Protein AF-A0A6L5G924-F1 (afdb_monomer_lite)

Sequence (448 aa):
MGDRRPVHRHDRRRHRPPRLRRRQDPHPHRLRRPGHPRGPRADRARGRRPREPRPHRHGRALRLHPRGRQARQRPLHRSGHPVRRRRRRPRHHLRPHLAQTPHRPRPRPGRRRHHTPRRPPRRRGRRPRRPARQVERGARSAQRRRPDRGTIPPLPGRRRRRRRRPESGGPAVNRYHLPARSTADGRYDTVVTPQSAGWVHSGLKVLALEPGGSHTFGTGTAEHLVLPLSGSCDVDCDGERFHLEGRAGVFDGAADFAYAPREAQVTVSSAAGGRFALASAECDRRLPARRGRADRVPVEDRGAGTCARQVRGYCMPGTFDADKLLVCEVVTPGGNWSSYPPHKHDEERDGESVLEEIYYFETDRPEGFAFHRVYGTPGRPIDVTAEVRTGDVVLVPHGWHGPSAAAPGYDLFYLNVMAGPGRRDWLITDDPAHAWIRSTWDAKETAR

Structure (mmCIF, N/CA/C/O backbone):
data_AF-A0A6L5G924-F1
#
_entry.id   AF-A0A6L5G924-F1
#
loop_
_atom_site.group_PDB
_atom_site.id
_atom_site.type_symbol
_atom_site.label_atom_id
_atom_site.label_alt_id
_atom_site.label_comp_id
_atom_site.label_asym_id
_atom_site.label_entity_id
_atom_site.label_seq_id
_atom_site.pdbx_PDB_ins_code
_atom_site.Cartn_x
_atom_site.Cartn_y
_atom_site.Cartn_z
_atom_site.occupancy
_atom_site.B_iso_or_equiv
_atom_site.auth_seq_id
_atom_site.auth_comp_id
_atom_site.auth_asym_id
_atom_site.auth_atom_id
_atom_site.pdbx_PDB_model_num
ATOM 1 N N . MET A 1 1 ? -65.619 -20.252 32.495 1.00 37.75 1 MET A N 1
ATOM 2 C CA . MET A 1 1 ? -65.675 -21.229 31.381 1.00 37.75 1 MET A CA 1
ATOM 3 C C . MET A 1 1 ? -64.889 -20.635 30.218 1.00 37.75 1 MET A C 1
ATOM 5 O O . MET A 1 1 ? -65.020 -19.439 30.022 1.00 37.75 1 MET A O 1
ATOM 9 N N . GLY A 1 2 ? -64.051 -21.353 29.471 1.00 39.94 2 GLY A N 1
ATOM 10 C CA . GLY A 1 2 ? -63.570 -22.733 29.628 1.00 39.94 2 GLY A CA 1
ATOM 11 C C . GLY A 1 2 ? -62.085 -22.826 29.234 1.00 39.94 2 GLY A C 1
ATOM 12 O O . GLY A 1 2 ? -61.552 -21.904 28.627 1.00 39.94 2 GLY A O 1
ATOM 13 N N . ASP A 1 3 ? -61.420 -23.909 29.629 1.00 45.69 3 ASP A N 1
ATOM 14 C CA . ASP A 1 3 ? -59.964 -24.113 29.522 1.00 45.69 3 ASP A CA 1
ATOM 15 C C . ASP A 1 3 ? -59.628 -25.246 28.517 1.00 45.69 3 ASP A C 1
ATOM 17 O O . ASP A 1 3 ? -60.503 -26.033 28.157 1.00 45.69 3 ASP A O 1
ATOM 21 N N . ARG A 1 4 ? -58.332 -25.384 28.194 1.00 45.00 4 ARG A N 1
ATOM 22 C CA . ARG A 1 4 ? -57.615 -26.559 27.641 1.00 45.00 4 ARG A CA 1
ATOM 23 C C . ARG A 1 4 ? -57.422 -26.688 26.125 1.00 45.00 4 ARG A C 1
ATOM 25 O O . ARG A 1 4 ? -58.348 -26.778 25.328 1.00 45.00 4 ARG A O 1
ATOM 32 N N . ARG A 1 5 ? -56.145 -26.900 25.775 1.00 41.72 5 ARG A N 1
ATOM 33 C CA . ARG A 1 5 ? -55.696 -27.708 24.623 1.00 41.72 5 ARG A CA 1
ATOM 34 C C . ARG A 1 5 ? -55.930 -29.203 24.901 1.00 41.72 5 ARG A C 1
ATOM 36 O O . ARG A 1 5 ? -55.928 -29.605 26.064 1.00 41.72 5 ARG A O 1
ATOM 43 N N . PRO A 1 6 ? -55.882 -30.051 23.864 1.00 55.31 6 PRO A N 1
ATOM 44 C CA . PRO A 1 6 ? -55.114 -31.297 23.976 1.00 55.31 6 PRO A CA 1
ATOM 45 C C . PRO A 1 6 ? -54.040 -31.452 22.880 1.00 55.31 6 PRO A C 1
ATOM 47 O O . PRO A 1 6 ? -53.968 -30.674 21.932 1.00 55.31 6 PRO A O 1
ATOM 50 N N . VAL A 1 7 ? -53.170 -32.458 23.038 1.00 41.53 7 VAL A N 1
ATOM 51 C CA . VAL A 1 7 ? -52.026 -32.757 22.152 1.00 41.53 7 VAL A CA 1
ATOM 52 C C . VAL A 1 7 ? -52.014 -34.241 21.784 1.00 41.53 7 VAL A C 1
ATOM 54 O O . VAL A 1 7 ? -51.979 -35.088 22.676 1.00 41.53 7 VAL A O 1
ATOM 57 N N . HIS A 1 8 ? -51.938 -34.561 20.490 1.00 36.84 8 HIS A N 1
ATOM 58 C CA . HIS A 1 8 ? -51.721 -35.908 19.937 1.00 36.84 8 HIS A CA 1
ATOM 59 C C . HIS A 1 8 ? -50.908 -35.817 18.629 1.00 36.84 8 HIS A C 1
ATOM 61 O O . HIS A 1 8 ? -51.016 -34.815 17.932 1.00 36.84 8 HIS A O 1
ATOM 67 N N . ARG A 1 9 ? -50.134 -36.825 18.195 1.00 35.38 9 ARG A N 1
ATOM 68 C CA . ARG A 1 9 ? -49.281 -37.807 18.911 1.00 35.38 9 ARG A CA 1
ATOM 69 C C . ARG A 1 9 ? -48.240 -38.339 17.890 1.00 35.38 9 ARG A C 1
ATOM 71 O O . ARG A 1 9 ? -48.318 -38.010 16.713 1.00 35.38 9 ARG A O 1
ATOM 78 N N . HIS A 1 10 ? -47.245 -39.118 18.321 1.00 31.91 10 HIS A N 1
ATOM 79 C CA . HIS A 1 10 ? -46.208 -39.688 17.441 1.00 31.91 10 HIS A CA 1
ATOM 80 C C . HIS A 1 10 ? -46.739 -40.638 16.348 1.00 31.91 10 HIS A C 1
ATOM 82 O O . HIS A 1 10 ? -47.625 -41.439 16.626 1.00 31.91 10 HIS A O 1
ATOM 88 N N . ASP A 1 11 ? -45.989 -40.746 15.243 1.00 32.91 11 ASP A N 1
ATOM 89 C CA . ASP A 1 11 ? -45.257 -42.002 14.991 1.00 32.91 11 ASP A CA 1
ATOM 90 C C . ASP A 1 11 ? -43.761 -41.712 14.712 1.00 32.91 11 ASP A C 1
ATOM 92 O O . ASP A 1 11 ? -43.373 -40.607 14.327 1.00 32.91 11 ASP A O 1
ATOM 96 N N . ARG A 1 12 ? -42.903 -42.704 14.963 1.00 36.31 12 ARG A N 1
ATOM 97 C CA . ARG A 1 12 ? -41.469 -42.757 14.655 1.00 36.31 12 ARG A CA 1
ATOM 98 C C . ARG A 1 12 ? -41.152 -44.152 14.110 1.00 36.31 12 ARG A C 1
ATOM 100 O O . ARG A 1 12 ? -40.859 -45.058 14.891 1.00 36.31 12 ARG A O 1
ATOM 107 N N . ARG A 1 13 ? -41.066 -44.322 12.787 1.00 35.12 13 ARG A N 1
ATOM 108 C CA . ARG A 1 13 ? -40.517 -45.556 12.196 1.00 35.12 13 ARG A CA 1
ATOM 109 C C . ARG A 1 13 ? -39.168 -45.323 11.529 1.00 35.12 13 ARG A C 1
ATOM 111 O O . ARG A 1 13 ? -39.052 -44.688 10.489 1.00 35.12 13 ARG A O 1
ATOM 118 N N . ARG A 1 14 ? -38.129 -45.867 12.168 1.00 34.84 14 ARG A N 1
ATOM 119 C CA . ARG A 1 14 ? -36.790 -46.048 11.594 1.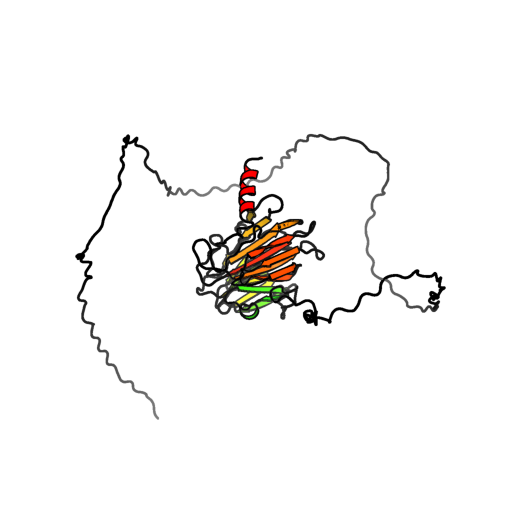00 34.84 14 ARG A CA 1
ATOM 120 C C . ARG A 1 14 ? -36.794 -47.320 10.749 1.00 34.84 14 ARG A C 1
ATOM 122 O O . ARG A 1 14 ? -37.166 -48.357 11.280 1.00 34.84 14 ARG A O 1
ATOM 129 N N . HIS A 1 15 ? -36.223 -47.292 9.548 1.00 35.44 15 HIS A N 1
ATOM 130 C CA . HIS A 1 15 ? -35.591 -48.480 8.964 1.00 35.44 15 HIS A CA 1
ATOM 131 C C . HIS A 1 15 ? -34.217 -48.125 8.378 1.00 35.44 15 HIS A C 1
ATOM 133 O O . HIS A 1 15 ? -33.939 -46.971 8.058 1.00 35.44 15 HIS A O 1
ATOM 139 N N . ARG A 1 16 ? -33.313 -49.111 8.362 1.00 36.59 16 ARG A N 1
ATOM 140 C CA . ARG A 1 16 ? -31.894 -48.969 7.982 1.00 36.59 16 ARG A CA 1
ATOM 141 C C . ARG A 1 16 ? -31.672 -49.282 6.491 1.00 36.59 16 ARG A C 1
ATOM 143 O O . ARG A 1 16 ? -32.472 -50.014 5.916 1.00 36.59 16 ARG A O 1
ATOM 150 N N . PRO A 1 17 ? -30.577 -48.786 5.884 1.00 43.59 17 PRO A N 1
ATOM 151 C CA . PRO A 1 17 ? -30.276 -49.014 4.471 1.00 43.59 17 PRO A CA 1
ATOM 152 C C . PRO A 1 17 ? -29.701 -50.419 4.194 1.00 43.59 17 PRO A C 1
ATOM 154 O O . PRO A 1 17 ? -29.087 -51.019 5.087 1.00 43.59 17 PRO A O 1
ATOM 157 N N . PRO A 1 18 ? -29.813 -50.922 2.949 1.00 45.75 18 PRO A N 1
ATOM 158 C CA . PRO A 1 18 ? -29.049 -52.077 2.479 1.00 45.75 18 PRO A CA 1
ATOM 159 C C . PRO A 1 18 ? -27.549 -51.748 2.356 1.00 45.75 18 PRO A C 1
ATOM 161 O O . PRO A 1 18 ? -27.151 -50.592 2.211 1.00 45.75 18 PRO A O 1
ATOM 164 N N . ARG A 1 19 ? -26.692 -52.776 2.420 1.00 34.41 19 ARG A N 1
ATOM 165 C CA . ARG A 1 19 ? -25.224 -52.638 2.390 1.00 34.41 19 ARG A CA 1
ATOM 166 C C . ARG A 1 19 ? -24.624 -52.933 1.010 1.00 34.41 19 ARG A C 1
ATOM 168 O O . ARG A 1 19 ? -24.991 -53.912 0.373 1.00 34.41 19 ARG A O 1
ATOM 175 N N . LEU A 1 20 ? -23.622 -52.123 0.655 1.00 34.47 20 LEU A N 1
ATOM 176 C CA . LEU A 1 20 ? -22.442 -52.404 -0.184 1.00 34.47 20 LEU A CA 1
ATOM 177 C C . LEU A 1 20 ? -22.356 -53.768 -0.908 1.00 34.47 20 LEU A C 1
ATOM 179 O O . LEU A 1 20 ? -22.240 -54.817 -0.270 1.00 34.47 20 LEU A O 1
ATOM 183 N N . ARG A 1 21 ? -22.120 -53.721 -2.226 1.00 31.83 21 ARG A N 1
ATOM 184 C CA . ARG A 1 21 ? -21.262 -54.695 -2.928 1.00 31.83 21 ARG A CA 1
ATOM 185 C C . ARG A 1 21 ? -20.189 -53.975 -3.751 1.00 31.83 21 ARG A C 1
ATOM 187 O O . ARG A 1 21 ? -20.438 -52.915 -4.310 1.00 31.83 21 ARG A O 1
ATOM 194 N N . ARG A 1 22 ? -18.987 -54.561 -3.793 1.00 32.00 22 ARG A N 1
ATOM 195 C CA . ARG A 1 22 ? -17.813 -54.071 -4.540 1.00 32.00 22 ARG A CA 1
ATOM 196 C C . ARG A 1 22 ? -17.874 -54.488 -6.016 1.00 32.00 22 ARG A C 1
ATOM 198 O O . ARG A 1 22 ? -18.139 -55.660 -6.270 1.00 32.00 22 ARG A O 1
ATOM 205 N N . ARG A 1 23 ? -17.454 -53.598 -6.923 1.00 31.78 23 ARG A N 1
ATOM 206 C CA . ARG A 1 23 ? -16.552 -53.848 -8.078 1.00 31.78 23 ARG A CA 1
ATOM 207 C C . ARG A 1 23 ? -15.743 -52.548 -8.257 1.00 31.78 23 ARG A C 1
ATOM 209 O O . ARG A 1 23 ? -16.360 -51.494 -8.193 1.00 31.78 23 ARG A O 1
ATOM 216 N N . GLN A 1 24 ? -14.410 -52.502 -8.181 1.00 33.56 24 GLN A N 1
ATOM 217 C CA . GLN A 1 24 ? -13.342 -53.214 -8.910 1.00 33.56 24 GLN A CA 1
ATOM 218 C C . GLN A 1 24 ? -13.197 -52.777 -10.370 1.00 33.56 24 GLN A C 1
ATOM 220 O O . GLN A 1 24 ? -14.067 -53.036 -11.198 1.00 33.56 24 GLN A O 1
ATOM 225 N N . ASP A 1 25 ? -12.049 -52.162 -10.636 1.00 31.50 25 ASP A N 1
ATOM 226 C CA . ASP A 1 25 ? -11.541 -51.711 -11.927 1.00 31.50 25 ASP A CA 1
ATOM 227 C C . ASP A 1 25 ? -11.037 -52.882 -12.792 1.00 31.50 25 ASP A C 1
ATOM 229 O O . ASP A 1 25 ? -10.499 -53.858 -12.259 1.00 31.50 25 ASP A O 1
ATOM 233 N N . PRO A 1 26 ? -11.096 -52.761 -14.129 1.00 34.84 26 PRO A N 1
ATOM 234 C CA . PRO A 1 26 ? -10.262 -53.526 -15.046 1.00 34.84 26 PRO A CA 1
ATOM 235 C C . PRO A 1 26 ? -9.106 -52.664 -15.594 1.00 34.84 26 PRO A C 1
ATOM 237 O O . PRO A 1 26 ? -9.322 -51.655 -16.265 1.00 34.84 26 PRO A O 1
ATOM 240 N N . HIS A 1 27 ? -7.863 -53.085 -15.343 1.00 33.75 27 HIS A N 1
ATOM 241 C CA . HIS A 1 27 ? -6.661 -52.519 -15.981 1.00 33.75 27 HIS A CA 1
ATOM 242 C C . HIS A 1 27 ? -6.355 -53.261 -17.325 1.00 33.75 27 HIS A C 1
ATOM 244 O O . HIS A 1 27 ? -7.196 -54.044 -17.772 1.00 33.75 27 HIS A O 1
ATOM 250 N N . PRO A 1 28 ? -5.271 -52.972 -18.081 1.00 45.41 28 PRO A N 1
ATOM 251 C CA . PRO A 1 28 ? -5.349 -52.920 -19.546 1.00 45.41 28 PRO A CA 1
ATOM 252 C C . PRO A 1 28 ? -4.981 -54.218 -20.285 1.00 45.41 28 PRO A C 1
ATOM 254 O O . PRO A 1 28 ? -4.210 -55.041 -19.798 1.00 45.41 28 PRO A O 1
ATOM 257 N N . HIS A 1 29 ? -5.399 -54.298 -21.554 1.00 31.06 29 HIS A N 1
ATOM 258 C CA . HIS A 1 29 ? -4.862 -55.236 -22.550 1.00 31.06 29 HIS A CA 1
ATOM 259 C C . HIS A 1 29 ? -4.239 -54.510 -23.760 1.00 31.06 29 HIS A C 1
ATOM 261 O O . HIS A 1 29 ? -4.391 -53.300 -23.930 1.00 31.06 29 HIS A O 1
ATOM 267 N N . ARG A 1 30 ? -3.438 -55.237 -24.555 1.00 30.83 30 ARG A N 1
ATOM 268 C CA . ARG A 1 30 ? -2.420 -54.687 -25.474 1.00 30.83 30 ARG A CA 1
ATOM 269 C C . ARG A 1 30 ? -2.248 -55.587 -26.711 1.00 30.83 30 ARG A C 1
ATOM 271 O O . ARG A 1 30 ? -2.334 -56.802 -26.567 1.00 30.83 30 ARG A O 1
ATOM 278 N N . LEU A 1 31 ? -1.836 -54.999 -27.849 1.00 31.17 31 LEU A N 1
ATOM 279 C CA . LEU A 1 31 ? -1.529 -55.652 -29.153 1.00 31.17 31 LEU A CA 1
ATOM 280 C C . LEU A 1 31 ? -2.792 -56.078 -29.952 1.00 31.17 31 LEU A C 1
ATOM 282 O O . LEU A 1 31 ? -3.832 -56.305 -29.353 1.00 31.17 31 LEU A O 1
ATOM 286 N N . ARG A 1 32 ? -2.802 -56.170 -31.298 1.00 30.39 32 ARG A N 1
ATOM 287 C CA . ARG A 1 32 ? -1.719 -56.309 -32.313 1.00 30.39 32 ARG A CA 1
ATOM 288 C C . ARG A 1 32 ? -1.875 -55.369 -33.542 1.00 30.39 32 ARG A C 1
ATOM 290 O O . ARG A 1 32 ? -2.901 -54.727 -33.708 1.00 30.39 32 ARG A O 1
ATOM 297 N N . ARG A 1 33 ? -0.849 -55.337 -34.417 1.00 34.34 33 ARG A N 1
ATOM 298 C CA . ARG A 1 33 ? -0.860 -54.805 -35.811 1.00 34.34 33 ARG A CA 1
ATOM 299 C C . ARG A 1 33 ? -1.258 -55.901 -36.831 1.00 34.34 33 ARG A C 1
ATOM 301 O O . ARG A 1 33 ? -1.160 -57.077 -36.479 1.00 34.34 33 ARG A O 1
ATOM 308 N N . PRO A 1 34 ? -1.637 -55.545 -38.077 1.00 46.38 34 PRO A N 1
ATOM 309 C CA . PRO A 1 34 ? -0.686 -55.497 -39.221 1.00 46.38 34 PRO A CA 1
ATOM 310 C C . PRO A 1 34 ? -0.761 -54.151 -39.997 1.00 46.38 34 PRO A C 1
ATOM 312 O O . PRO A 1 34 ? -1.557 -53.301 -39.623 1.00 46.38 34 PRO A O 1
ATOM 315 N N . GLY A 1 35 ? 0.034 -53.830 -41.033 1.00 29.70 35 GLY A N 1
ATOM 316 C CA . GLY A 1 35 ? 1.151 -54.512 -41.719 1.00 29.70 35 GLY A CA 1
ATOM 317 C C . GLY A 1 35 ? 1.880 -53.555 -42.705 1.00 29.70 35 GLY A C 1
ATOM 318 O O . GLY A 1 35 ? 1.452 -52.418 -42.867 1.00 29.70 35 GLY A O 1
ATOM 319 N N . HIS A 1 36 ? 2.980 -53.986 -43.346 1.00 34.94 36 HIS A N 1
ATOM 320 C CA . HIS A 1 36 ? 3.786 -53.194 -44.313 1.00 34.94 36 HIS A CA 1
ATOM 321 C C . HIS A 1 36 ? 3.809 -53.841 -45.712 1.00 34.94 36 HIS A C 1
ATOM 323 O O . HIS A 1 36 ? 3.781 -55.068 -45.814 1.00 34.94 36 HIS A O 1
ATOM 329 N N . PRO A 1 37 ? 3.968 -53.034 -46.776 1.00 51.84 37 PRO A N 1
ATOM 330 C CA . PRO A 1 37 ? 5.187 -53.088 -47.615 1.00 51.84 37 PRO A CA 1
ATOM 331 C C . PRO A 1 37 ? 5.676 -51.674 -48.032 1.00 51.84 37 PRO A C 1
ATOM 333 O O . PRO A 1 37 ? 4.966 -50.706 -47.791 1.00 51.84 37 PRO A O 1
ATOM 336 N N . ARG A 1 38 ? 6.839 -51.430 -48.666 1.00 33.84 38 ARG A N 1
ATOM 337 C CA . ARG A 1 38 ? 8.166 -52.100 -48.765 1.00 33.84 38 ARG A CA 1
ATOM 338 C C . ARG A 1 38 ? 9.206 -50.994 -49.111 1.00 33.84 38 ARG A C 1
ATOM 340 O O . ARG A 1 38 ? 8.816 -49.944 -49.605 1.00 33.84 38 ARG A O 1
ATOM 347 N N . GLY A 1 39 ? 10.498 -51.212 -48.821 1.00 27.44 39 GLY A N 1
ATOM 348 C CA . GLY A 1 39 ? 11.605 -50.271 -49.131 1.00 27.44 39 GLY A CA 1
ATOM 349 C C . GLY A 1 39 ? 12.124 -50.373 -50.581 1.00 27.44 39 GLY A C 1
ATOM 350 O O . GLY A 1 39 ? 11.372 -50.872 -51.419 1.00 27.44 39 GLY A O 1
ATOM 351 N N . PRO A 1 40 ? 13.389 -49.996 -50.906 1.00 51.22 40 PRO A N 1
ATOM 352 C CA . PRO A 1 40 ? 14.612 -49.995 -50.068 1.00 51.22 40 PRO A CA 1
ATOM 353 C C . PRO A 1 40 ? 15.311 -48.590 -50.058 1.00 51.22 40 PRO A C 1
ATOM 355 O O . PRO A 1 40 ? 14.577 -47.616 -50.131 1.00 51.22 40 PRO A O 1
ATOM 358 N N . ARG A 1 41 ? 16.634 -48.326 -49.917 1.00 33.97 41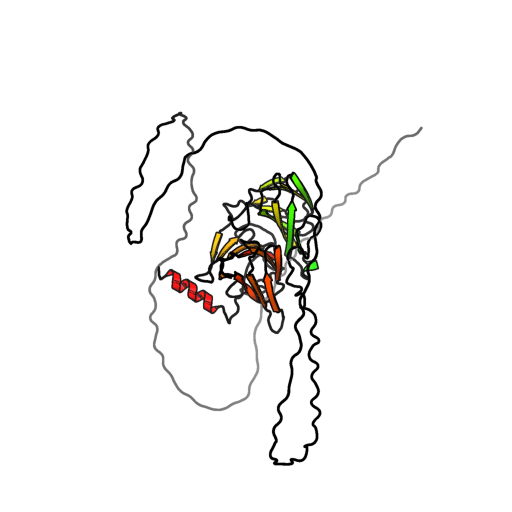 ARG A N 1
ATOM 359 C CA . ARG A 1 41 ? 17.894 -49.113 -49.790 1.00 33.97 41 ARG A CA 1
ATOM 360 C C . ARG A 1 41 ? 19.028 -48.231 -49.191 1.00 33.97 41 ARG A C 1
ATOM 362 O O . ARG A 1 41 ? 19.144 -47.112 -49.657 1.00 33.97 41 ARG A O 1
ATOM 369 N N . ALA A 1 42 ? 19.874 -48.792 -48.303 1.00 33.94 42 ALA A N 1
ATOM 370 C CA . ALA A 1 42 ? 21.331 -48.523 -48.095 1.00 33.94 42 ALA A CA 1
ATOM 371 C C . ALA A 1 42 ? 21.852 -47.075 -47.812 1.00 33.94 42 ALA A C 1
ATOM 373 O O . ALA A 1 42 ? 21.258 -46.104 -48.247 1.00 33.94 42 ALA A O 1
ATOM 374 N N . ASP A 1 43 ? 22.950 -46.803 -47.081 1.00 33.00 43 ASP A N 1
ATOM 375 C CA . ASP A 1 43 ? 24.030 -47.564 -46.387 1.00 33.00 43 ASP A CA 1
ATOM 376 C C . ASP A 1 43 ? 24.383 -46.833 -45.049 1.00 33.00 43 ASP A C 1
ATOM 378 O O . ASP A 1 43 ? 23.918 -45.715 -44.858 1.00 33.00 43 ASP A O 1
ATOM 382 N N . ARG A 1 44 ? 25.144 -47.259 -44.012 1.00 34.31 44 ARG A N 1
ATOM 383 C CA . ARG A 1 44 ? 25.971 -48.417 -43.548 1.00 34.31 44 ARG A CA 1
ATOM 384 C C . ARG A 1 44 ? 27.417 -48.015 -43.128 1.00 34.31 44 ARG A C 1
ATOM 386 O O . ARG A 1 44 ? 28.354 -48.170 -43.899 1.00 34.31 44 ARG A O 1
ATOM 393 N N . ALA A 1 45 ? 27.622 -47.684 -41.845 1.00 34.16 45 ALA A N 1
ATOM 394 C CA . ALA A 1 45 ? 28.870 -47.874 -41.057 1.00 34.16 45 ALA A CA 1
ATOM 395 C C . ALA A 1 45 ? 28.508 -47.749 -39.549 1.00 34.16 45 ALA A C 1
ATOM 397 O O . ALA A 1 45 ? 27.677 -46.915 -39.215 1.00 34.16 45 ALA A O 1
ATOM 398 N N . ARG A 1 46 ? 28.849 -48.646 -38.601 1.00 33.38 46 ARG A N 1
ATOM 399 C CA . ARG A 1 46 ? 30.163 -49.045 -38.018 1.00 33.38 46 ARG A CA 1
ATOM 400 C C . ARG A 1 46 ? 30.947 -47.851 -37.418 1.00 33.38 46 ARG A C 1
ATOM 402 O O . ARG A 1 46 ? 31.281 -46.956 -38.171 1.00 33.38 46 ARG A O 1
ATOM 409 N N . GLY A 1 47 ? 31.343 -47.801 -36.133 1.00 30.44 47 GLY A N 1
ATOM 410 C CA . GLY A 1 47 ? 31.077 -48.667 -34.960 1.00 30.44 47 GLY A CA 1
ATOM 411 C C . GLY A 1 47 ? 32.109 -48.491 -33.808 1.00 30.44 47 GLY A C 1
ATOM 412 O O . GLY A 1 47 ? 33.075 -47.758 -33.980 1.00 30.44 47 GLY A O 1
ATOM 413 N N . ARG A 1 48 ? 31.953 -49.264 -32.706 1.00 34.38 48 ARG A N 1
ATOM 414 C CA . ARG A 1 48 ? 32.818 -49.434 -31.486 1.00 34.38 48 ARG A CA 1
ATOM 415 C C . ARG A 1 48 ? 32.438 -48.656 -30.198 1.00 34.38 48 ARG A C 1
ATOM 417 O O . ARG A 1 48 ? 31.842 -47.590 -30.237 1.00 34.38 48 ARG A O 1
ATOM 424 N N . ARG A 1 49 ? 32.789 -49.264 -29.047 1.00 35.75 49 ARG A N 1
ATOM 425 C CA . ARG A 1 49 ? 32.681 -48.802 -27.636 1.00 35.75 49 ARG A CA 1
ATOM 426 C C . ARG A 1 49 ? 34.038 -49.002 -26.927 1.00 35.75 49 ARG A C 1
ATOM 428 O O . ARG A 1 49 ? 34.769 -49.909 -27.327 1.00 35.75 49 ARG A O 1
ATOM 435 N N . PRO A 1 50 ? 34.294 -48.304 -25.807 1.00 43.34 50 PRO A N 1
ATOM 436 C CA . PRO A 1 50 ? 34.702 -48.970 -24.551 1.00 43.34 50 PRO A CA 1
ATOM 437 C C . PRO A 1 50 ? 33.851 -48.484 -23.346 1.00 43.34 50 PRO A C 1
ATOM 439 O O . PRO A 1 50 ? 33.528 -47.309 -23.255 1.00 43.34 50 PRO A O 1
ATOM 442 N N . ARG A 1 51 ? 33.220 -49.381 -22.568 1.00 33.03 51 ARG A N 1
ATOM 443 C CA . ARG A 1 51 ? 33.658 -49.982 -21.276 1.00 33.03 51 ARG A CA 1
ATOM 444 C C . ARG A 1 51 ? 33.597 -49.042 -20.048 1.00 33.03 51 ARG A C 1
ATOM 446 O O . ARG A 1 51 ? 34.380 -48.111 -19.935 1.00 33.03 51 ARG A O 1
ATOM 453 N N . GLU A 1 52 ? 32.699 -49.375 -19.110 1.00 36.03 52 GLU A N 1
ATOM 454 C CA . GLU A 1 52 ? 32.614 -48.835 -17.736 1.00 36.03 52 GLU A CA 1
ATOM 455 C C . GLU A 1 52 ? 33.755 -49.351 -16.834 1.00 36.03 52 GLU A C 1
ATOM 457 O O . GLU A 1 52 ? 34.218 -50.481 -17.023 1.00 36.03 52 GLU A O 1
ATOM 462 N N . PRO A 1 53 ? 34.056 -48.629 -15.743 1.00 38.00 53 PRO A N 1
ATOM 463 C CA . PRO A 1 53 ? 34.283 -49.210 -14.420 1.00 38.00 53 PRO A CA 1
ATOM 464 C C . PRO A 1 53 ? 33.128 -48.873 -13.450 1.00 38.00 53 PRO A C 1
ATOM 466 O O . PRO A 1 53 ? 32.498 -47.821 -13.555 1.00 38.00 53 PRO A O 1
ATOM 469 N N . ARG A 1 54 ? 32.851 -49.762 -12.484 1.00 38.09 54 ARG A N 1
ATOM 470 C CA . ARG A 1 54 ? 31.847 -49.561 -11.410 1.00 38.09 54 ARG A CA 1
ATOM 471 C C . ARG A 1 54 ? 32.541 -49.316 -10.036 1.00 38.09 54 ARG A C 1
ATOM 473 O O . ARG A 1 54 ? 33.731 -49.022 -10.049 1.00 38.09 54 ARG A O 1
ATOM 480 N N . PRO A 1 55 ? 31.867 -49.281 -8.861 1.00 47.22 55 PRO A N 1
ATOM 481 C CA . PRO A 1 55 ? 31.773 -48.012 -8.138 1.00 47.22 55 PRO A CA 1
ATOM 482 C C . PRO A 1 55 ? 32.302 -48.050 -6.690 1.00 47.22 55 PRO A C 1
ATOM 484 O O . PRO A 1 55 ? 32.246 -49.075 -6.010 1.00 47.22 55 PRO A O 1
ATOM 487 N N . HIS A 1 56 ? 32.699 -46.892 -6.158 1.00 32.38 56 HIS A N 1
ATOM 488 C CA . HIS A 1 56 ? 32.942 -46.746 -4.720 1.00 32.38 56 HIS A CA 1
ATOM 489 C C . HIS A 1 56 ? 31.647 -46.478 -3.932 1.00 32.38 56 HIS A C 1
ATOM 491 O O . HIS A 1 56 ? 30.682 -45.905 -4.438 1.00 32.38 56 HIS A O 1
ATOM 497 N N . ARG A 1 57 ? 31.625 -46.956 -2.683 1.00 32.94 57 ARG A N 1
ATOM 498 C CA . ARG A 1 57 ? 30.523 -46.829 -1.712 1.00 32.94 57 ARG A CA 1
ATOM 499 C C . ARG A 1 57 ? 30.751 -45.649 -0.750 1.00 32.94 57 ARG A C 1
ATOM 501 O O . ARG A 1 57 ? 31.820 -45.051 -0.745 1.00 32.94 57 ARG A O 1
ATOM 508 N N . HIS A 1 58 ? 29.779 -45.471 0.154 1.00 33.22 58 HIS A N 1
ATOM 509 C CA . HIS A 1 58 ? 29.735 -44.544 1.301 1.00 33.22 58 HIS A CA 1
ATOM 510 C C . HIS A 1 58 ? 29.354 -43.094 0.922 1.00 33.22 58 HIS A C 1
ATOM 512 O O . HIS A 1 58 ? 29.696 -42.628 -0.153 1.00 33.22 58 HIS A O 1
ATOM 518 N N . GLY A 1 59 ? 28.603 -42.339 1.737 1.00 28.28 59 GLY A N 1
ATOM 519 C CA . GLY A 1 59 ? 28.024 -42.636 3.063 1.00 28.28 59 GLY A CA 1
ATOM 520 C C . GLY A 1 59 ? 26.482 -42.616 3.116 1.00 28.28 59 GLY A C 1
ATOM 521 O O . GLY A 1 59 ? 25.812 -42.292 2.140 1.00 28.28 59 GLY A O 1
ATOM 522 N N . ARG A 1 60 ? 25.905 -42.985 4.271 1.00 31.80 60 ARG A N 1
ATOM 523 C CA . ARG A 1 60 ? 24.456 -42.886 4.559 1.00 31.80 60 ARG A CA 1
ATOM 524 C C . ARG A 1 60 ? 24.108 -41.536 5.198 1.00 31.80 60 ARG A C 1
ATOM 526 O O . ARG A 1 60 ? 24.938 -40.937 5.871 1.00 31.80 60 ARG A O 1
ATOM 533 N N . ALA A 1 61 ? 22.852 -41.116 5.052 1.00 29.36 61 ALA A N 1
ATOM 534 C CA . ALA A 1 61 ? 22.303 -39.949 5.738 1.00 29.36 61 ALA A CA 1
ATOM 535 C C . ALA A 1 61 ? 22.136 -40.165 7.256 1.00 29.36 61 ALA A C 1
ATOM 537 O O . ALA A 1 61 ? 21.839 -41.273 7.704 1.00 29.36 61 ALA A O 1
ATOM 538 N N . LEU A 1 62 ? 22.199 -39.068 8.018 1.00 32.06 62 LEU A N 1
ATOM 539 C CA . LEU A 1 62 ? 21.672 -38.965 9.380 1.00 32.06 62 LEU A CA 1
ATOM 540 C C . LEU A 1 62 ? 20.804 -37.705 9.500 1.00 32.06 62 LEU A C 1
ATOM 542 O O . LEU A 1 62 ? 21.294 -36.587 9.373 1.00 32.06 62 LEU A O 1
ATOM 546 N N . ARG A 1 63 ? 19.509 -37.890 9.780 1.00 30.81 63 ARG A N 1
ATOM 547 C CA . ARG A 1 63 ? 18.664 -36.855 10.394 1.00 30.81 63 ARG A CA 1
ATOM 548 C C . ARG A 1 63 ? 18.759 -37.021 11.908 1.00 30.81 63 ARG A C 1
ATOM 550 O O . ARG A 1 63 ? 18.610 -38.143 12.385 1.00 30.81 63 ARG A O 1
ATOM 557 N N . LEU A 1 64 ? 18.912 -35.931 12.656 1.00 33.12 64 LEU A N 1
ATOM 558 C CA . LEU A 1 64 ? 18.802 -35.943 14.117 1.00 33.12 64 LEU A CA 1
ATOM 559 C C . LEU A 1 64 ? 17.856 -34.836 14.596 1.00 33.12 64 LEU A C 1
ATOM 561 O O . LEU A 1 64 ? 18.104 -33.652 14.393 1.00 33.12 64 LEU A O 1
ATOM 565 N N . HIS A 1 65 ? 16.773 -35.243 15.258 1.00 37.12 65 HIS A N 1
ATOM 566 C CA . HIS A 1 65 ? 15.992 -34.377 16.141 1.00 37.12 65 HIS A CA 1
ATOM 567 C C . HIS A 1 65 ? 16.588 -34.413 17.554 1.00 37.12 65 HIS A C 1
ATOM 569 O O . HIS A 1 65 ? 17.084 -35.459 17.973 1.00 37.12 65 HIS A O 1
ATOM 575 N N . PRO A 1 66 ? 16.370 -33.354 18.349 1.00 43.38 66 PRO A N 1
ATOM 576 C CA . PRO A 1 66 ? 16.273 -33.496 19.794 1.00 43.38 66 PRO A CA 1
ATOM 577 C C . PRO A 1 66 ? 14.924 -32.988 20.340 1.00 43.38 66 PRO A C 1
ATOM 579 O O . PRO A 1 66 ? 14.688 -31.793 20.498 1.00 43.38 66 PRO A O 1
ATOM 582 N N . ARG A 1 67 ? 14.061 -33.930 20.732 1.00 32.41 67 ARG A N 1
ATOM 583 C CA . ARG A 1 67 ? 13.259 -33.826 21.964 1.00 32.41 67 ARG A CA 1
ATOM 584 C C . ARG A 1 67 ? 13.854 -34.886 22.902 1.00 32.41 67 ARG A C 1
ATOM 586 O O . ARG A 1 67 ? 14.031 -36.011 22.454 1.00 32.41 67 ARG A O 1
ATOM 593 N N . GLY A 1 68 ? 14.200 -34.650 24.163 1.00 29.94 68 GLY A N 1
ATOM 594 C CA . GLY A 1 68 ? 14.041 -33.477 25.029 1.00 29.94 68 GLY A CA 1
ATOM 595 C C . GLY A 1 68 ? 13.654 -33.961 26.435 1.00 29.94 68 GLY A C 1
ATOM 596 O O . GLY A 1 68 ? 12.948 -34.963 26.543 1.00 29.94 68 GLY A O 1
ATOM 597 N N . ARG A 1 69 ? 14.085 -33.301 27.519 1.00 31.83 69 ARG A N 1
ATOM 598 C CA . ARG A 1 69 ? 13.599 -33.614 28.880 1.00 31.83 69 ARG A CA 1
ATOM 599 C C . ARG A 1 69 ? 13.669 -32.420 29.831 1.00 31.83 69 ARG A C 1
ATOM 601 O O . ARG A 1 69 ? 14.381 -31.454 29.586 1.00 31.83 69 ARG A O 1
ATOM 608 N N . GLN A 1 70 ? 12.855 -32.494 30.879 1.00 32.25 70 GLN A N 1
ATOM 609 C CA . GLN A 1 70 ? 12.618 -31.430 31.853 1.00 32.25 70 GLN A CA 1
ATOM 610 C C . GLN A 1 70 ? 13.511 -31.601 33.087 1.00 32.25 70 GLN A C 1
ATOM 612 O O . GLN A 1 70 ? 13.749 -32.726 33.518 1.00 32.25 70 GLN A O 1
ATOM 617 N N . ALA A 1 71 ? 13.869 -30.489 33.728 1.00 32.97 71 ALA A N 1
ATOM 618 C CA . ALA A 1 71 ? 14.229 -30.447 35.142 1.00 32.97 71 ALA A CA 1
ATOM 619 C C . ALA A 1 71 ? 13.553 -29.222 35.780 1.00 32.97 71 ALA A C 1
ATOM 621 O O . ALA A 1 71 ? 13.625 -28.120 35.236 1.00 32.97 71 ALA A O 1
ATOM 622 N N . ARG A 1 72 ? 12.859 -29.410 36.909 1.00 32.25 72 ARG A N 1
ATOM 623 C CA . ARG A 1 72 ? 12.240 -28.325 37.689 1.00 32.25 72 ARG A CA 1
ATOM 624 C C . ARG A 1 72 ? 13.108 -28.022 38.908 1.00 32.25 72 ARG A C 1
ATOM 626 O O . ARG A 1 72 ? 13.267 -28.916 39.728 1.00 32.25 72 ARG A O 1
ATOM 633 N N . GLN A 1 73 ? 13.534 -26.773 39.096 1.00 32.28 73 GLN A N 1
ATOM 634 C CA . GLN A 1 73 ? 13.814 -26.206 40.426 1.00 32.28 73 GLN A CA 1
ATOM 635 C C . GLN A 1 73 ? 13.421 -24.720 40.470 1.00 32.28 73 GLN A C 1
ATOM 637 O O . GLN A 1 73 ? 13.405 -24.037 39.445 1.00 32.28 73 GLN A O 1
ATOM 642 N N . ARG A 1 74 ? 13.014 -24.249 41.654 1.00 32.88 74 ARG A N 1
ATOM 643 C CA . ARG A 1 74 ? 12.471 -22.907 41.943 1.00 32.88 74 ARG A CA 1
ATOM 644 C C . ARG A 1 74 ? 12.392 -22.748 43.475 1.00 32.88 74 ARG A C 1
ATOM 646 O O . ARG A 1 74 ? 12.092 -23.749 44.121 1.00 32.88 74 ARG A O 1
ATOM 653 N N . PRO A 1 75 ? 12.422 -21.531 44.041 1.00 46.38 75 PRO A N 1
ATOM 654 C CA . PRO A 1 75 ? 13.356 -20.419 43.837 1.00 46.38 75 PRO A CA 1
ATOM 655 C C . PRO A 1 75 ? 14.150 -20.102 45.130 1.00 46.38 75 PRO A C 1
ATOM 657 O O . PRO A 1 75 ? 13.858 -20.641 46.192 1.00 46.38 75 PRO A O 1
ATOM 660 N N . LEU A 1 76 ? 15.070 -19.130 45.082 1.00 33.38 76 LEU A N 1
ATOM 661 C CA . LEU A 1 76 ? 15.546 -18.427 46.283 1.00 33.38 76 LEU A CA 1
ATOM 662 C C . LEU A 1 76 ? 15.483 -16.908 46.084 1.00 33.38 76 LEU A C 1
ATOM 664 O O . LEU A 1 76 ? 15.993 -16.378 45.099 1.00 33.38 76 LEU A O 1
ATOM 668 N N . HIS A 1 77 ? 14.873 -16.208 47.043 1.00 31.75 77 HIS A N 1
ATOM 669 C CA . HIS A 1 77 ? 14.958 -14.753 47.168 1.00 31.75 77 HIS A CA 1
ATOM 670 C C . HIS A 1 77 ? 16.216 -14.364 47.953 1.00 31.75 77 HIS A C 1
ATOM 672 O O . HIS A 1 77 ? 16.434 -14.886 49.045 1.00 31.75 77 HIS A O 1
ATOM 678 N N . ARG A 1 78 ? 16.931 -13.325 47.503 1.00 32.25 78 ARG A N 1
ATOM 679 C CA . ARG A 1 78 ? 17.411 -12.271 48.414 1.00 32.25 78 ARG A CA 1
ATOM 680 C C . ARG A 1 78 ? 17.679 -10.950 47.690 1.00 32.25 78 ARG A C 1
ATOM 682 O O . ARG A 1 78 ? 17.980 -10.911 46.503 1.00 32.25 78 ARG A O 1
ATOM 689 N N . SER A 1 79 ? 17.498 -9.867 48.435 1.00 31.58 79 SER A N 1
ATOM 690 C CA . SER A 1 79 ? 17.625 -8.464 48.027 1.00 31.58 79 SER A CA 1
ATOM 691 C C . SER A 1 79 ? 19.085 -7.996 47.949 1.00 31.58 79 SER A C 1
ATOM 693 O O . SER A 1 79 ? 19.881 -8.377 48.805 1.00 31.58 79 SER A O 1
ATOM 695 N N . GLY A 1 80 ? 19.426 -7.102 47.009 1.00 29.81 80 GLY A N 1
ATOM 696 C CA . GLY A 1 80 ? 20.774 -6.516 46.939 1.00 29.81 80 GLY A CA 1
ATOM 697 C C . GLY A 1 80 ? 20.990 -5.456 45.847 1.00 29.81 80 GLY A C 1
ATOM 698 O O . GLY A 1 80 ? 21.404 -5.763 44.731 1.00 29.81 80 GLY A O 1
ATOM 699 N N . HIS A 1 81 ? 20.787 -4.185 46.190 1.00 34.09 81 HIS A N 1
ATOM 700 C CA . HIS A 1 81 ? 21.191 -3.002 45.415 1.00 34.09 81 HIS A CA 1
ATOM 701 C C . HIS A 1 81 ? 21.688 -1.917 46.395 1.00 34.09 81 HIS A C 1
ATOM 703 O O . HIS A 1 81 ? 21.236 -1.934 47.539 1.00 34.09 81 HIS A O 1
ATOM 709 N N . PRO A 1 82 ? 22.504 -0.919 45.982 1.00 45.09 82 PRO A N 1
ATOM 710 C CA . PRO A 1 82 ? 23.272 -0.789 44.733 1.00 45.09 82 PRO A CA 1
ATOM 711 C C . PRO A 1 82 ? 24.764 -0.417 44.950 1.00 45.09 82 PRO A C 1
ATOM 713 O O . PRO A 1 82 ? 25.116 0.239 45.926 1.00 45.09 82 PRO A O 1
ATOM 716 N N . VAL A 1 83 ? 25.647 -0.682 43.973 1.00 33.41 83 VAL A N 1
ATOM 717 C CA . VAL A 1 83 ? 26.974 -0.021 43.902 1.00 33.41 83 VAL A CA 1
ATOM 718 C C . VAL A 1 83 ? 27.289 0.435 42.475 1.00 33.41 83 VAL A C 1
ATOM 720 O O . VAL A 1 83 ? 27.335 -0.358 41.539 1.00 33.41 83 VAL A O 1
ATOM 723 N N . ARG A 1 84 ? 27.566 1.735 42.307 1.00 32.84 84 ARG A N 1
ATOM 724 C CA . ARG A 1 84 ? 28.058 2.318 41.047 1.00 32.84 84 ARG A CA 1
ATOM 725 C C . ARG A 1 84 ? 29.519 1.923 40.798 1.00 32.84 84 ARG A C 1
ATOM 727 O O . ARG A 1 84 ? 30.365 2.198 41.645 1.00 32.84 84 ARG A O 1
ATOM 734 N N . ARG A 1 85 ? 29.871 1.468 39.588 1.00 32.75 85 ARG A N 1
ATOM 735 C CA . ARG A 1 85 ? 31.257 1.555 39.079 1.00 32.75 85 ARG A CA 1
ATOM 736 C C . ARG A 1 85 ? 31.310 2.117 37.657 1.00 32.75 85 ARG A C 1
ATOM 738 O O . ARG A 1 85 ? 30.673 1.609 36.743 1.00 32.75 85 ARG A O 1
ATOM 745 N N . ARG A 1 86 ? 32.096 3.186 37.479 1.00 33.44 86 ARG A N 1
ATOM 746 C CA . ARG A 1 86 ? 32.403 3.802 36.176 1.00 33.44 86 ARG A CA 1
ATOM 747 C C . ARG A 1 86 ? 33.483 2.988 35.448 1.00 33.44 86 ARG A C 1
ATOM 749 O O . ARG A 1 86 ? 34.527 2.721 36.035 1.00 33.44 86 ARG A O 1
ATOM 756 N N . ARG A 1 87 ? 33.307 2.735 34.148 1.00 34.28 87 ARG A N 1
ATOM 757 C CA . ARG A 1 87 ? 34.391 2.483 33.173 1.00 34.28 87 ARG A CA 1
ATOM 758 C C . ARG A 1 87 ? 34.084 3.356 31.947 1.00 34.28 87 ARG A C 1
ATOM 760 O O . ARG A 1 87 ? 33.012 3.239 31.374 1.00 34.28 87 ARG A O 1
ATOM 767 N N . ARG A 1 88 ? 34.800 4.469 31.737 1.00 32.66 88 ARG A N 1
ATOM 768 C CA . ARG A 1 88 ? 36.064 4.574 30.972 1.00 32.66 88 ARG A CA 1
ATOM 769 C C . ARG A 1 88 ? 35.963 3.918 29.582 1.00 32.66 88 ARG A C 1
ATOM 771 O O . ARG A 1 88 ? 36.127 2.711 29.468 1.00 32.66 88 ARG A O 1
ATOM 778 N N . ARG A 1 89 ? 35.739 4.744 28.549 1.00 34.84 89 ARG A N 1
ATOM 779 C CA . ARG A 1 89 ? 36.049 4.439 27.138 1.00 34.84 89 ARG A CA 1
ATOM 780 C C . ARG A 1 89 ? 37.512 4.833 26.847 1.00 34.84 89 ARG A C 1
ATOM 782 O O . ARG A 1 89 ? 37.935 5.859 27.387 1.00 34.84 89 ARG A O 1
ATOM 789 N N . PRO A 1 90 ? 38.260 4.103 26.001 1.00 42.97 90 PRO A N 1
ATOM 790 C CA . PRO A 1 90 ? 39.529 4.577 25.443 1.00 42.97 90 PRO A CA 1
ATOM 791 C C . PRO A 1 90 ? 39.313 5.609 24.314 1.00 42.97 90 PRO A C 1
ATOM 793 O O . PRO A 1 90 ? 38.193 5.801 23.836 1.00 42.97 90 PRO A O 1
ATOM 796 N N . ARG A 1 91 ? 40.397 6.270 23.884 1.00 33.94 91 ARG A N 1
ATOM 797 C CA . ARG A 1 91 ? 40.474 7.167 22.715 1.00 33.94 91 ARG A CA 1
ATOM 798 C C . ARG A 1 91 ? 41.764 6.890 21.940 1.00 33.94 91 ARG A C 1
ATOM 800 O O . ARG A 1 91 ? 42.820 6.994 22.545 1.00 33.94 91 ARG A O 1
ATOM 807 N N . HIS A 1 92 ? 41.677 6.733 20.622 1.00 36.47 92 HIS A N 1
ATOM 808 C CA . HIS A 1 92 ? 42.665 7.234 19.653 1.00 36.47 92 HIS A CA 1
ATOM 809 C C . HIS A 1 92 ? 41.850 7.795 18.467 1.00 36.47 92 HIS A C 1
ATOM 811 O O . HIS A 1 92 ? 40.830 7.206 18.126 1.00 36.47 92 HIS A O 1
ATOM 817 N N . HIS A 1 93 ? 42.025 9.022 17.964 1.00 31.17 93 HIS A N 1
ATOM 818 C CA . HIS A 1 93 ? 43.213 9.780 17.525 1.00 31.17 93 HIS A CA 1
ATOM 819 C C . HIS A 1 93 ? 43.716 9.389 16.128 1.00 31.17 93 HIS A C 1
ATOM 821 O O . HIS A 1 93 ? 44.563 8.514 16.017 1.00 31.17 93 HIS A O 1
ATOM 827 N N . LEU A 1 94 ? 43.262 10.132 15.105 1.00 33.31 94 LEU A N 1
ATOM 828 C CA . LEU A 1 94 ? 44.077 10.589 13.965 1.00 33.31 94 LEU A CA 1
ATOM 829 C C . LEU A 1 94 ? 43.362 11.724 13.189 1.00 33.31 94 LEU A C 1
ATOM 831 O O . LEU A 1 94 ? 42.191 11.602 12.837 1.00 33.31 94 LEU A O 1
ATOM 835 N N . ARG A 1 95 ? 44.061 12.852 12.979 1.00 36.56 95 ARG A N 1
ATOM 836 C CA . ARG A 1 95 ? 43.714 13.990 12.092 1.00 36.56 95 ARG A CA 1
ATOM 837 C C . ARG A 1 95 ? 44.912 14.951 11.997 1.00 36.56 95 ARG A C 1
ATOM 839 O O . ARG A 1 95 ? 45.605 15.114 13.001 1.00 36.56 95 ARG A O 1
ATOM 846 N N . PRO A 1 96 ? 45.121 15.613 10.847 1.00 50.41 96 PRO A N 1
ATOM 847 C CA . PRO A 1 96 ? 45.178 17.092 10.806 1.00 50.41 96 PRO A CA 1
ATOM 848 C C . PRO A 1 96 ? 44.264 17.621 9.658 1.00 50.41 96 PRO A C 1
ATOM 850 O O . PRO A 1 96 ? 43.182 17.052 9.536 1.00 50.41 96 PRO A O 1
ATOM 853 N N . HIS A 1 97 ? 44.462 18.653 8.807 1.00 35.16 97 HIS A N 1
ATOM 854 C CA . HIS A 1 97 ? 45.311 19.869 8.618 1.00 35.16 97 HIS A CA 1
ATOM 855 C C . HIS A 1 97 ? 44.446 20.857 7.751 1.00 35.16 97 HIS A C 1
ATOM 857 O O . HIS A 1 97 ? 43.563 20.381 7.045 1.00 35.16 97 HIS A O 1
ATOM 863 N N . LEU A 1 98 ? 44.631 22.188 7.656 1.00 34.25 98 LEU A N 1
ATOM 864 C CA . LEU A 1 98 ? 45.010 23.197 8.664 1.00 34.25 98 LEU A CA 1
ATOM 865 C C . LEU A 1 98 ? 44.632 24.647 8.206 1.00 34.25 98 LEU A C 1
ATOM 867 O O . LEU A 1 98 ? 45.443 25.336 7.598 1.00 34.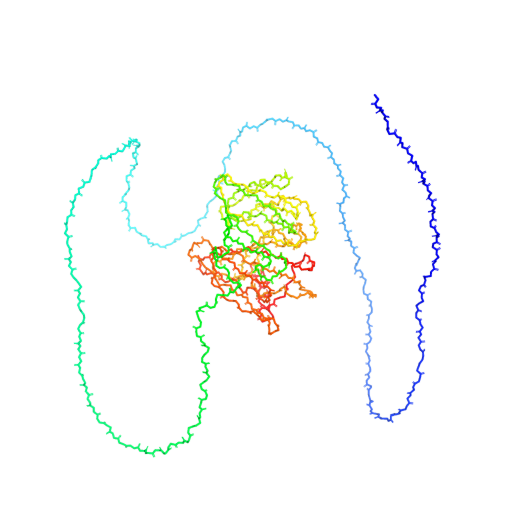25 98 LEU A O 1
ATOM 871 N N . ALA A 1 99 ? 43.431 25.149 8.521 1.00 32.69 99 ALA A N 1
ATOM 872 C CA . ALA A 1 99 ? 43.031 26.556 8.289 1.00 32.69 99 ALA A CA 1
ATOM 873 C C . ALA A 1 99 ? 41.998 26.981 9.361 1.00 32.69 99 ALA A C 1
ATOM 875 O O . ALA A 1 99 ? 40.858 26.533 9.308 1.00 32.69 99 ALA A O 1
ATOM 876 N N . GLN A 1 100 ? 42.400 27.531 10.514 1.00 33.00 100 GLN A N 1
ATOM 877 C CA . GLN A 1 100 ? 42.799 28.925 10.819 1.00 33.00 100 GLN A CA 1
ATOM 878 C C . GLN A 1 100 ? 41.605 29.865 11.153 1.00 33.00 100 GLN A C 1
ATOM 880 O O . GLN A 1 100 ? 40.445 29.506 10.988 1.00 33.00 100 GLN A O 1
ATOM 885 N N . THR A 1 101 ? 41.901 30.983 11.824 1.00 30.69 101 THR A N 1
ATOM 886 C CA . THR A 1 101 ? 41.114 31.625 12.921 1.00 30.69 101 THR A CA 1
ATOM 887 C C . THR A 1 101 ? 40.942 33.157 12.693 1.00 30.69 101 THR A C 1
ATOM 889 O O . THR A 1 101 ? 41.553 33.605 11.726 1.00 30.69 101 THR A O 1
ATOM 892 N N . PRO A 1 102 ? 40.196 33.995 13.493 1.00 47.47 102 PRO A N 1
ATOM 893 C CA . PRO A 1 102 ? 39.976 33.909 14.960 1.00 47.47 102 PRO A CA 1
ATOM 894 C C . PRO A 1 102 ? 38.660 34.444 15.631 1.00 47.47 102 PRO A C 1
ATOM 896 O O . PRO A 1 102 ? 37.854 35.158 15.057 1.00 47.47 102 PRO A O 1
ATOM 899 N N . HIS A 1 103 ? 38.512 34.072 16.920 1.00 32.53 103 HIS A N 1
ATOM 900 C CA . HIS A 1 103 ? 37.988 34.805 18.114 1.00 32.53 103 HIS A CA 1
ATOM 901 C C . HIS A 1 103 ? 36.834 35.846 17.997 1.00 32.53 103 HIS A C 1
ATOM 903 O O . HIS A 1 103 ? 37.000 36.872 17.362 1.00 32.53 103 HIS A O 1
ATOM 909 N N . ARG A 1 104 ? 35.638 35.646 18.609 1.00 34.38 104 ARG A N 1
ATOM 910 C CA . ARG A 1 104 ? 35.196 35.744 20.054 1.00 34.38 104 ARG A CA 1
ATOM 911 C C . ARG A 1 104 ? 34.457 37.085 20.341 1.00 34.38 104 ARG A C 1
ATOM 913 O O . ARG A 1 104 ? 34.684 38.020 19.588 1.00 34.38 104 ARG A O 1
ATOM 920 N N . PRO A 1 105 ? 33.675 37.249 21.444 1.00 44.31 105 PRO A N 1
ATOM 921 C CA . PRO A 1 105 ? 33.156 36.280 22.431 1.00 44.31 105 PRO A CA 1
ATOM 922 C C . PRO A 1 105 ? 31.601 36.300 22.581 1.00 44.31 105 PRO A C 1
ATOM 924 O O . PRO A 1 105 ? 30.902 37.015 21.874 1.00 44.31 105 PRO A O 1
ATOM 927 N N . ARG A 1 106 ? 31.046 35.535 23.543 1.00 38.59 106 ARG A N 1
ATOM 928 C CA . ARG A 1 106 ? 29.638 35.624 24.015 1.00 38.59 106 ARG A CA 1
ATOM 929 C C . ARG A 1 106 ? 29.574 36.026 25.504 1.00 38.59 106 ARG A C 1
ATOM 931 O O . ARG A 1 106 ? 30.406 35.522 26.261 1.00 38.59 106 ARG A O 1
ATOM 938 N N . PRO A 1 107 ? 28.558 36.785 25.961 1.00 44.56 107 PRO A N 1
ATOM 939 C CA . PRO A 1 107 ? 28.179 36.874 27.377 1.00 44.56 107 PRO A CA 1
ATOM 940 C C . PRO A 1 107 ? 27.291 35.688 27.834 1.00 44.56 107 PRO A C 1
ATOM 942 O O . PRO A 1 107 ? 26.914 34.824 27.038 1.00 44.56 107 PRO A O 1
ATOM 945 N N . ARG A 1 108 ? 26.980 35.623 29.140 1.00 36.44 108 ARG A N 1
ATOM 946 C CA . ARG A 1 108 ? 26.213 34.550 29.824 1.00 36.44 108 ARG A CA 1
ATOM 947 C C . ARG A 1 108 ? 24.798 35.013 30.263 1.00 36.44 108 ARG A C 1
ATOM 949 O O . ARG A 1 108 ? 24.538 36.211 30.237 1.00 36.44 108 ARG A O 1
ATOM 956 N N . PRO A 1 109 ? 23.869 34.095 30.622 1.00 46.97 109 PRO A N 1
ATOM 957 C CA . PRO A 1 109 ? 22.431 34.401 30.704 1.00 46.97 109 PRO A CA 1
ATOM 958 C C . PRO A 1 109 ? 21.925 34.908 32.070 1.00 46.97 109 PRO A C 1
ATOM 960 O O . PRO A 1 109 ? 22.414 34.493 33.121 1.00 46.97 109 PRO A O 1
ATOM 963 N N . GLY A 1 110 ? 20.859 35.720 32.036 1.00 32.41 110 GLY A N 1
ATOM 964 C CA . GLY A 1 110 ? 20.031 36.116 33.188 1.00 32.41 110 GLY A CA 1
ATOM 965 C C . GLY A 1 110 ? 18.724 35.307 33.313 1.00 32.41 110 GLY A C 1
ATOM 966 O O . GLY A 1 110 ? 18.351 34.563 32.407 1.00 32.41 110 GLY A O 1
ATOM 967 N N . ARG A 1 111 ? 18.023 35.424 34.452 1.00 33.25 111 ARG A N 1
ATOM 968 C CA . ARG A 1 111 ? 16.802 34.653 34.794 1.00 33.25 111 ARG A CA 1
ATOM 969 C C . ARG A 1 111 ? 15.505 35.474 34.635 1.00 33.25 111 ARG A C 1
ATOM 971 O O . ARG A 1 111 ? 15.550 36.683 34.785 1.00 33.25 111 ARG A O 1
ATOM 978 N N . ARG A 1 112 ? 14.381 34.754 34.433 1.00 32.44 112 ARG A N 1
ATOM 979 C CA . ARG A 1 112 ? 12.956 34.995 34.833 1.00 32.44 112 ARG A CA 1
ATOM 980 C C . ARG A 1 112 ? 12.562 36.436 35.263 1.00 32.44 112 ARG A C 1
ATOM 982 O O . ARG A 1 112 ? 13.195 36.991 36.147 1.00 32.44 112 ARG A O 1
ATOM 989 N N . ARG A 1 113 ? 11.399 36.986 34.875 1.00 33.09 113 ARG A N 1
ATOM 990 C CA . ARG A 1 113 ? 10.026 36.478 35.159 1.00 33.09 113 ARG A CA 1
ATOM 991 C C . ARG A 1 113 ? 8.958 37.011 34.164 1.00 33.09 113 ARG A C 1
ATOM 993 O O . ARG A 1 113 ? 9.266 37.766 33.254 1.00 33.09 113 ARG A O 1
ATOM 1000 N N . HIS A 1 114 ? 7.714 36.558 34.354 1.00 33.25 114 HIS A N 1
ATOM 1001 C CA . HIS A 1 114 ? 6.482 36.881 33.611 1.00 33.25 114 HIS A CA 1
ATOM 1002 C C . HIS A 1 114 ? 6.114 38.376 33.582 1.00 33.25 114 HIS A C 1
ATOM 1004 O O . HIS A 1 114 ? 6.402 39.070 34.548 1.00 33.25 114 HIS A O 1
ATOM 1010 N N . HIS A 1 115 ? 5.338 38.795 32.571 1.00 33.16 115 HIS A N 1
ATOM 1011 C CA . HIS A 1 115 ? 4.042 39.492 32.722 1.00 33.16 115 HIS A CA 1
ATOM 1012 C C . HIS A 1 115 ? 3.253 39.443 31.392 1.00 33.16 115 HIS A C 1
ATOM 1014 O O . HIS A 1 115 ? 3.846 39.325 30.321 1.00 33.16 115 HIS A O 1
ATOM 1020 N N . THR A 1 116 ? 1.919 39.501 31.460 1.00 36.69 116 THR A N 1
ATOM 1021 C CA . THR A 1 116 ? 0.992 39.553 30.305 1.00 36.69 116 THR A CA 1
ATOM 1022 C C . THR A 1 116 ? 0.321 40.953 30.219 1.00 36.69 116 THR A C 1
ATOM 1024 O O . THR A 1 116 ? 0.831 41.885 30.840 1.00 36.69 116 THR A O 1
ATOM 1027 N N . PRO A 1 117 ? -0.651 41.228 29.324 1.00 46.38 117 PRO A N 1
ATOM 1028 C CA . PRO A 1 117 ? -0.362 41.892 28.054 1.00 46.38 117 PRO A CA 1
ATOM 1029 C C . PRO A 1 117 ? -0.939 43.320 27.923 1.00 46.38 117 PRO A C 1
ATOM 1031 O O . PRO A 1 117 ? -1.936 43.678 28.545 1.00 46.38 117 PRO A O 1
ATOM 1034 N N . ARG A 1 118 ? -0.353 44.134 27.029 1.00 32.03 118 ARG A N 1
ATOM 1035 C CA . ARG A 1 118 ? -0.820 45.497 26.703 1.00 32.03 118 ARG A CA 1
ATOM 1036 C C . ARG A 1 118 ? -1.682 45.551 25.427 1.00 32.03 118 ARG A C 1
ATOM 1038 O O . ARG A 1 118 ? -1.245 45.126 24.363 1.00 32.03 118 ARG A O 1
ATOM 1045 N N . ARG A 1 119 ? -2.855 46.190 25.524 1.00 38.22 119 ARG A N 1
ATOM 1046 C CA . ARG A 1 119 ? -3.450 47.062 24.474 1.00 38.22 119 ARG A CA 1
ATOM 1047 C C . ARG A 1 119 ? -2.910 48.507 24.682 1.00 38.22 119 ARG A C 1
ATOM 1049 O O . ARG A 1 119 ? -2.245 48.701 25.702 1.00 38.22 119 ARG A O 1
ATOM 1056 N N . PRO A 1 120 ? -3.211 49.545 23.859 1.00 47.69 120 PRO A N 1
ATOM 1057 C CA . PRO A 1 120 ? -3.975 49.648 22.595 1.00 47.69 120 PRO A CA 1
ATOM 1058 C C . PRO A 1 120 ? -3.065 50.300 21.495 1.00 47.69 120 PRO A C 1
ATOM 1060 O O . PRO A 1 120 ? -1.877 49.987 21.513 1.00 47.69 120 PRO A O 1
ATOM 1063 N N . PRO A 1 121 ? -3.472 51.260 20.618 1.00 51.62 121 PRO A N 1
ATOM 1064 C CA . PRO A 1 121 ? -4.733 51.526 19.900 1.00 51.62 121 PRO A CA 1
ATOM 1065 C C . PRO A 1 121 ? -4.569 51.572 18.348 1.00 51.62 121 PRO A C 1
ATOM 1067 O O . PRO A 1 121 ? -3.478 51.440 17.803 1.00 51.62 121 PRO A O 1
ATOM 1070 N N . ARG A 1 122 ? -5.664 51.836 17.611 1.00 44.75 122 ARG A N 1
ATOM 1071 C CA . ARG A 1 122 ? -5.657 52.152 16.159 1.00 44.75 122 ARG A CA 1
ATOM 1072 C C . ARG A 1 122 ? -5.209 53.603 15.881 1.00 44.75 122 ARG A C 1
ATOM 1074 O O . ARG A 1 122 ? -5.611 54.499 16.620 1.00 44.75 122 ARG A O 1
ATOM 1081 N N . ARG A 1 123 ? -4.568 53.877 14.732 1.00 34.66 123 ARG A N 1
ATOM 1082 C CA . ARG A 1 123 ? -4.600 55.203 14.058 1.00 34.66 123 ARG A CA 1
ATOM 1083 C C . ARG A 1 123 ? -4.502 55.090 12.523 1.00 34.66 123 ARG A C 1
ATOM 1085 O O . ARG A 1 123 ? -4.167 54.035 11.998 1.00 34.66 123 ARG A O 1
ATOM 1092 N N . ARG A 1 124 ? -4.889 56.162 11.815 1.00 37.16 124 ARG A N 1
ATOM 1093 C CA . ARG A 1 124 ? -5.017 56.252 10.340 1.00 37.16 124 ARG A CA 1
ATOM 1094 C C . ARG A 1 124 ? -3.726 56.764 9.677 1.00 37.16 124 ARG A C 1
ATOM 1096 O O . ARG A 1 124 ? -3.037 57.583 10.276 1.00 37.16 124 ARG A O 1
ATOM 1103 N N . GLY A 1 125 ? -3.492 56.411 8.408 1.00 31.31 125 GLY A N 1
ATOM 1104 C CA . GLY A 1 125 ? -2.463 57.015 7.543 1.00 31.31 125 GLY A CA 1
ATOM 1105 C C . GLY A 1 125 ? -2.832 56.934 6.052 1.00 31.31 125 GLY A C 1
ATOM 1106 O O . GLY A 1 125 ? -3.366 55.923 5.608 1.00 31.31 125 GLY A O 1
ATOM 1107 N N . ARG A 1 126 ? -2.589 58.008 5.285 1.00 35.41 126 ARG A N 1
ATOM 1108 C CA . ARG A 1 126 ? -2.795 58.115 3.818 1.00 35.41 126 ARG A CA 1
ATOM 1109 C C . ARG A 1 126 ? -1.436 58.202 3.099 1.00 35.41 126 ARG A C 1
ATOM 1111 O O . ARG A 1 126 ? -0.517 58.727 3.721 1.00 35.41 126 ARG A O 1
ATOM 1118 N N . ARG A 1 127 ? -1.399 57.883 1.786 1.00 36.69 127 ARG A N 1
ATOM 1119 C CA . ARG A 1 127 ? -0.538 58.388 0.658 1.00 36.69 127 ARG A CA 1
ATOM 1120 C C . ARG A 1 127 ? -0.159 57.231 -0.330 1.00 36.69 127 ARG A C 1
ATOM 1122 O O . ARG A 1 127 ? -0.664 56.136 -0.105 1.00 36.69 127 ARG A O 1
ATOM 1129 N N . PRO A 1 128 ? 0.409 57.464 -1.543 1.00 45.88 128 PRO A N 1
ATOM 1130 C CA . PRO A 1 128 ? -0.422 57.446 -2.757 1.00 45.88 128 PRO A CA 1
ATOM 1131 C C . PRO A 1 128 ? 0.141 56.590 -3.925 1.00 45.88 128 PRO A C 1
ATOM 1133 O O . PRO A 1 128 ? 1.183 55.952 -3.817 1.00 45.88 128 PRO A O 1
ATOM 1136 N N . ARG A 1 129 ? -0.546 56.605 -5.079 1.00 40.88 129 ARG A N 1
ATOM 1137 C CA . ARG A 1 129 ? -0.106 55.965 -6.339 1.00 40.88 129 ARG A CA 1
ATOM 1138 C C . ARG A 1 129 ? 1.097 56.683 -6.985 1.00 40.88 129 ARG A C 1
ATOM 1140 O O . ARG A 1 129 ? 1.130 57.912 -6.995 1.00 40.88 129 ARG A O 1
ATOM 1147 N N . ARG A 1 130 ? 1.975 55.930 -7.664 1.00 36.44 130 ARG A N 1
ATOM 1148 C CA . ARG A 1 130 ? 2.786 56.376 -8.823 1.00 36.44 130 ARG A CA 1
ATOM 1149 C C . ARG A 1 130 ? 2.924 55.230 -9.862 1.00 36.44 130 ARG A C 1
ATOM 1151 O O . ARG A 1 130 ? 2.520 54.116 -9.534 1.00 36.44 130 ARG A O 1
ATOM 1158 N N . PRO A 1 131 ? 3.319 55.509 -11.125 1.00 47.53 131 PRO A N 1
ATOM 1159 C CA . PRO A 1 131 ? 2.741 54.809 -12.283 1.00 47.53 131 PRO A CA 1
ATOM 1160 C C . PRO A 1 131 ? 3.656 53.788 -12.985 1.00 47.53 131 PRO A C 1
ATOM 1162 O O . PRO A 1 131 ? 4.847 53.681 -12.701 1.00 47.53 131 PRO A O 1
ATOM 1165 N N . ALA A 1 132 ? 3.071 53.084 -13.959 1.00 35.41 132 ALA A N 1
ATOM 1166 C CA . ALA A 1 132 ? 3.765 52.229 -14.922 1.00 35.41 132 ALA A CA 1
ATOM 1167 C C . ALA A 1 132 ? 4.618 53.026 -15.935 1.00 35.41 132 ALA A C 1
ATOM 1169 O O . ALA A 1 132 ? 4.463 54.240 -16.083 1.00 35.41 132 ALA A O 1
ATOM 1170 N N . ARG A 1 133 ? 5.478 52.316 -16.679 1.00 35.38 133 ARG A N 1
ATOM 1171 C CA . ARG A 1 133 ? 6.189 52.816 -17.868 1.00 35.38 133 ARG A CA 1
ATOM 1172 C C . ARG A 1 133 ? 5.802 52.012 -19.110 1.00 35.38 133 ARG A C 1
ATOM 1174 O O . ARG A 1 133 ? 5.588 50.807 -19.024 1.00 35.38 133 ARG A O 1
ATOM 1181 N N . GLN A 1 134 ? 5.748 52.695 -20.250 1.00 32.56 134 GLN A N 1
ATOM 1182 C CA . GLN A 1 134 ? 5.646 52.091 -21.580 1.00 32.56 134 GLN A CA 1
ATOM 1183 C C . GLN A 1 134 ? 6.997 51.504 -22.024 1.00 32.56 134 GLN A C 1
ATOM 1185 O O . GLN A 1 134 ? 8.048 51.877 -21.502 1.00 32.56 134 GLN A O 1
ATOM 1190 N N . VAL A 1 135 ? 6.956 50.654 -23.052 1.00 37.59 135 VAL A N 1
ATOM 1191 C CA . VAL A 1 135 ? 8.087 50.386 -23.952 1.00 37.59 135 VAL A CA 1
ATOM 1192 C C . VAL A 1 135 ? 7.621 50.751 -25.361 1.00 37.59 135 VAL A C 1
ATOM 1194 O O . VAL A 1 135 ? 6.510 50.392 -25.756 1.00 37.59 135 VAL A O 1
ATOM 1197 N N . GLU A 1 136 ? 8.427 51.521 -26.087 1.00 33.12 136 GLU A N 1
ATOM 1198 C CA . GLU A 1 136 ? 8.049 52.106 -27.378 1.00 33.12 136 GLU A CA 1
ATOM 1199 C C . GLU A 1 136 ? 8.440 51.237 -28.584 1.00 33.12 136 GLU A C 1
ATOM 1201 O O . GLU A 1 136 ? 9.128 50.222 -28.467 1.00 33.12 136 GLU A O 1
ATOM 1206 N N . ARG A 1 137 ? 7.977 51.644 -29.772 1.00 35.91 137 ARG A N 1
ATOM 1207 C CA . ARG A 1 137 ? 8.309 51.016 -31.056 1.00 35.91 137 ARG A CA 1
ATOM 1208 C C . ARG A 1 137 ? 9.509 51.710 -31.700 1.00 35.91 137 ARG A C 1
ATOM 1210 O O . ARG A 1 137 ? 9.551 52.933 -31.748 1.00 35.91 137 ARG A O 1
ATOM 1217 N N . GLY A 1 138 ? 10.390 50.936 -32.328 1.00 29.84 138 GLY A N 1
ATOM 1218 C CA . GLY A 1 138 ? 11.401 51.429 -33.266 1.00 29.84 138 GLY A CA 1
ATOM 1219 C C . GLY A 1 138 ? 11.499 50.501 -34.476 1.00 29.84 138 GLY A C 1
ATOM 1220 O O . GLY A 1 138 ? 11.410 49.285 -34.326 1.00 29.84 138 GLY A O 1
ATOM 1221 N N . ALA A 1 139 ? 11.639 51.058 -35.679 1.00 34.38 139 ALA A N 1
ATOM 1222 C CA . ALA A 1 139 ? 11.739 50.288 -36.919 1.00 34.38 139 ALA A CA 1
ATOM 1223 C C . ALA A 1 139 ? 12.480 51.077 -38.006 1.00 34.38 139 ALA A C 1
ATOM 1225 O O . ALA A 1 139 ? 12.255 52.282 -38.121 1.00 34.38 139 ALA A O 1
ATOM 1226 N N . ARG A 1 140 ? 13.260 50.386 -38.856 1.00 34.38 140 ARG A N 1
ATOM 1227 C CA . ARG A 1 140 ? 13.333 50.643 -40.310 1.00 34.38 140 ARG A CA 1
ATOM 1228 C C . ARG A 1 140 ? 14.130 49.579 -41.078 1.00 34.38 140 ARG A C 1
ATOM 1230 O O . ARG A 1 140 ? 15.184 49.115 -40.670 1.00 34.38 140 ARG A O 1
ATOM 1237 N N . SER A 1 141 ? 13.551 49.253 -42.224 1.00 34.53 141 SER A N 1
ATOM 1238 C CA . SER A 1 141 ? 14.028 48.502 -43.387 1.00 34.53 141 SER A CA 1
ATOM 1239 C C . SER A 1 141 ? 15.457 48.761 -43.886 1.00 34.53 141 SER A C 1
ATOM 1241 O O . SER A 1 141 ? 15.902 49.906 -43.916 1.00 34.53 141 SER A O 1
ATOM 1243 N N . ALA A 1 142 ? 16.032 47.744 -44.540 1.00 35.19 142 ALA A N 1
ATOM 1244 C CA . ALA A 1 142 ? 16.941 47.909 -45.680 1.00 35.19 142 ALA A CA 1
ATOM 1245 C C . ALA A 1 142 ? 16.605 46.879 -46.784 1.00 35.19 142 ALA A C 1
ATOM 1247 O O . ALA A 1 142 ? 16.268 45.736 -46.482 1.00 35.19 142 ALA A O 1
ATOM 1248 N N . GLN A 1 143 ? 16.683 47.277 -48.058 1.00 37.03 143 GLN A N 1
ATOM 1249 C CA . GLN A 1 143 ? 16.490 46.407 -49.232 1.00 37.03 143 GLN A CA 1
ATOM 1250 C C . GLN A 1 143 ? 17.820 46.201 -49.972 1.00 37.03 143 GLN A C 1
ATOM 1252 O O . GLN A 1 143 ? 18.619 47.133 -50.050 1.00 37.03 143 GLN A O 1
ATOM 1257 N N . ARG A 1 144 ? 18.013 45.044 -50.624 1.00 33.66 144 ARG A N 1
ATOM 1258 C CA . ARG A 1 144 ? 18.901 44.893 -51.797 1.00 33.66 144 ARG A CA 1
ATOM 1259 C C . ARG A 1 144 ? 18.457 43.720 -52.687 1.00 33.66 144 ARG A C 1
ATOM 1261 O O . ARG A 1 144 ? 17.573 42.955 -52.313 1.00 33.66 144 ARG A O 1
ATOM 1268 N N . ARG A 1 145 ? 18.966 43.689 -53.925 1.00 33.84 145 ARG A N 1
ATOM 1269 C CA . ARG A 1 145 ? 18.372 42.976 -55.076 1.00 33.84 145 ARG A CA 1
ATOM 1270 C C . ARG A 1 145 ? 18.821 41.511 -55.213 1.00 33.84 145 ARG A C 1
ATOM 1272 O O . ARG A 1 145 ? 19.906 41.146 -54.775 1.00 33.84 145 ARG A O 1
ATOM 1279 N N . ARG A 1 146 ? 17.995 40.713 -55.903 1.00 37.69 146 ARG A N 1
ATOM 1280 C CA . ARG A 1 146 ? 18.348 39.404 -56.491 1.00 37.69 146 ARG A CA 1
ATOM 1281 C C . ARG A 1 146 ? 19.190 39.570 -57.772 1.00 37.69 146 ARG A C 1
ATOM 1283 O O . ARG A 1 146 ? 19.064 40.603 -58.429 1.00 37.69 146 ARG A O 1
ATOM 1290 N N . PRO A 1 147 ? 19.889 38.510 -58.208 1.00 46.91 147 PRO A N 1
ATOM 1291 C CA . PRO A 1 147 ? 19.921 38.071 -59.603 1.00 46.91 147 PRO A CA 1
ATOM 1292 C C . PRO A 1 147 ? 19.049 36.814 -59.821 1.00 46.91 147 PRO A C 1
ATOM 1294 O O . PRO A 1 147 ? 18.607 36.176 -58.865 1.00 46.91 147 PRO A O 1
ATOM 1297 N N . ASP A 1 148 ? 18.782 36.480 -61.082 1.00 40.31 148 ASP A N 1
ATOM 1298 C CA . ASP A 1 148 ? 17.790 35.477 -61.500 1.00 40.31 148 ASP A CA 1
ATOM 1299 C C . ASP A 1 148 ? 18.423 34.154 -61.986 1.00 40.31 148 ASP A C 1
ATOM 1301 O O . ASP A 1 148 ? 19.581 34.162 -62.411 1.00 40.31 148 ASP A O 1
ATOM 1305 N N . ARG A 1 149 ? 17.668 33.039 -61.946 1.00 36.56 149 ARG A N 1
ATOM 1306 C CA . ARG A 1 149 ? 17.911 31.784 -62.701 1.00 36.56 149 ARG A CA 1
ATOM 1307 C C . ARG A 1 149 ? 16.855 30.697 -62.426 1.00 36.56 149 ARG A C 1
ATOM 1309 O O . ARG A 1 149 ? 16.702 30.256 -61.291 1.00 36.56 149 ARG A O 1
ATOM 1316 N N . GLY A 1 150 ? 16.289 30.137 -63.501 1.00 34.41 150 GLY A N 1
ATOM 1317 C CA . GLY A 1 150 ? 15.800 28.748 -63.541 1.00 34.41 150 GLY A CA 1
ATOM 1318 C C . GLY A 1 150 ? 14.305 28.521 -63.288 1.00 34.41 150 GLY A C 1
ATOM 1319 O O . GLY A 1 150 ? 13.909 28.088 -62.208 1.00 34.41 150 GLY A O 1
ATOM 1320 N N . THR A 1 151 ? 13.476 28.696 -64.320 1.00 39.22 151 THR A N 1
ATOM 1321 C CA . THR A 1 151 ? 12.071 28.253 -64.312 1.00 39.22 151 THR A CA 1
ATOM 1322 C C . THR A 1 151 ? 11.988 26.726 -64.424 1.00 39.22 151 THR A C 1
ATOM 1324 O O . THR A 1 151 ? 12.418 26.160 -65.426 1.00 39.22 151 THR A O 1
ATOM 1327 N N . ILE A 1 152 ? 11.400 26.053 -63.429 1.00 45.94 152 ILE A N 1
ATOM 1328 C CA . ILE A 1 152 ? 11.105 24.608 -63.464 1.00 45.94 152 ILE A CA 1
ATOM 1329 C C . ILE A 1 152 ? 9.577 24.426 -63.522 1.00 45.94 152 ILE A C 1
ATOM 1331 O O . ILE A 1 152 ? 8.882 25.021 -62.693 1.00 45.94 152 ILE A O 1
ATOM 1335 N N . PRO A 1 153 ? 9.022 23.631 -64.460 1.00 46.12 153 PRO A N 1
ATOM 1336 C CA . PRO A 1 153 ? 7.579 23.417 -64.549 1.00 46.12 153 PRO A CA 1
ATOM 1337 C C . PRO A 1 153 ? 7.046 22.603 -63.350 1.00 46.12 153 PRO A C 1
ATOM 1339 O O . PRO A 1 153 ? 7.716 21.680 -62.878 1.00 46.12 153 PRO A O 1
ATOM 1342 N N . PRO A 1 154 ? 5.837 22.906 -62.840 1.00 43.62 154 PRO A N 1
ATOM 1343 C CA . PRO A 1 154 ? 5.294 22.247 -61.657 1.00 43.62 154 PRO A CA 1
ATOM 1344 C C . PRO A 1 154 ? 4.830 20.813 -61.952 1.00 43.62 154 PRO A C 1
ATOM 1346 O O . PRO A 1 154 ? 3.941 20.581 -62.770 1.00 43.62 154 PRO A O 1
ATOM 1349 N N . LEU A 1 155 ? 5.381 19.841 -61.219 1.00 48.16 155 LEU A N 1
ATOM 1350 C CA . LEU A 1 155 ? 4.893 18.458 -61.224 1.00 48.16 155 LEU A CA 1
ATOM 1351 C C . LEU A 1 155 ? 3.471 18.364 -60.625 1.00 48.16 155 LEU A C 1
ATOM 1353 O O . LEU A 1 155 ? 3.169 19.065 -59.654 1.00 48.16 155 LEU A O 1
ATOM 1357 N N . PRO A 1 156 ? 2.599 17.470 -61.136 1.00 41.94 156 PRO A N 1
ATOM 1358 C CA . PRO A 1 156 ? 1.215 17.365 -60.685 1.00 41.94 156 PRO A CA 1
ATOM 1359 C C . PRO A 1 156 ? 1.122 16.965 -59.205 1.00 41.94 156 PRO A C 1
ATOM 1361 O O . PRO A 1 156 ? 1.682 15.961 -58.754 1.00 41.94 156 PRO A O 1
ATOM 1364 N N . GLY A 1 157 ? 0.385 17.766 -58.433 1.00 40.44 157 GLY A N 1
ATOM 1365 C CA . GLY A 1 157 ? 0.343 17.676 -56.977 1.00 40.44 157 GLY A CA 1
ATOM 1366 C C . GLY A 1 157 ? -0.313 16.398 -56.450 1.00 40.44 157 GLY A C 1
ATOM 1367 O O . GLY A 1 157 ? -1.528 16.352 -56.247 1.00 40.44 157 GLY A O 1
ATOM 1368 N N . ARG A 1 158 ? 0.492 15.381 -56.110 1.00 45.50 158 ARG A N 1
ATOM 1369 C CA . ARG A 1 158 ? 0.028 14.241 -55.300 1.00 45.50 158 ARG A CA 1
ATOM 1370 C C . ARG A 1 158 ? -0.542 14.762 -53.976 1.00 45.50 158 ARG A C 1
ATOM 1372 O O . ARG A 1 158 ? 0.208 15.232 -53.120 1.00 45.50 158 ARG A O 1
ATOM 1379 N N . ARG A 1 159 ? -1.864 14.636 -53.785 1.00 47.25 159 ARG A N 1
ATOM 1380 C CA . ARG A 1 159 ? -2.561 14.964 -52.528 1.00 47.25 159 ARG A CA 1
ATOM 1381 C C . ARG A 1 159 ? -1.942 14.183 -51.360 1.00 47.25 159 ARG A C 1
ATOM 1383 O O . ARG A 1 159 ? -2.354 13.058 -51.075 1.00 47.25 159 ARG A O 1
ATOM 1390 N N . ARG A 1 160 ? -0.997 14.790 -50.631 1.00 46.19 160 ARG A N 1
ATOM 1391 C CA . ARG A 1 160 ? -0.598 14.312 -49.299 1.00 46.19 160 ARG A CA 1
ATOM 1392 C C . ARG A 1 160 ? -1.844 14.354 -48.416 1.00 46.19 160 ARG A C 1
ATOM 1394 O O . ARG A 1 160 ? -2.231 15.427 -47.956 1.00 46.19 160 ARG A O 1
ATOM 1401 N N . ARG A 1 161 ? -2.475 13.195 -48.174 1.00 47.34 161 ARG A N 1
ATOM 1402 C CA . ARG A 1 161 ? -3.488 13.053 -47.119 1.00 47.34 161 ARG A CA 1
ATOM 1403 C C . ARG A 1 161 ? -2.848 13.571 -45.832 1.00 47.34 161 ARG A C 1
ATOM 1405 O O . ARG A 1 161 ? -1.923 12.942 -45.320 1.00 47.34 161 ARG A O 1
ATOM 1412 N N . ARG A 1 162 ? -3.316 14.716 -45.319 1.00 42.22 162 ARG A N 1
ATOM 1413 C CA . ARG A 1 162 ? -2.974 15.151 -43.962 1.00 42.22 162 ARG A CA 1
ATOM 1414 C C . ARG A 1 162 ? -3.455 14.036 -43.035 1.00 42.22 162 ARG A C 1
ATOM 1416 O O . ARG A 1 162 ? -4.659 13.908 -42.825 1.00 42.22 162 ARG A O 1
ATOM 1423 N N . ARG A 1 163 ? -2.537 13.218 -42.501 1.00 48.62 163 ARG A N 1
ATOM 1424 C CA . ARG A 1 163 ? -2.839 12.442 -41.294 1.00 48.62 163 ARG A CA 1
ATOM 1425 C C . ARG A 1 163 ? -3.325 13.473 -40.280 1.00 48.62 163 ARG A C 1
ATOM 1427 O O . ARG A 1 163 ? -2.598 14.434 -40.018 1.00 48.62 163 ARG A O 1
ATOM 1434 N N . ARG A 1 164 ? -4.554 13.323 -39.776 1.00 42.97 164 ARG A N 1
ATOM 1435 C CA . ARG A 1 164 ? -4.985 14.102 -38.613 1.00 42.97 164 ARG A CA 1
ATOM 1436 C C . ARG A 1 164 ? -3.917 13.865 -37.545 1.00 42.97 164 ARG A C 1
ATOM 1438 O O . ARG A 1 164 ? -3.597 12.709 -37.263 1.00 42.97 164 ARG A O 1
ATOM 1445 N N . ARG A 1 165 ? -3.332 14.934 -36.994 1.00 43.34 165 ARG A N 1
ATOM 1446 C CA . ARG A 1 165 ? -2.729 14.801 -35.664 1.00 43.34 165 ARG A CA 1
ATOM 1447 C C . ARG A 1 165 ? -3.854 14.287 -34.756 1.00 43.34 165 ARG A C 1
ATOM 1449 O O . ARG A 1 165 ? -4.977 14.768 -34.929 1.00 43.34 165 ARG A O 1
ATOM 1456 N N . PRO A 1 166 ? -3.595 13.338 -33.842 1.00 44.00 166 PRO A N 1
ATOM 1457 C CA . PRO A 1 166 ? -4.492 13.144 -32.716 1.00 44.00 166 PRO A CA 1
ATOM 1458 C C . PRO A 1 166 ? -4.756 14.512 -32.093 1.00 44.00 166 PRO A C 1
ATOM 1460 O O . PRO A 1 166 ? -3.833 15.330 -31.988 1.00 44.00 166 PRO A O 1
ATOM 1463 N N . GLU A 1 167 ? -6.009 14.789 -31.759 1.00 43.00 167 GLU A N 1
ATOM 1464 C CA . GLU A 1 167 ? -6.330 15.999 -31.015 1.00 43.00 167 GLU A CA 1
ATOM 1465 C C . GLU A 1 167 ? -5.560 15.939 -29.697 1.00 43.00 167 GLU A C 1
ATOM 1467 O O . GLU A 1 167 ? -5.539 14.908 -29.021 1.00 43.00 167 GLU A O 1
ATOM 1472 N N . SER A 1 168 ? -4.856 17.022 -29.371 1.00 43.28 168 SER A N 1
ATOM 1473 C CA . SER A 1 168 ? -4.134 17.135 -28.111 1.00 43.28 168 SER A CA 1
ATOM 1474 C C . SER A 1 168 ? -5.152 17.344 -26.998 1.00 43.28 168 SER A C 1
ATOM 1476 O O . SER A 1 168 ? -5.402 18.477 -26.582 1.00 43.28 168 SER A O 1
ATOM 1478 N N . GLY A 1 169 ? -5.765 16.247 -26.554 1.00 36.47 169 GLY A N 1
ATOM 1479 C CA . GLY A 1 169 ? -6.484 16.219 -25.293 1.00 36.47 169 GLY A CA 1
ATOM 1480 C C . GLY A 1 169 ? -5.579 16.725 -24.170 1.00 36.47 169 GLY A C 1
ATOM 1481 O O . GLY A 1 169 ? -4.350 16.613 -24.247 1.00 36.47 169 GLY A O 1
ATOM 1482 N N . GLY A 1 170 ? -6.190 17.288 -23.126 1.00 39.50 170 GLY A N 1
ATOM 1483 C CA . GLY A 1 170 ? -5.473 17.553 -21.878 1.00 39.50 170 GLY A CA 1
ATOM 1484 C C . GLY A 1 170 ? -4.797 16.274 -21.360 1.00 39.50 170 GLY A C 1
ATOM 1485 O O . GLY A 1 170 ? -5.189 15.181 -21.781 1.00 39.50 170 GLY A O 1
ATOM 1486 N N . PRO A 1 171 ? -3.780 16.390 -20.484 1.00 44.62 171 PRO A N 1
ATOM 1487 C CA . PRO A 1 171 ? -3.017 15.242 -19.998 1.00 44.62 171 PRO A CA 1
ATOM 1488 C C . PRO A 1 171 ? -3.973 14.144 -19.534 1.00 44.62 171 PRO A C 1
ATOM 1490 O O . PRO A 1 171 ? -4.759 14.348 -18.609 1.00 44.62 171 PRO A O 1
ATOM 1493 N N . ALA A 1 172 ? -3.952 13.012 -20.242 1.00 51.28 172 ALA A N 1
ATOM 1494 C CA . ALA A 1 172 ? -4.886 11.927 -20.003 1.00 51.28 172 ALA A CA 1
ATOM 1495 C C . ALA A 1 172 ? -4.621 11.377 -18.602 1.00 51.28 172 ALA A C 1
ATOM 1497 O O . ALA A 1 172 ? -3.588 10.747 -18.376 1.00 51.28 172 ALA A O 1
ATOM 1498 N N . VAL A 1 173 ? -5.534 11.662 -17.668 1.00 60.62 173 VAL A N 1
ATOM 1499 C CA . VAL A 1 173 ? -5.432 11.210 -16.278 1.00 60.62 173 VAL A CA 1
ATOM 1500 C C . VAL A 1 173 ? -5.349 9.691 -16.309 1.00 60.62 173 VAL A C 1
ATOM 1502 O O . VAL A 1 173 ? -6.306 9.013 -16.691 1.00 60.62 173 VAL A O 1
ATOM 1505 N N . ASN A 1 174 ? -4.169 9.157 -15.999 1.00 84.38 174 ASN A N 1
ATOM 1506 C CA . ASN A 1 174 ? -3.939 7.729 -16.095 1.00 84.38 174 ASN A CA 1
ATOM 1507 C C . ASN A 1 174 ? -4.748 7.068 -14.982 1.00 84.38 174 ASN A C 1
ATOM 1509 O O . ASN A 1 174 ? -4.435 7.260 -13.816 1.00 84.38 174 ASN A O 1
ATOM 1513 N N . ARG A 1 175 ? -5.790 6.304 -15.335 1.00 93.31 175 ARG A N 1
ATOM 1514 C CA . ARG A 1 175 ? -6.747 5.738 -14.365 1.00 93.31 175 ARG A CA 1
ATOM 1515 C C . ARG A 1 175 ? -6.114 4.845 -13.289 1.00 93.31 175 ARG A C 1
ATOM 1517 O O . ARG A 1 175 ? -6.783 4.493 -12.327 1.00 93.31 175 ARG A O 1
ATOM 1524 N N . TYR A 1 176 ? -4.861 4.442 -13.492 1.00 96.94 176 TYR A N 1
ATOM 1525 C CA . TYR A 1 176 ? -4.083 3.634 -12.565 1.00 96.94 176 TYR A CA 1
ATOM 1526 C C . TYR A 1 176 ? -3.186 4.463 -11.632 1.00 96.94 176 TYR A C 1
ATOM 1528 O O . TYR A 1 176 ? -2.646 3.890 -10.699 1.00 96.94 176 TYR A O 1
ATOM 1536 N N . HIS A 1 177 ? -3.024 5.775 -11.840 1.00 98.06 177 HIS A N 1
ATOM 1537 C CA . HIS A 1 177 ? -2.393 6.701 -10.888 1.00 98.06 177 HIS A CA 1
ATOM 1538 C C . HIS A 1 177 ? -3.487 7.553 -10.247 1.00 98.06 177 HIS A C 1
ATOM 1540 O O . HIS A 1 177 ? -4.194 8.295 -10.926 1.00 98.06 177 HIS A O 1
ATOM 1546 N N . LEU A 1 178 ? -3.632 7.425 -8.932 1.00 98.38 178 LEU A N 1
ATOM 1547 C CA . LEU A 1 178 ? -4.608 8.142 -8.124 1.00 98.38 178 LEU A CA 1
ATOM 1548 C C . LEU A 1 178 ? -3.836 9.144 -7.251 1.00 98.38 178 LEU A C 1
ATOM 1550 O O . LEU A 1 178 ? -3.196 8.724 -6.284 1.00 98.38 178 LEU A O 1
ATOM 1554 N N . PRO A 1 179 ? -3.843 10.452 -7.573 1.00 98.19 179 PRO A N 1
ATOM 1555 C CA . PRO A 1 179 ? -3.150 11.457 -6.773 1.00 98.19 179 PRO A CA 1
ATOM 1556 C C . PRO A 1 179 ? -3.667 11.521 -5.333 1.00 98.19 179 PRO A C 1
ATOM 1558 O O . PRO A 1 179 ? -4.827 11.186 -5.067 1.00 98.19 179 PRO A O 1
ATOM 1561 N N . ALA A 1 180 ? -2.842 12.012 -4.413 1.00 97.88 180 ALA A N 1
ATOM 1562 C CA . ALA A 1 180 ? -3.182 12.160 -3.005 1.00 97.88 180 ALA A CA 1
ATOM 1563 C C . ALA A 1 180 ? -4.557 12.818 -2.792 1.00 97.88 180 ALA A C 1
ATOM 1565 O O . ALA A 1 180 ? -4.862 13.883 -3.334 1.00 97.88 180 ALA A O 1
ATOM 1566 N N . ARG A 1 181 ? -5.400 12.167 -1.981 1.00 97.75 181 ARG A N 1
ATOM 1567 C CA . ARG A 1 181 ? -6.797 12.545 -1.688 1.00 97.75 181 ARG A CA 1
ATOM 1568 C C . ARG A 1 181 ? -7.784 12.539 -2.866 1.00 97.75 181 ARG A C 1
ATOM 1570 O O . ARG A 1 181 ? -8.946 12.872 -2.648 1.00 97.75 181 ARG A O 1
ATOM 1577 N N . SER A 1 182 ? -7.396 12.120 -4.074 1.00 98.19 182 SER A N 1
ATOM 1578 C CA . SER A 1 182 ? -8.321 12.031 -5.223 1.00 98.19 182 SER A CA 1
ATOM 1579 C C . SER A 1 182 ? -9.476 11.041 -5.013 1.00 98.19 182 SER A C 1
ATOM 1581 O O . SER A 1 182 ? -10.539 11.215 -5.603 1.00 98.19 182 SER A O 1
ATOM 1583 N N . THR A 1 183 ? -9.294 10.050 -4.132 1.00 98.38 183 THR A N 1
ATOM 1584 C CA . THR A 1 183 ? -10.331 9.102 -3.690 1.00 98.38 183 THR A CA 1
ATOM 1585 C C . THR A 1 183 ? -10.654 9.220 -2.193 1.00 98.38 183 THR A C 1
ATOM 1587 O O . THR A 1 183 ? -11.038 8.241 -1.556 1.00 98.38 183 THR A O 1
ATOM 1590 N N . ALA A 1 184 ? -10.469 10.402 -1.597 1.00 98.25 184 ALA A N 1
ATOM 1591 C CA . ALA A 1 184 ? -10.821 10.631 -0.197 1.00 98.25 184 ALA A CA 1
ATOM 1592 C C . ALA A 1 184 ? -12.347 10.606 0.023 1.00 98.25 184 ALA A C 1
ATOM 1594 O O . ALA A 1 184 ? -13.100 11.197 -0.751 1.00 98.25 184 ALA A O 1
ATOM 1595 N N . ASP A 1 185 ? -12.789 9.980 1.115 1.00 98.06 185 ASP A N 1
ATOM 1596 C CA . ASP A 1 185 ? -14.198 9.892 1.516 1.00 98.06 185 ASP A CA 1
ATOM 1597 C C . ASP A 1 185 ? -14.330 9.967 3.045 1.00 98.06 185 ASP A C 1
ATOM 1599 O O . ASP A 1 185 ? -13.761 9.157 3.780 1.00 98.06 185 ASP A O 1
ATOM 1603 N N . GLY A 1 186 ? -15.073 10.959 3.543 1.00 96.31 186 GLY A N 1
ATOM 1604 C CA . GLY A 1 186 ? -15.291 11.184 4.973 1.00 96.31 186 GLY A CA 1
ATOM 1605 C C . GLY A 1 186 ? -13.992 11.300 5.784 1.00 96.31 186 GLY A C 1
ATOM 1606 O O . GLY A 1 186 ? -13.313 12.324 5.749 1.00 96.31 186 GLY A O 1
ATOM 1607 N N . ARG A 1 187 ? -13.673 10.249 6.555 1.00 97.12 187 ARG A N 1
ATOM 1608 C CA . ARG A 1 187 ? -12.448 10.136 7.378 1.00 97.12 187 ARG A CA 1
ATOM 1609 C C . ARG A 1 187 ? -11.284 9.436 6.666 1.00 97.12 187 ARG A C 1
ATOM 1611 O O . ARG A 1 187 ? -10.215 9.287 7.252 1.00 97.12 187 ARG A O 1
ATOM 1618 N N . TYR A 1 188 ? -11.486 8.961 5.442 1.00 98.69 188 TYR A N 1
ATOM 1619 C CA . TYR A 1 188 ? -10.462 8.280 4.667 1.00 98.69 188 TYR A CA 1
ATOM 1620 C C . TYR A 1 188 ? -9.749 9.272 3.739 1.00 98.69 188 TYR A C 1
ATOM 1622 O O . TYR A 1 188 ? -10.376 9.886 2.880 1.00 98.69 188 TYR A O 1
ATOM 1630 N N . ASP A 1 189 ? -8.428 9.400 3.878 1.00 98.56 189 ASP A N 1
ATOM 1631 C CA . ASP A 1 189 ? -7.554 10.144 2.955 1.00 98.56 189 ASP A CA 1
ATOM 1632 C C . ASP A 1 189 ? -7.455 9.473 1.577 1.00 98.56 189 ASP A C 1
ATOM 1634 O O . ASP A 1 189 ? -7.088 10.104 0.588 1.00 98.56 189 ASP A O 1
ATOM 1638 N N . THR A 1 190 ? -7.746 8.175 1.529 1.00 98.81 190 THR A N 1
ATOM 1639 C CA . THR A 1 190 ? -7.621 7.312 0.356 1.00 98.81 190 THR A CA 1
ATOM 1640 C C . THR A 1 190 ? -8.654 6.204 0.474 1.00 98.81 190 THR A C 1
ATOM 1642 O O . THR A 1 190 ? -8.743 5.574 1.532 1.00 98.81 190 THR A O 1
ATOM 1645 N N . VAL A 1 191 ? -9.387 5.928 -0.602 1.00 98.75 191 VAL A N 1
ATOM 1646 C CA . VAL A 1 191 ? -10.235 4.740 -0.746 1.00 98.75 191 VAL A CA 1
ATOM 1647 C C . VAL A 1 191 ? -9.945 4.069 -2.084 1.00 98.75 191 VAL A C 1
ATOM 1649 O O . VAL A 1 191 ? -10.057 4.679 -3.143 1.00 98.75 191 VAL A O 1
ATOM 1652 N N . VAL A 1 192 ? -9.589 2.791 -2.028 1.00 98.81 192 VAL A N 1
ATOM 1653 C CA . VAL A 1 192 ? -9.490 1.878 -3.165 1.00 98.81 192 VAL A CA 1
ATOM 1654 C C . VAL A 1 192 ? -10.217 0.600 -2.770 1.00 98.81 192 VAL A C 1
ATOM 1656 O O . VAL A 1 192 ? -9.818 -0.094 -1.836 1.00 98.81 192 VAL A O 1
ATOM 1659 N N . THR A 1 193 ? -11.302 0.294 -3.469 1.00 98.69 193 THR A N 1
ATOM 1660 C CA . THR A 1 193 ? -11.987 -1.004 -3.398 1.00 98.69 193 THR A CA 1
ATOM 1661 C C . THR A 1 193 ? -11.725 -1.803 -4.678 1.00 98.69 193 THR A C 1
ATOM 1663 O O . THR A 1 193 ? -11.447 -1.183 -5.714 1.00 98.69 193 THR A O 1
ATOM 1666 N N . PRO A 1 194 ? -11.898 -3.138 -4.671 1.00 98.44 194 PRO A N 1
ATOM 1667 C CA . PRO A 1 194 ? -11.778 -3.953 -5.880 1.00 98.44 194 PRO A CA 1
ATOM 1668 C C . PRO A 1 194 ? -12.603 -3.414 -7.056 1.00 98.44 194 PRO A C 1
ATOM 1670 O O . PRO A 1 194 ? -12.111 -3.276 -8.176 1.00 98.44 194 PRO A O 1
ATOM 1673 N N . GLN A 1 195 ? -13.832 -2.976 -6.771 1.00 97.88 195 GLN A N 1
ATOM 1674 C CA . GLN A 1 195 ? -14.759 -2.436 -7.766 1.00 97.88 195 GLN A CA 1
ATOM 1675 C C . GLN A 1 195 ? -14.263 -1.108 -8.364 1.00 97.88 195 GLN A C 1
ATOM 1677 O O . GLN A 1 195 ? -14.411 -0.895 -9.565 1.00 97.88 195 GLN A O 1
ATOM 1682 N N . SER A 1 196 ? -13.636 -0.233 -7.564 1.00 97.88 196 SER A N 1
ATOM 1683 C CA . SER A 1 196 ? -13.041 1.020 -8.064 1.00 97.88 196 SER A CA 1
ATOM 1684 C C . SER A 1 196 ? -11.773 0.808 -8.901 1.00 97.88 196 SER A C 1
ATOM 1686 O O . SER A 1 196 ? -11.527 1.566 -9.837 1.00 97.88 196 SER A O 1
ATOM 1688 N N . ALA A 1 197 ? -10.991 -0.233 -8.597 1.00 97.62 197 ALA A N 1
ATOM 1689 C CA . ALA A 1 197 ? -9.786 -0.587 -9.344 1.00 97.62 197 ALA A CA 1
ATOM 1690 C C . ALA A 1 197 ? -10.094 -1.403 -10.618 1.00 97.62 197 ALA A C 1
ATOM 1692 O O . ALA A 1 197 ? -9.285 -1.445 -11.548 1.00 97.62 197 ALA A O 1
ATOM 1693 N N . GLY A 1 198 ? -11.283 -2.013 -10.687 1.00 97.69 198 GLY A N 1
ATOM 1694 C CA . GLY A 1 198 ? -11.721 -2.862 -11.794 1.00 97.69 198 GLY A CA 1
ATOM 1695 C C . GLY A 1 198 ? -11.216 -4.304 -11.696 1.00 97.69 198 GLY A C 1
ATOM 1696 O O . GLY A 1 198 ? -10.972 -4.926 -12.730 1.00 97.69 198 GLY A O 1
ATOM 1697 N N . TRP A 1 199 ? -11.035 -4.814 -10.475 1.00 97.94 199 TRP A N 1
ATOM 1698 C CA . TRP A 1 199 ? -10.531 -6.158 -10.174 1.00 97.94 199 TRP A CA 1
ATOM 1699 C C . TRP A 1 199 ? -11.330 -6.821 -9.028 1.00 97.94 199 TRP A C 1
ATOM 1701 O O . TRP A 1 199 ? -12.412 -6.340 -8.687 1.00 97.94 199 TRP A O 1
ATOM 1711 N N . VAL A 1 200 ? -10.861 -7.943 -8.464 1.00 98.06 200 VAL A N 1
ATOM 1712 C CA . VAL A 1 200 ? -11.665 -8.814 -7.581 1.00 98.06 200 VAL A CA 1
ATOM 1713 C C . VAL A 1 200 ? -11.263 -8.768 -6.104 1.00 98.06 200 VAL A C 1
ATOM 1715 O O . VAL A 1 200 ? -12.156 -8.769 -5.261 1.00 98.06 200 VAL A O 1
ATOM 1718 N N . HIS A 1 201 ? -9.975 -8.720 -5.760 1.00 98.62 201 HIS A N 1
ATOM 1719 C CA . HIS A 1 201 ? -9.500 -9.023 -4.404 1.00 98.62 201 HIS A CA 1
ATOM 1720 C C . HIS A 1 201 ? -8.968 -7.822 -3.613 1.00 98.62 201 HIS A C 1
ATOM 1722 O O . HIS A 1 201 ? -9.428 -7.593 -2.494 1.00 98.62 201 HIS A O 1
ATOM 1728 N N . SER A 1 202 ? -7.984 -7.091 -4.140 1.00 98.81 202 SER A N 1
ATOM 1729 C CA . SER A 1 202 ? -7.177 -6.135 -3.364 1.00 98.81 202 SER A CA 1
ATOM 1730 C C . SER A 1 202 ? -7.920 -4.830 -3.052 1.00 98.81 202 SER A C 1
ATOM 1732 O O . SER A 1 202 ? -8.562 -4.233 -3.918 1.00 98.81 202 SER A O 1
ATOM 1734 N N . GLY A 1 203 ? -7.779 -4.326 -1.824 1.00 98.88 203 GLY A N 1
ATOM 1735 C CA . GLY A 1 203 ? -8.317 -3.032 -1.401 1.00 98.88 203 GLY A CA 1
ATOM 1736 C C . GLY A 1 203 ? -7.430 -2.323 -0.377 1.00 98.88 203 GLY A C 1
ATOM 1737 O O . GLY A 1 203 ? -6.639 -2.943 0.333 1.00 98.88 203 GLY A O 1
ATOM 1738 N N . LEU A 1 204 ? -7.560 -1.001 -0.302 1.00 98.94 204 LEU A N 1
ATOM 1739 C CA . LEU A 1 204 ? -6.852 -0.157 0.656 1.00 98.94 204 LEU A CA 1
ATOM 1740 C C . LEU A 1 204 ? -7.719 1.044 1.032 1.00 98.94 204 LEU A C 1
ATOM 1742 O O . LEU A 1 204 ? -8.216 1.760 0.164 1.00 98.94 204 LEU A O 1
ATOM 1746 N N . LYS A 1 205 ? -7.835 1.330 2.328 1.00 98.94 205 LYS A N 1
ATOM 1747 C CA . LYS A 1 205 ? -8.256 2.653 2.810 1.00 98.94 205 LYS A CA 1
ATOM 1748 C C . LYS A 1 205 ? -7.184 3.239 3.718 1.00 98.94 205 LYS A C 1
ATOM 1750 O O . LYS A 1 205 ? -6.529 2.490 4.432 1.00 98.94 205 LYS A O 1
ATOM 1755 N N . VAL A 1 206 ? -7.023 4.558 3.743 1.00 98.94 206 VAL A N 1
ATOM 1756 C CA . VAL A 1 206 ? -6.146 5.236 4.716 1.00 98.94 206 VAL A CA 1
ATOM 1757 C C . VAL A 1 206 ? -7.010 6.093 5.626 1.00 98.94 206 VAL A C 1
ATOM 1759 O O . VAL A 1 206 ? -7.502 7.136 5.214 1.00 98.94 206 VAL A O 1
ATOM 1762 N N . LEU A 1 207 ? -7.247 5.622 6.848 1.00 98.88 207 LEU A N 1
ATOM 1763 C CA . LEU A 1 207 ? -8.065 6.289 7.858 1.00 98.88 207 LEU A CA 1
ATOM 1764 C C . LEU A 1 207 ? -7.248 7.369 8.576 1.00 98.88 207 LEU A C 1
ATOM 1766 O O . LEU A 1 207 ? -6.244 7.048 9.209 1.00 98.88 207 LEU A O 1
ATOM 1770 N N . ALA A 1 208 ? -7.710 8.616 8.538 1.00 98.69 208 ALA A N 1
ATOM 1771 C CA . ALA A 1 208 ? -7.191 9.704 9.360 1.00 98.69 208 ALA A CA 1
ATOM 1772 C C . ALA A 1 208 ? -8.075 9.902 10.605 1.00 98.69 208 ALA A C 1
ATOM 1774 O O . ALA A 1 208 ? -9.301 10.013 10.507 1.00 98.69 208 ALA A O 1
ATOM 1775 N N . LEU A 1 209 ? -7.450 9.961 11.784 1.00 98.75 209 LEU A N 1
ATOM 1776 C CA . LEU A 1 209 ? -8.109 10.284 13.051 1.00 98.75 209 LEU A CA 1
ATOM 1777 C C . LEU A 1 209 ? -7.454 11.506 13.697 1.00 98.75 209 LEU A C 1
ATOM 1779 O O . LEU A 1 209 ? -6.240 11.544 13.892 1.00 98.75 209 LEU A O 1
ATOM 1783 N N . GLU A 1 210 ? -8.288 12.464 14.091 1.00 98.31 210 GLU A N 1
ATOM 1784 C CA . GLU A 1 210 ? -7.926 13.552 15.005 1.00 98.31 210 GLU A CA 1
ATOM 1785 C C . GLU A 1 210 ? -7.624 13.016 16.423 1.00 98.31 210 GLU A C 1
ATOM 1787 O O . GLU A 1 210 ? -8.033 11.895 16.750 1.00 98.31 210 GLU A O 1
ATOM 1792 N N . PRO A 1 211 ? -6.962 13.793 17.303 1.00 98.56 211 PRO A N 1
ATOM 1793 C CA . PRO A 1 211 ? -6.761 13.425 18.705 1.00 98.56 211 PRO A CA 1
ATOM 1794 C C . PRO A 1 211 ? -8.074 13.108 19.436 1.00 98.56 211 PRO A C 1
ATOM 1796 O O . PRO A 1 211 ? -9.024 13.890 19.406 1.00 98.56 211 PRO A O 1
ATOM 1799 N N . GLY A 1 212 ? -8.133 11.947 20.093 1.00 98.56 212 GLY A N 1
ATOM 1800 C CA . GLY A 1 212 ? -9.351 11.412 20.716 1.00 98.56 212 GLY A CA 1
ATOM 1801 C C . GLY A 1 212 ? -10.363 10.824 19.720 1.00 98.56 212 GLY A C 1
ATOM 1802 O O . GLY A 1 212 ? -11.457 10.427 20.120 1.00 98.56 212 GLY A O 1
ATOM 1803 N N . GLY A 1 213 ? -10.025 10.771 18.430 1.00 98.31 213 GLY A N 1
ATOM 1804 C CA . GLY A 1 213 ? -10.877 10.251 17.371 1.00 98.31 213 GLY A CA 1
ATOM 1805 C C . GLY A 1 213 ? -11.080 8.738 17.449 1.00 98.31 213 GLY A C 1
ATOM 1806 O O . GLY A 1 213 ? -10.197 7.983 17.857 1.00 98.31 213 GLY A O 1
ATOM 1807 N N . SER A 1 214 ? -12.255 8.298 17.001 1.00 98.56 214 SER A N 1
ATOM 1808 C CA . SER A 1 214 ? -12.625 6.892 16.843 1.00 98.56 214 SER A CA 1
ATOM 1809 C C . SER A 1 214 ? -13.460 6.712 15.575 1.00 98.56 214 SER A C 1
ATOM 1811 O O . SER A 1 214 ? -14.187 7.628 15.175 1.00 98.56 214 SER A O 1
ATOM 1813 N N . HIS A 1 215 ? -13.345 5.550 14.932 1.00 98.75 215 HIS A N 1
ATOM 1814 C CA . HIS A 1 215 ? -14.109 5.191 13.738 1.00 98.75 215 HIS A CA 1
ATOM 1815 C C . HIS A 1 215 ? -14.397 3.688 13.691 1.00 98.75 215 HIS A C 1
ATOM 1817 O O . HIS A 1 215 ? -13.483 2.875 13.835 1.00 98.75 215 HIS A O 1
ATOM 1823 N N . THR A 1 216 ? -15.659 3.327 13.448 1.00 98.75 216 THR A N 1
ATOM 1824 C CA . THR A 1 216 ? -16.136 1.937 13.359 1.00 98.75 216 THR A CA 1
ATOM 1825 C C . THR A 1 216 ? -16.502 1.584 11.920 1.00 98.75 216 THR A C 1
ATOM 1827 O O . THR A 1 216 ? -17.134 2.377 11.222 1.00 98.75 216 THR A O 1
ATOM 1830 N N . PHE A 1 217 ? -16.138 0.382 11.476 1.00 98.69 217 PHE A N 1
ATOM 1831 C CA . PHE A 1 217 ? -16.502 -0.171 10.173 1.00 98.69 217 PHE A CA 1
ATOM 1832 C C . PHE A 1 217 ? -16.706 -1.691 10.253 1.00 98.69 217 PHE A C 1
ATOM 1834 O O . PHE A 1 217 ? -16.168 -2.360 11.132 1.00 98.69 217 PHE A O 1
ATOM 1841 N N . GLY A 1 218 ? -17.489 -2.242 9.324 1.00 98.62 218 GLY A N 1
ATOM 1842 C CA . GLY A 1 218 ? -17.563 -3.686 9.094 1.00 98.62 218 GLY A CA 1
ATOM 1843 C C . GLY A 1 218 ? -16.562 -4.119 8.023 1.00 98.62 218 GLY A C 1
ATOM 1844 O O . GLY A 1 218 ? -16.355 -3.385 7.056 1.00 98.62 218 GLY A O 1
ATOM 1845 N N . THR A 1 219 ? -15.965 -5.301 8.173 1.00 98.75 219 THR A N 1
ATOM 1846 C CA . THR A 1 219 ? -15.019 -5.874 7.193 1.00 98.75 219 THR A CA 1
ATOM 1847 C C . THR A 1 219 ? -15.702 -6.521 5.980 1.00 98.75 219 THR A C 1
ATOM 1849 O O . THR A 1 219 ? -15.074 -6.735 4.947 1.00 98.75 219 THR A O 1
ATOM 1852 N N . GLY A 1 220 ? -17.009 -6.798 6.061 1.00 98.50 220 GLY A N 1
ATOM 1853 C CA . GLY A 1 220 ? -17.763 -7.405 4.960 1.00 98.50 220 GLY A CA 1
ATOM 1854 C C . GLY A 1 220 ? -17.259 -8.814 4.642 1.00 98.50 220 GLY A C 1
ATOM 1855 O O . GLY A 1 220 ? -17.096 -9.626 5.547 1.00 98.50 220 GLY A O 1
ATOM 1856 N N . THR A 1 221 ? -17.015 -9.109 3.367 1.00 98.25 221 THR A N 1
ATOM 1857 C CA . THR A 1 221 ? -16.446 -10.385 2.893 1.00 98.25 221 THR A CA 1
ATOM 1858 C C . THR A 1 221 ? -14.913 -10.415 2.873 1.00 98.25 221 THR A C 1
ATOM 1860 O O . THR A 1 221 ? -14.334 -11.479 2.647 1.00 98.25 221 THR A O 1
ATOM 1863 N N . ALA A 1 222 ? -14.251 -9.294 3.174 1.00 98.81 222 ALA A N 1
ATOM 1864 C CA . ALA A 1 222 ? -12.802 -9.153 3.126 1.00 98.81 222 ALA A CA 1
ATOM 1865 C C . ALA A 1 222 ? -12.127 -9.351 4.492 1.00 98.81 222 ALA A C 1
ATOM 1867 O O . ALA A 1 222 ? -12.655 -8.962 5.533 1.00 98.81 222 ALA A O 1
ATOM 1868 N N . GLU A 1 223 ? -10.911 -9.896 4.502 1.00 98.81 223 GLU A N 1
ATOM 1869 C CA . GLU A 1 223 ? -10.005 -9.756 5.647 1.00 98.81 223 GLU A CA 1
ATOM 1870 C C . GLU A 1 223 ? -9.263 -8.416 5.582 1.00 98.81 223 GLU A C 1
ATOM 1872 O O . GLU A 1 223 ? -9.023 -7.881 4.500 1.00 98.81 223 GLU A O 1
ATOM 1877 N N . HIS A 1 224 ? -8.890 -7.880 6.742 1.00 98.88 224 HIS A N 1
ATOM 1878 C CA . HIS A 1 224 ? -8.251 -6.577 6.891 1.00 98.88 224 HIS A CA 1
ATOM 1879 C C . HIS A 1 224 ? -6.992 -6.636 7.763 1.00 98.88 224 HIS A C 1
ATOM 1881 O O . HIS A 1 224 ? -6.917 -7.364 8.754 1.00 98.88 224 HIS A O 1
ATOM 1887 N N . LEU A 1 225 ? -6.035 -5.770 7.440 1.00 98.88 225 LEU A N 1
ATOM 1888 C CA . LEU A 1 225 ? -4.873 -5.445 8.257 1.00 98.88 225 LEU A CA 1
ATOM 1889 C C . LEU A 1 225 ? -4.882 -3.942 8.566 1.00 98.88 225 LEU A C 1
ATOM 1891 O O . LEU A 1 225 ? -4.842 -3.110 7.661 1.00 98.88 225 LEU A O 1
ATOM 1895 N N . VAL A 1 226 ? -4.947 -3.615 9.858 1.00 98.94 226 VAL A N 1
ATOM 1896 C CA . VAL A 1 226 ? -4.849 -2.261 10.414 1.00 98.94 226 VAL A CA 1
ATOM 1897 C C . VAL A 1 226 ? -3.389 -1.995 10.773 1.00 98.94 226 VAL A C 1
ATOM 1899 O O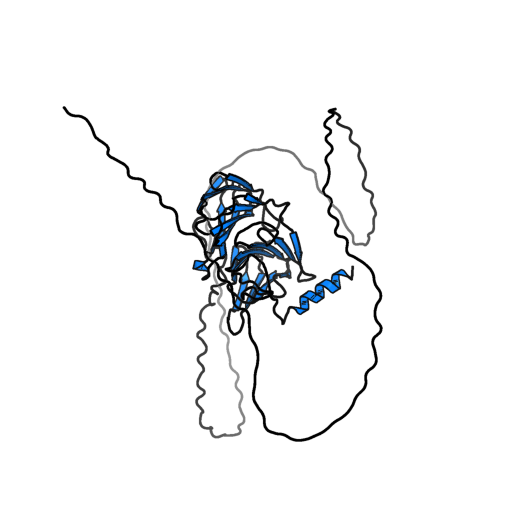 . VAL A 1 226 ? -2.868 -2.595 11.715 1.00 98.94 226 VAL A O 1
ATOM 1902 N N . LEU A 1 227 ? -2.733 -1.104 10.030 1.00 98.94 227 LEU A N 1
ATOM 1903 C CA . LEU A 1 227 ? -1.320 -0.750 10.189 1.00 98.94 227 LEU A CA 1
ATOM 1904 C C . LEU A 1 227 ? -1.156 0.766 10.382 1.00 98.94 227 LEU A C 1
ATOM 1906 O O . LEU A 1 227 ? -1.548 1.536 9.502 1.00 98.94 227 LEU A O 1
ATOM 1910 N N . PRO A 1 228 ? -0.530 1.229 11.476 1.00 98.88 228 PRO A N 1
ATOM 1911 C CA . PRO A 1 228 ? -0.145 2.623 11.621 1.00 98.88 228 PRO A CA 1
ATOM 1912 C C . PRO A 1 228 ? 0.847 3.073 10.543 1.00 98.88 228 PRO A C 1
ATOM 1914 O O . PRO A 1 228 ? 1.946 2.530 10.403 1.00 98.88 228 PRO A O 1
ATOM 1917 N N . LEU A 1 229 ? 0.477 4.117 9.806 1.00 98.81 229 LEU A N 1
ATOM 1918 C CA . LEU A 1 229 ? 1.402 4.936 9.022 1.00 98.81 229 LEU A CA 1
ATOM 1919 C C . LEU A 1 229 ? 2.006 6.029 9.919 1.00 98.81 229 LEU A C 1
ATOM 1921 O O . LEU A 1 229 ? 3.203 6.296 9.843 1.00 98.81 229 LEU A O 1
ATOM 1925 N N . SER A 1 230 ? 1.193 6.593 10.819 1.00 98.69 230 SER A N 1
ATOM 1926 C CA . SER A 1 230 ? 1.628 7.452 11.925 1.00 98.69 230 SER A CA 1
ATOM 1927 C C . SER A 1 230 ? 0.661 7.391 13.118 1.00 98.69 230 SER A C 1
ATOM 1929 O O . SER A 1 230 ? -0.543 7.214 12.938 1.00 98.69 230 SER A O 1
ATOM 1931 N N . GLY A 1 231 ? 1.187 7.568 14.333 1.00 98.62 231 GLY A N 1
ATOM 1932 C CA . GLY A 1 231 ? 0.437 7.519 15.596 1.00 98.62 231 GLY A CA 1
ATOM 1933 C C . GLY A 1 231 ? 0.190 6.097 16.121 1.00 98.62 231 GLY A C 1
ATOM 1934 O O . GLY A 1 231 ? 0.274 5.124 15.379 1.00 98.62 231 GLY A O 1
ATOM 1935 N N . SER A 1 232 ? -0.112 5.963 17.415 1.00 98.81 232 SER A N 1
ATOM 1936 C CA . SER A 1 232 ? -0.564 4.697 18.030 1.00 98.81 232 SER A CA 1
ATOM 1937 C C . SER A 1 232 ? -2.092 4.642 18.084 1.00 98.81 232 SER A C 1
ATOM 1939 O O . SER A 1 232 ? -2.750 5.687 18.105 1.00 98.81 232 SER A O 1
ATOM 1941 N N . CYS A 1 233 ? -2.674 3.445 18.137 1.00 98.88 233 CYS A N 1
ATOM 1942 C CA . CYS A 1 233 ? -4.125 3.268 18.242 1.00 98.88 233 CYS A CA 1
ATOM 1943 C C . CYS A 1 233 ? -4.511 2.022 19.043 1.00 98.88 233 CYS A C 1
ATOM 1945 O O . CYS A 1 233 ? -3.728 1.085 19.184 1.00 98.88 233 CYS A O 1
ATOM 1947 N N . ASP A 1 234 ? -5.746 2.013 19.528 1.00 98.88 234 ASP A N 1
ATOM 1948 C CA . ASP A 1 234 ? -6.420 0.835 20.054 1.00 98.88 234 ASP A CA 1
ATOM 1949 C C . ASP A 1 234 ? -7.432 0.340 19.016 1.00 98.88 234 ASP A C 1
ATOM 1951 O O . ASP A 1 234 ? -8.236 1.123 18.493 1.00 98.88 234 ASP A O 1
ATOM 1955 N N . VAL A 1 235 ? -7.381 -0.960 18.722 1.00 98.94 235 VAL A N 1
ATOM 1956 C CA . VAL A 1 235 ? -8.281 -1.653 17.794 1.00 98.94 235 VAL A CA 1
ATOM 1957 C C . VAL A 1 235 ? -9.157 -2.624 18.580 1.00 98.94 235 VAL A C 1
ATOM 1959 O O . VAL A 1 235 ? -8.645 -3.557 19.194 1.00 98.94 235 VAL A O 1
ATOM 1962 N N . ASP A 1 236 ? -10.469 -2.409 18.555 1.00 98.88 236 ASP A N 1
ATOM 1963 C CA . ASP A 1 236 ? -11.489 -3.330 19.071 1.00 98.88 236 ASP A CA 1
ATOM 1964 C C . ASP A 1 236 ? -12.094 -4.089 17.878 1.00 98.88 236 ASP A C 1
ATOM 1966 O O . ASP A 1 236 ? -12.553 -3.461 16.923 1.00 98.88 236 ASP A O 1
ATOM 1970 N N . CYS A 1 237 ? -12.039 -5.420 17.891 1.00 98.75 237 CYS A N 1
ATOM 1971 C CA . CYS A 1 237 ? -12.542 -6.298 16.835 1.00 98.75 237 CYS A CA 1
ATOM 1972 C C . CYS A 1 237 ? -13.453 -7.356 17.465 1.00 98.75 237 CYS A C 1
ATOM 1974 O O . CYS A 1 237 ? -12.973 -8.245 18.165 1.00 98.75 237 CYS A O 1
ATOM 1976 N N . ASP A 1 238 ? -14.765 -7.248 17.243 1.00 97.88 238 ASP A N 1
ATOM 1977 C CA . ASP A 1 238 ? -15.800 -8.077 17.889 1.00 97.88 238 ASP A CA 1
ATOM 1978 C C . ASP A 1 238 ? -15.693 -8.150 19.438 1.00 97.88 238 ASP A C 1
ATOM 1980 O O . ASP A 1 238 ? -16.143 -9.117 20.056 1.00 97.88 238 ASP A O 1
ATOM 1984 N N . GLY A 1 239 ? -15.099 -7.139 20.089 1.00 96.38 239 GLY A N 1
ATOM 1985 C CA . GLY A 1 239 ? -14.842 -7.104 21.533 1.00 96.38 239 GLY A CA 1
ATOM 1986 C C . GLY A 1 239 ? -13.437 -7.551 21.962 1.00 96.38 239 GLY A C 1
ATOM 1987 O O . GLY A 1 239 ? -13.066 -7.329 23.118 1.00 96.38 239 GLY A O 1
ATOM 1988 N N . GLU A 1 240 ? -12.624 -8.141 21.076 1.00 98.25 240 GLU A N 1
ATOM 1989 C CA . GLU A 1 240 ? -11.203 -8.398 21.350 1.00 98.25 240 GLU A CA 1
ATOM 1990 C C . GLU A 1 240 ? -10.377 -7.130 21.085 1.00 98.25 240 GLU A C 1
ATOM 1992 O O . GLU A 1 240 ? -10.507 -6.498 20.036 1.00 98.25 240 GLU A O 1
ATOM 1997 N N . ARG A 1 241 ? -9.530 -6.733 22.046 1.00 98.44 241 ARG A N 1
ATOM 1998 C CA . ARG A 1 241 ? -8.824 -5.441 22.024 1.00 98.44 241 ARG A CA 1
ATOM 1999 C C . ARG A 1 241 ? -7.320 -5.580 21.865 1.00 98.44 241 ARG A C 1
ATOM 2001 O O . ARG A 1 241 ? -6.651 -6.226 22.671 1.00 98.44 241 ARG A O 1
ATOM 2008 N N . PHE A 1 242 ? -6.783 -4.859 20.888 1.00 98.69 242 PHE A N 1
ATOM 2009 C CA . PHE A 1 242 ? -5.360 -4.769 20.599 1.00 98.69 242 PHE A CA 1
ATOM 2010 C C . PHE A 1 242 ? -4.890 -3.316 20.687 1.00 98.69 242 PHE A C 1
ATOM 2012 O O . PHE A 1 242 ? -5.206 -2.507 19.818 1.00 98.69 242 PHE A O 1
ATOM 2019 N N . HIS A 1 243 ? -4.074 -2.996 21.692 1.00 98.75 243 HIS A N 1
ATOM 2020 C CA . HIS A 1 243 ? -3.250 -1.789 21.631 1.00 98.75 243 HIS A CA 1
ATOM 2021 C C . HIS A 1 243 ? -2.141 -1.996 20.596 1.00 98.75 243 HIS A C 1
ATOM 2023 O O . HIS A 1 243 ? -1.426 -3.002 20.681 1.00 98.75 243 HIS A O 1
ATOM 2029 N N . LEU A 1 244 ? -1.985 -1.066 19.655 1.00 98.81 244 LEU A N 1
ATOM 2030 C CA . LEU A 1 244 ? -0.934 -1.051 18.641 1.00 98.81 244 LEU A CA 1
ATOM 2031 C C . LEU A 1 244 ? 0.046 0.090 18.932 1.00 98.81 244 LEU A C 1
ATOM 2033 O O . LEU A 1 244 ? -0.292 1.270 18.799 1.00 98.81 244 LEU A O 1
ATOM 2037 N N . GLU A 1 245 ? 1.276 -0.273 19.293 1.00 98.38 245 GLU A N 1
ATOM 2038 C CA . GLU A 1 245 ? 2.403 0.649 19.363 1.00 98.38 245 GLU A CA 1
ATOM 2039 C C . GLU A 1 245 ? 2.807 1.018 17.927 1.00 98.38 245 GLU A C 1
ATOM 2041 O O . GLU A 1 245 ? 3.283 0.189 17.144 1.00 98.38 245 GLU A O 1
ATOM 2046 N N . GLY A 1 246 ? 2.497 2.259 17.554 1.00 97.62 246 GLY A N 1
ATOM 2047 C CA . GLY A 1 246 ? 2.737 2.794 16.222 1.00 97.62 246 GLY A CA 1
ATOM 2048 C C . GLY A 1 246 ? 4.117 3.428 16.066 1.00 97.62 246 GLY A C 1
ATOM 2049 O O . GLY A 1 246 ? 5.076 3.102 16.760 1.00 97.62 246 GLY A O 1
ATOM 2050 N N . ARG A 1 247 ? 4.200 4.375 15.132 1.00 98.06 247 ARG A N 1
ATOM 2051 C CA . ARG A 1 247 ? 5.421 5.094 14.729 1.00 98.06 247 ARG A CA 1
ATOM 2052 C C . ARG A 1 247 ? 5.109 6.571 14.483 1.00 98.06 247 ARG A C 1
ATOM 2054 O O . ARG A 1 247 ? 3.937 6.914 14.323 1.00 98.06 247 ARG A O 1
ATOM 2061 N N . ALA A 1 248 ? 6.107 7.458 14.471 1.00 97.75 248 ALA A N 1
ATOM 2062 C CA . ALA A 1 248 ? 5.849 8.874 14.184 1.00 97.75 248 ALA A CA 1
ATOM 2063 C C . ALA A 1 248 ? 5.612 9.094 12.678 1.00 97.75 248 ALA A C 1
ATOM 2065 O O . ALA A 1 248 ? 4.701 9.829 12.302 1.00 97.75 248 ALA A O 1
ATOM 2066 N N . GLY A 1 249 ? 6.344 8.368 11.832 1.00 98.06 249 GLY A N 1
ATOM 2067 C CA . GLY A 1 249 ? 6.061 8.174 10.414 1.00 98.06 249 GLY A CA 1
ATOM 2068 C C . GLY A 1 249 ? 6.595 6.836 9.891 1.00 98.06 249 GLY A C 1
ATOM 2069 O O . GLY A 1 249 ? 7.324 6.114 10.568 1.00 98.06 249 GLY A O 1
ATOM 2070 N N . VAL A 1 250 ? 6.251 6.507 8.646 1.00 98.50 250 VAL A N 1
ATOM 2071 C CA . VAL A 1 250 ? 6.559 5.216 7.996 1.00 98.50 250 VAL A CA 1
ATOM 2072 C C . VAL A 1 250 ? 8.056 4.879 7.868 1.00 98.50 250 VAL A C 1
ATOM 2074 O O . VAL A 1 250 ? 8.443 3.712 7.729 1.00 98.50 250 VAL A O 1
ATOM 2077 N N . PHE A 1 251 ? 8.913 5.896 7.948 1.00 98.44 251 PHE A N 1
ATOM 2078 C CA . PHE A 1 251 ? 10.365 5.755 7.879 1.00 98.44 251 PHE A CA 1
ATOM 2079 C C . PHE A 1 251 ? 10.985 5.232 9.189 1.00 98.44 251 PHE A C 1
ATOM 2081 O O . PHE A 1 251 ? 12.038 4.601 9.127 1.00 98.44 251 PHE A O 1
ATOM 2088 N N . ASP A 1 252 ? 10.308 5.362 10.339 1.00 97.88 252 ASP A N 1
ATOM 2089 C CA . ASP A 1 252 ? 10.827 5.007 11.678 1.00 97.88 252 ASP A CA 1
ATOM 2090 C C . ASP A 1 252 ? 10.891 3.488 11.975 1.00 97.88 252 ASP A C 1
ATOM 2092 O O . ASP A 1 252 ? 10.999 3.071 13.128 1.00 97.88 252 ASP A O 1
ATOM 2096 N N . GLY A 1 253 ? 10.823 2.636 10.950 1.00 97.25 253 GLY A N 1
ATOM 2097 C CA . GLY A 1 253 ? 10.793 1.177 11.086 1.00 97.25 253 GLY A CA 1
ATOM 2098 C C . GLY A 1 253 ? 9.383 0.580 11.028 1.00 97.25 253 GLY A C 1
ATOM 2099 O O . GLY A 1 253 ? 8.416 1.250 10.659 1.00 97.25 253 GLY A O 1
ATOM 2100 N N . ALA A 1 254 ? 9.280 -0.714 11.343 1.00 97.94 254 ALA A N 1
ATOM 2101 C CA . ALA A 1 254 ? 8.011 -1.441 11.373 1.00 97.94 254 ALA A CA 1
ATOM 2102 C C . ALA A 1 254 ? 7.155 -1.046 12.591 1.00 97.94 254 ALA A C 1
ATOM 2104 O O . ALA A 1 254 ? 7.691 -0.740 13.655 1.00 97.94 254 ALA A O 1
ATOM 2105 N N . ALA A 1 255 ? 5.831 -1.106 12.442 1.00 98.19 255 ALA A N 1
ATOM 2106 C CA . ALA A 1 255 ? 4.866 -0.877 13.522 1.00 98.19 255 ALA A CA 1
ATOM 2107 C C . ALA A 1 255 ? 4.195 -2.185 13.982 1.00 98.19 255 ALA A C 1
ATOM 2109 O O . ALA A 1 255 ? 4.275 -3.216 13.307 1.00 98.19 255 ALA A O 1
ATOM 2110 N N . ASP A 1 256 ? 3.497 -2.146 15.121 1.00 98.75 256 ASP A N 1
ATOM 2111 C CA . ASP A 1 256 ? 2.478 -3.155 15.415 1.00 98.75 256 ASP A CA 1
ATOM 2112 C C . ASP A 1 256 ? 1.324 -3.072 14.405 1.00 98.75 256 ASP A C 1
ATOM 2114 O O . ASP A 1 256 ? 1.042 -2.013 13.847 1.00 98.75 256 ASP A O 1
ATOM 2118 N N . PHE A 1 257 ? 0.595 -4.172 14.220 1.00 98.88 257 PHE A N 1
ATOM 2119 C CA . PHE A 1 257 ? -0.597 -4.207 13.371 1.00 98.88 257 PHE A CA 1
ATOM 2120 C C . PHE A 1 257 ? -1.680 -5.113 13.961 1.00 98.88 257 PHE A C 1
ATOM 2122 O O . PHE A 1 257 ? -1.373 -6.062 14.684 1.00 98.88 257 PHE A O 1
ATOM 2129 N N . ALA A 1 258 ? -2.947 -4.854 13.642 1.00 98.88 258 ALA A N 1
ATOM 2130 C CA . ALA A 1 258 ? -4.055 -5.756 13.961 1.00 98.88 258 ALA A CA 1
ATOM 2131 C C . ALA A 1 258 ? -4.589 -6.401 12.682 1.00 98.88 258 ALA A C 1
ATOM 2133 O O . ALA A 1 258 ? -4.914 -5.712 11.720 1.00 98.88 258 ALA A O 1
ATOM 2134 N N . TYR A 1 259 ? -4.712 -7.723 12.686 1.00 98.88 259 TYR A N 1
ATOM 2135 C CA . TYR A 1 259 ? -5.478 -8.461 11.693 1.00 98.88 259 TYR A CA 1
ATOM 2136 C C . TYR A 1 259 ? -6.919 -8.617 12.184 1.00 98.88 259 TYR A C 1
ATOM 2138 O O . TYR A 1 259 ? -7.142 -9.108 13.296 1.00 98.88 259 TYR A O 1
ATOM 2146 N N . ALA A 1 260 ? -7.872 -8.240 11.336 1.00 98.81 260 ALA A N 1
ATOM 2147 C CA . ALA A 1 260 ? -9.303 -8.420 11.538 1.00 98.81 260 ALA A CA 1
ATOM 2148 C C . ALA A 1 260 ? -9.875 -9.271 10.387 1.00 98.81 260 ALA A C 1
ATOM 2150 O O . ALA A 1 260 ? -9.582 -8.992 9.224 1.00 98.81 260 ALA A O 1
ATOM 2151 N N . PRO A 1 261 ? -10.667 -10.317 10.663 1.00 98.75 261 PRO A N 1
ATOM 2152 C CA . PRO A 1 261 ? -11.165 -11.208 9.620 1.00 98.75 261 PRO A CA 1
ATOM 2153 C C . PRO A 1 261 ? -12.404 -10.647 8.907 1.00 98.75 261 PRO A C 1
ATOM 2155 O O . PRO A 1 261 ? -12.989 -9.653 9.341 1.00 98.75 261 PRO A O 1
ATOM 2158 N N . ARG A 1 262 ? -12.853 -11.338 7.850 1.00 98.75 262 ARG A N 1
ATOM 2159 C CA . ARG A 1 262 ? -14.188 -11.128 7.264 1.00 98.75 262 ARG A CA 1
ATOM 2160 C C . ARG A 1 262 ? -15.305 -11.306 8.294 1.00 98.75 262 ARG A C 1
ATOM 2162 O O . ARG A 1 262 ? -15.158 -12.041 9.270 1.00 98.75 262 ARG A O 1
ATOM 2169 N N . GLU A 1 263 ? -16.432 -10.650 8.048 1.00 98.62 263 GLU A N 1
ATOM 2170 C CA . GLU A 1 263 ? -17.634 -10.668 8.889 1.00 98.62 263 GLU A CA 1
ATOM 2171 C C . GLU A 1 263 ? -17.361 -10.235 10.341 1.00 98.62 263 GLU A C 1
ATOM 2173 O O . GLU A 1 263 ? -17.863 -10.850 11.279 1.00 98.62 263 GLU A O 1
ATOM 2178 N N . ALA A 1 264 ? -16.538 -9.203 10.536 1.00 98.69 264 ALA A N 1
ATOM 2179 C CA . ALA A 1 264 ? -16.209 -8.613 11.835 1.00 98.69 264 ALA A CA 1
ATOM 2180 C C . ALA A 1 264 ? -16.587 -7.125 11.887 1.00 98.69 264 ALA A C 1
ATOM 2182 O O . ALA A 1 264 ? -16.573 -6.429 10.864 1.00 98.69 264 ALA A O 1
ATOM 2183 N N . GLN A 1 265 ? -16.883 -6.624 13.087 1.00 98.81 265 GLN A N 1
ATOM 2184 C CA . GLN A 1 265 ? -17.025 -5.196 13.360 1.00 98.81 265 GLN A CA 1
ATOM 2185 C C . GLN A 1 265 ? -15.756 -4.681 14.044 1.00 98.81 265 GLN A C 1
ATOM 2187 O O . GLN A 1 265 ? -15.401 -5.118 15.138 1.00 98.81 265 GLN A O 1
ATOM 2192 N N . VAL A 1 266 ? -15.085 -3.728 13.397 1.00 98.94 266 VAL A N 1
ATOM 2193 C CA . VAL A 1 266 ? -13.793 -3.179 13.822 1.00 98.94 266 VAL A CA 1
ATOM 2194 C C . VAL A 1 266 ? -13.953 -1.712 14.195 1.00 98.94 266 VAL A C 1
ATOM 2196 O O . VAL A 1 266 ? -14.515 -0.929 13.432 1.00 98.94 266 VAL A O 1
ATOM 2199 N N . THR A 1 267 ? -13.424 -1.318 15.349 1.00 98.94 267 THR A N 1
ATOM 2200 C CA . THR A 1 267 ? -13.308 0.082 15.773 1.00 98.94 267 THR A CA 1
ATOM 2201 C C . THR A 1 267 ? -11.845 0.429 15.991 1.00 98.94 267 THR A C 1
ATOM 2203 O O . THR A 1 267 ? -11.166 -0.230 16.772 1.00 98.94 267 THR A O 1
ATOM 2206 N N . VAL A 1 268 ? -11.367 1.476 15.319 1.00 98.94 268 VAL A N 1
ATOM 2207 C CA . VAL A 1 268 ? -10.016 2.026 15.498 1.00 98.94 268 VAL A CA 1
ATOM 2208 C C . VAL A 1 268 ? -10.141 3.364 16.211 1.00 98.94 268 VAL A C 1
ATOM 2210 O O . VAL A 1 268 ? -10.873 4.240 15.750 1.00 98.94 268 VAL A O 1
ATOM 2213 N N . SER A 1 269 ? -9.426 3.531 17.321 1.00 98.88 269 SER A N 1
ATOM 2214 C CA . SER A 1 269 ? -9.424 4.763 18.116 1.00 98.88 269 SER A CA 1
ATOM 2215 C C . SER A 1 269 ? -8.007 5.199 18.479 1.00 98.88 269 SER A C 1
ATOM 2217 O O . SER A 1 269 ? -7.129 4.360 18.665 1.00 98.88 269 SER A O 1
ATOM 2219 N N . SER A 1 270 ? -7.754 6.507 18.565 1.00 98.75 270 SER A N 1
ATOM 2220 C CA . SER A 1 270 ? -6.436 7.032 18.941 1.00 98.75 270 SER A CA 1
ATOM 2221 C C . SER A 1 270 ? -6.540 8.256 19.843 1.00 98.75 270 SER A C 1
ATOM 2223 O O . SER A 1 270 ? -7.132 9.272 19.483 1.00 98.75 270 SER A O 1
ATOM 2225 N N . ALA A 1 271 ? -5.887 8.194 21.005 1.00 98.50 271 ALA A N 1
ATOM 2226 C CA . ALA A 1 271 ? -5.809 9.318 21.937 1.00 98.50 271 ALA A CA 1
ATOM 2227 C C . ALA A 1 271 ? -5.019 10.516 21.371 1.00 98.50 271 ALA A C 1
ATOM 2229 O O . ALA A 1 271 ? -5.350 11.660 21.669 1.00 98.50 271 ALA A O 1
ATOM 2230 N N . ALA A 1 272 ? -4.000 10.262 20.542 1.00 98.31 272 ALA A N 1
ATOM 2231 C CA . ALA A 1 272 ? -3.135 11.291 19.955 1.00 98.31 272 ALA A CA 1
ATOM 2232 C C . ALA A 1 272 ? -3.490 11.645 18.499 1.00 98.31 272 ALA A C 1
ATOM 2234 O O . ALA A 1 272 ? -2.955 12.614 17.966 1.00 98.31 272 ALA A O 1
ATOM 2235 N N . GLY A 1 273 ? -4.384 10.877 17.871 1.00 98.69 273 GLY A N 1
ATOM 2236 C CA . GLY A 1 273 ? -4.625 10.934 16.433 1.00 98.69 273 GLY A CA 1
ATOM 2237 C C . GLY A 1 273 ? -3.559 10.168 15.643 1.00 98.69 273 GLY A C 1
ATOM 2238 O O . GLY A 1 273 ? -2.584 9.653 16.199 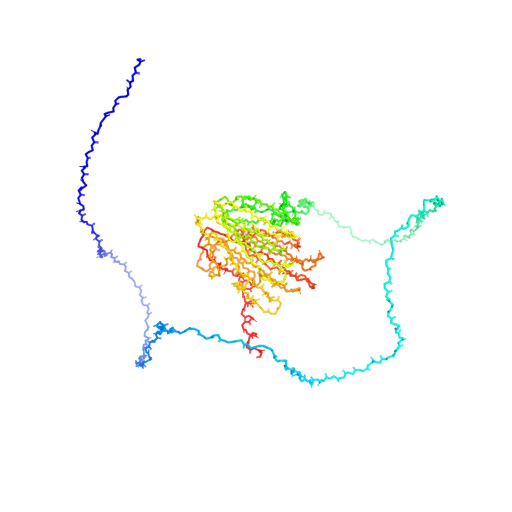1.00 98.69 273 GLY A O 1
ATOM 2239 N N . GLY A 1 274 ? -3.757 10.064 14.333 1.00 98.56 274 GLY A N 1
ATOM 2240 C CA . GLY A 1 274 ? -2.847 9.336 13.451 1.00 98.56 274 GLY A CA 1
ATOM 2241 C C . GLY A 1 274 ? -3.448 8.989 12.094 1.00 98.56 274 GLY A C 1
ATOM 2242 O O . GLY A 1 274 ? -4.587 9.351 11.784 1.00 98.56 274 GLY A O 1
ATOM 2243 N N . ARG A 1 275 ? -2.665 8.272 11.286 1.00 98.81 275 ARG A N 1
ATOM 2244 C CA . ARG A 1 275 ? -3.055 7.764 9.965 1.00 98.81 275 ARG A CA 1
ATOM 2245 C C . ARG A 1 275 ? -2.834 6.259 9.924 1.00 98.81 275 ARG A C 1
ATOM 2247 O O . ARG A 1 275 ? -1.733 5.784 10.202 1.00 98.81 275 ARG A O 1
ATOM 2254 N N . PHE A 1 276 ? -3.872 5.512 9.568 1.00 98.94 276 PHE A N 1
ATOM 2255 C CA . PHE A 1 276 ? -3.916 4.054 9.675 1.00 98.94 276 PHE A CA 1
ATOM 2256 C C . PHE A 1 276 ? -4.316 3.449 8.330 1.00 98.94 276 PHE A C 1
ATOM 2258 O O . PHE A 1 276 ? -5.421 3.681 7.836 1.00 98.94 276 PHE A O 1
ATOM 2265 N N . ALA A 1 277 ? -3.416 2.674 7.729 1.00 98.94 277 ALA A N 1
ATOM 2266 C CA . ALA A 1 277 ? -3.731 1.881 6.554 1.00 98.94 277 ALA A CA 1
ATOM 2267 C C . ALA A 1 277 ? -4.639 0.714 6.959 1.00 98.94 277 ALA A C 1
ATOM 2269 O O . ALA A 1 277 ? -4.337 -0.032 7.889 1.00 98.94 277 ALA A O 1
ATOM 2270 N N . LEU A 1 278 ? -5.749 0.574 6.244 1.00 98.94 278 LEU A N 1
ATOM 2271 C CA . LEU A 1 278 ? -6.678 -0.545 6.284 1.00 98.94 278 LEU A CA 1
ATOM 2272 C C . LEU A 1 278 ? -6.504 -1.300 4.962 1.00 98.94 278 LEU A C 1
ATOM 2274 O O . LEU A 1 278 ? -7.278 -1.111 4.021 1.00 98.94 278 LEU A O 1
ATOM 2278 N N . ALA A 1 279 ? -5.432 -2.084 4.869 1.00 98.94 279 ALA A N 1
ATOM 2279 C CA . ALA A 1 279 ? -5.203 -2.988 3.745 1.00 98.94 279 ALA A CA 1
ATOM 2280 C C . ALA A 1 279 ? -6.217 -4.139 3.813 1.00 98.94 279 ALA A C 1
ATOM 2282 O O . ALA A 1 279 ? -6.535 -4.593 4.914 1.00 98.94 279 ALA A O 1
ATOM 2283 N N . SER A 1 280 ? -6.738 -4.604 2.678 1.00 98.94 280 SER A N 1
ATOM 2284 C CA . SER A 1 280 ? -7.802 -5.614 2.654 1.00 98.94 280 SER A CA 1
ATOM 2285 C C . SER A 1 280 ? -7.745 -6.543 1.445 1.00 98.94 280 SER A C 1
ATOM 2287 O O . SER A 1 280 ? -7.302 -6.131 0.373 1.00 98.94 280 SER A O 1
ATOM 2289 N N . ALA A 1 281 ? -8.268 -7.760 1.602 1.00 98.81 281 ALA A N 1
ATOM 2290 C CA . ALA A 1 281 ? -8.478 -8.703 0.506 1.00 98.81 281 ALA A CA 1
ATOM 2291 C C . ALA A 1 281 ? -9.816 -9.440 0.645 1.00 98.81 281 ALA A C 1
ATOM 2293 O O . ALA A 1 281 ? -10.097 -9.980 1.715 1.00 98.81 281 ALA A O 1
ATOM 2294 N N . GLU A 1 282 ? -10.603 -9.531 -0.431 1.00 98.62 282 GLU A N 1
ATOM 2295 C CA . GLU A 1 282 ? -11.749 -10.455 -0.490 1.00 98.62 282 GLU A CA 1
ATOM 2296 C C . GLU A 1 282 ? -11.262 -11.898 -0.294 1.00 98.62 282 GLU A C 1
ATOM 2298 O O . GLU A 1 282 ? -10.415 -12.376 -1.057 1.00 98.62 282 GLU A O 1
ATOM 2303 N N . CYS A 1 283 ? -11.771 -12.587 0.733 1.00 98.19 283 CYS A N 1
ATOM 2304 C CA . CYS A 1 283 ? -11.239 -13.872 1.191 1.00 98.19 283 CYS A CA 1
ATOM 2305 C C . CYS A 1 283 ? -12.336 -14.908 1.483 1.00 98.19 283 CYS A C 1
ATOM 2307 O O . CYS A 1 283 ? -13.507 -14.567 1.613 1.00 98.19 283 CYS A O 1
ATOM 2309 N N . ASP A 1 284 ? -11.972 -16.185 1.607 1.00 97.50 284 ASP A N 1
ATOM 2310 C CA . ASP A 1 284 ? -12.901 -17.305 1.812 1.00 97.50 284 ASP A CA 1
ATOM 2311 C C . ASP A 1 284 ? -13.020 -17.713 3.292 1.00 97.50 284 ASP A C 1
ATOM 2313 O O . ASP A 1 284 ? -14.086 -18.133 3.745 1.00 97.50 284 ASP A O 1
ATOM 2317 N N . ARG A 1 285 ? -11.927 -17.619 4.066 1.00 97.75 285 ARG A N 1
ATOM 2318 C CA . ARG A 1 285 ? -11.835 -18.154 5.438 1.00 97.75 285 ARG A CA 1
ATOM 2319 C C . ARG A 1 285 ? -11.846 -17.062 6.508 1.00 97.75 285 ARG A C 1
ATOM 2321 O O . ARG A 1 285 ? -10.969 -16.204 6.557 1.00 97.75 285 ARG A O 1
ATOM 2328 N N . ARG A 1 286 ? -12.758 -17.183 7.480 1.00 98.19 286 ARG A N 1
ATOM 2329 C CA . ARG A 1 286 ? -12.738 -16.387 8.720 1.00 98.19 286 ARG A CA 1
ATOM 2330 C C . ARG A 1 286 ? -11.683 -16.926 9.697 1.00 98.19 286 ARG A C 1
ATOM 2332 O O . ARG A 1 286 ? -11.946 -17.858 10.455 1.00 98.19 286 ARG A O 1
ATOM 2339 N N . LEU A 1 287 ? -10.479 -16.355 9.671 1.00 98.25 287 LEU A N 1
ATOM 2340 C CA . LEU A 1 287 ? -9.433 -16.621 10.672 1.00 98.25 287 LEU A CA 1
ATOM 2341 C C . LEU A 1 287 ? -9.721 -15.850 11.988 1.00 98.25 287 LEU A C 1
ATOM 2343 O O . LEU A 1 287 ? -10.582 -14.974 11.998 1.00 98.25 287 LEU A O 1
ATOM 2347 N N . PRO A 1 288 ? -9.032 -16.124 13.114 1.00 98.25 288 PRO A N 1
ATOM 2348 C CA . PRO A 1 288 ? -9.186 -15.327 14.340 1.00 98.25 288 PRO A CA 1
ATOM 2349 C C . PRO A 1 288 ? -8.671 -13.888 14.177 1.00 98.25 288 PRO A C 1
ATOM 2351 O O . PRO A 1 288 ? -7.743 -13.663 13.399 1.00 98.25 288 PRO A O 1
ATOM 2354 N N . ALA A 1 289 ? -9.186 -12.929 14.949 1.00 98.69 289 ALA A N 1
ATOM 2355 C CA . ALA A 1 289 ? -8.522 -11.632 15.113 1.00 98.69 289 ALA A CA 1
ATOM 2356 C C . ALA A 1 289 ? -7.177 -11.808 15.856 1.00 98.69 289 ALA A C 1
ATOM 2358 O O . ALA A 1 289 ? -6.984 -12.805 16.554 1.00 98.69 289 ALA A O 1
ATOM 2359 N N . ARG A 1 290 ? -6.196 -10.916 15.639 1.00 98.38 290 ARG A N 1
ATOM 2360 C CA . ARG A 1 290 ? -4.873 -10.987 16.309 1.00 98.38 290 ARG A CA 1
ATOM 2361 C C . ARG A 1 290 ? -3.998 -9.752 16.070 1.00 98.38 290 ARG A C 1
ATOM 2363 O O . ARG A 1 290 ? -3.904 -9.265 14.945 1.00 98.38 290 ARG A O 1
ATOM 2370 N N . ARG A 1 291 ? -3.234 -9.337 17.088 1.00 98.56 291 ARG A N 1
ATOM 2371 C CA . ARG A 1 291 ? -2.100 -8.400 16.946 1.00 98.56 291 ARG A CA 1
ATOM 2372 C C . ARG A 1 291 ? -0.852 -9.101 16.399 1.00 98.56 291 ARG A C 1
ATOM 2374 O O . ARG A 1 291 ? -0.376 -10.075 16.984 1.00 98.56 291 ARG A O 1
ATOM 2381 N N . GLY A 1 292 ? -0.269 -8.553 15.339 1.00 98.38 292 GLY A N 1
ATOM 2382 C CA . GLY A 1 292 ? 1.138 -8.738 14.995 1.00 98.38 292 GLY A CA 1
ATOM 2383 C C . GLY A 1 292 ? 2.002 -7.692 15.705 1.00 98.38 292 GLY A C 1
ATOM 2384 O O . GLY A 1 292 ? 1.574 -6.552 15.887 1.00 98.38 292 GLY A O 1
ATOM 2385 N N . ARG A 1 293 ? 3.199 -8.086 16.159 1.00 98.12 293 ARG A N 1
ATOM 2386 C CA . ARG A 1 293 ? 4.110 -7.198 16.902 1.00 98.12 293 ARG A CA 1
ATOM 2387 C C . ARG A 1 293 ? 5.263 -6.710 16.034 1.00 98.12 293 ARG A C 1
ATOM 2389 O O . ARG A 1 293 ? 5.840 -7.526 15.317 1.00 98.12 293 ARG A O 1
ATOM 2396 N N . ALA A 1 294 ? 5.631 -5.434 16.164 1.00 98.12 294 ALA A N 1
ATOM 2397 C CA . ALA A 1 294 ? 6.724 -4.810 15.407 1.00 98.12 294 ALA A CA 1
ATOM 2398 C C . ALA A 1 294 ? 8.036 -5.619 15.474 1.00 98.12 294 ALA A C 1
ATOM 2400 O O . ALA A 1 294 ? 8.670 -5.877 14.456 1.00 98.12 294 ALA A O 1
ATOM 2401 N N . ASP A 1 295 ? 8.391 -6.117 16.666 1.00 97.19 295 ASP A N 1
ATOM 2402 C CA . ASP A 1 295 ? 9.595 -6.928 16.927 1.00 97.19 295 ASP A CA 1
ATOM 2403 C C . ASP A 1 295 ? 9.564 -8.358 16.341 1.00 97.19 295 ASP A C 1
ATOM 2405 O O . ASP A 1 295 ? 10.481 -9.146 16.579 1.00 97.19 295 ASP A O 1
ATOM 2409 N N . ARG A 1 296 ? 8.511 -8.707 15.592 1.00 97.12 296 ARG A N 1
ATOM 2410 C CA . ARG A 1 296 ? 8.363 -9.971 14.855 1.00 97.12 296 ARG A CA 1
ATOM 2411 C C . ARG A 1 296 ? 8.127 -9.781 13.358 1.00 97.12 296 ARG A C 1
ATOM 2413 O O . ARG A 1 296 ? 8.004 -10.782 12.660 1.00 97.12 296 ARG A O 1
ATOM 2420 N N . VAL A 1 297 ? 8.063 -8.543 12.865 1.00 98.25 297 VAL A N 1
ATOM 2421 C CA . VAL A 1 297 ? 7.998 -8.251 11.427 1.00 98.25 297 VAL A CA 1
ATOM 2422 C C . VAL A 1 297 ? 9.386 -8.513 10.833 1.00 98.25 297 VAL A C 1
ATOM 2424 O O . VAL A 1 297 ? 10.340 -7.858 11.257 1.00 98.25 297 VAL A O 1
ATOM 2427 N N . PRO A 1 298 ? 9.554 -9.447 9.879 1.00 97.75 298 PRO A N 1
ATOM 2428 C CA . PRO A 1 298 ? 10.838 -9.644 9.222 1.00 97.75 298 PRO A CA 1
ATOM 2429 C C . PRO A 1 298 ? 11.240 -8.389 8.451 1.00 97.75 298 PRO A C 1
ATOM 2431 O O . PRO A 1 298 ? 10.444 -7.842 7.683 1.00 97.75 298 PRO A O 1
ATOM 2434 N N . VAL A 1 299 ? 12.477 -7.949 8.673 1.00 97.62 299 VAL A N 1
ATOM 2435 C CA . VAL A 1 299 ? 13.108 -6.826 7.979 1.00 97.62 299 VAL A CA 1
ATOM 2436 C C . VAL A 1 299 ? 14.262 -7.382 7.155 1.00 97.62 299 VAL A C 1
ATOM 2438 O O . VAL A 1 299 ? 15.144 -8.048 7.694 1.00 97.62 299 VAL A O 1
ATOM 2441 N N . GLU A 1 300 ? 14.237 -7.125 5.853 1.00 96.50 300 GLU A N 1
ATOM 2442 C CA . GLU A 1 300 ? 15.192 -7.653 4.881 1.00 96.50 300 GLU A CA 1
ATOM 2443 C C . GLU A 1 300 ? 15.792 -6.513 4.057 1.00 96.50 300 GLU A C 1
ATOM 2445 O O . GLU A 1 300 ? 15.068 -5.791 3.368 1.00 96.50 300 GLU A O 1
ATOM 2450 N N . ASP A 1 301 ? 17.116 -6.385 4.061 1.00 96.81 301 ASP A N 1
ATOM 2451 C CA . ASP A 1 301 ? 17.811 -5.550 3.083 1.00 96.81 301 ASP A CA 1
ATOM 2452 C C . ASP A 1 301 ? 17.930 -6.344 1.769 1.00 96.81 301 ASP A C 1
ATOM 2454 O O . ASP A 1 301 ? 18.522 -7.423 1.730 1.00 96.81 301 ASP A O 1
ATOM 2458 N N . ARG A 1 302 ? 17.327 -5.840 0.686 1.00 94.44 302 ARG A N 1
ATOM 2459 C CA . ARG A 1 302 ? 17.263 -6.508 -0.625 1.00 94.44 302 ARG A CA 1
ATOM 2460 C C . ARG A 1 302 ? 17.948 -5.678 -1.710 1.00 94.44 302 ARG A C 1
ATOM 2462 O O . ARG A 1 302 ? 17.751 -4.468 -1.793 1.00 94.44 302 ARG A O 1
ATOM 2469 N N . GLY A 1 303 ? 18.659 -6.351 -2.616 1.00 94.06 303 GLY A N 1
ATOM 2470 C CA . GLY A 1 303 ? 19.362 -5.726 -3.743 1.00 94.06 303 GLY A CA 1
ATOM 2471 C C . GLY A 1 303 ? 20.680 -5.046 -3.354 1.00 94.06 303 GLY A C 1
ATOM 2472 O O . GLY A 1 303 ? 20.974 -4.857 -2.177 1.00 94.06 303 GLY A O 1
ATOM 2473 N N . ALA A 1 304 ? 21.492 -4.673 -4.349 1.00 94.00 304 ALA A N 1
ATOM 2474 C CA . ALA A 1 304 ? 22.821 -4.097 -4.123 1.00 94.00 304 ALA A CA 1
ATOM 2475 C C . ALA A 1 304 ? 23.055 -2.781 -4.884 1.00 94.00 304 ALA A C 1
ATOM 2477 O O . ALA A 1 304 ? 22.527 -2.560 -5.976 1.00 94.00 304 ALA A O 1
ATOM 2478 N N . GLY A 1 305 ? 23.908 -1.912 -4.328 1.00 94.88 305 GLY A N 1
ATOM 2479 C CA . GLY A 1 305 ? 24.229 -0.604 -4.911 1.00 94.88 305 GLY A CA 1
ATOM 2480 C C . GLY A 1 305 ? 22.992 0.290 -5.025 1.00 94.88 305 GLY A C 1
ATOM 2481 O O . GLY A 1 305 ? 22.205 0.376 -4.086 1.00 94.88 305 GLY A O 1
ATOM 2482 N N . THR A 1 306 ? 22.782 0.897 -6.195 1.00 95.75 306 THR A N 1
ATOM 2483 C CA . THR A 1 306 ? 21.586 1.705 -6.497 1.00 95.75 306 THR A CA 1
ATOM 2484 C C . THR A 1 306 ? 20.279 0.906 -6.503 1.00 95.75 306 THR A C 1
ATOM 2486 O O . THR A 1 306 ? 19.213 1.500 -6.579 1.00 95.75 306 THR A O 1
ATOM 2489 N N . CYS A 1 307 ? 20.326 -0.428 -6.410 1.00 96.62 307 CYS A N 1
ATOM 2490 C CA . CYS A 1 307 ? 19.141 -1.281 -6.290 1.00 96.62 307 CYS A CA 1
ATOM 2491 C C . CYS A 1 307 ? 18.822 -1.684 -4.837 1.00 96.62 307 CYS A C 1
ATOM 2493 O O . CYS A 1 307 ? 17.893 -2.464 -4.623 1.00 96.62 307 CYS A O 1
ATOM 2495 N N . ALA A 1 308 ? 19.601 -1.222 -3.851 1.00 97.06 308 ALA A N 1
ATOM 2496 C CA . ALA A 1 308 ? 19.413 -1.581 -2.447 1.00 97.06 308 ALA A CA 1
ATOM 2497 C C . ALA A 1 308 ? 18.188 -0.875 -1.837 1.00 97.06 308 ALA A C 1
ATOM 2499 O O . ALA A 1 308 ? 18.039 0.342 -1.965 1.00 97.06 308 ALA A O 1
ATOM 2500 N N . ARG A 1 309 ? 17.329 -1.636 -1.155 1.00 98.00 309 ARG A N 1
ATOM 2501 C CA . ARG A 1 309 ? 16.172 -1.145 -0.389 1.00 98.00 309 ARG A CA 1
ATOM 2502 C C . ARG A 1 309 ? 15.887 -2.053 0.805 1.00 98.00 309 ARG A C 1
ATOM 2504 O O . ARG A 1 309 ? 16.190 -3.242 0.748 1.00 98.00 309 ARG A O 1
ATOM 2511 N N . GLN A 1 310 ? 15.260 -1.514 1.843 1.00 98.44 310 GLN A N 1
ATOM 2512 C CA . GLN A 1 310 ? 14.769 -2.300 2.974 1.00 98.44 310 GLN A CA 1
ATOM 2513 C C . GLN A 1 310 ? 13.313 -2.706 2.729 1.00 98.44 310 GLN A C 1
ATOM 2515 O O . GLN A 1 310 ? 12.505 -1.869 2.334 1.00 98.44 310 GLN A O 1
ATOM 2520 N N . VAL A 1 311 ? 12.968 -3.964 2.994 1.00 98.44 311 VAL A N 1
ATOM 2521 C CA . VAL A 1 311 ? 11.602 -4.506 2.925 1.00 98.44 311 VAL A CA 1
ATOM 2522 C C . VAL A 1 311 ? 11.171 -4.975 4.312 1.00 98.44 311 VAL A C 1
ATOM 2524 O O . VAL A 1 311 ? 11.974 -5.560 5.036 1.00 98.44 311 VAL A O 1
ATOM 2527 N N . ARG A 1 312 ? 9.911 -4.735 4.692 1.00 98.56 312 ARG A N 1
ATOM 2528 C CA . ARG A 1 312 ? 9.324 -5.189 5.964 1.00 98.56 312 ARG A CA 1
ATOM 2529 C C . ARG A 1 312 ? 8.042 -5.975 5.677 1.00 98.56 312 ARG A C 1
ATOM 2531 O O . ARG A 1 312 ? 7.105 -5.442 5.081 1.00 98.56 312 ARG A O 1
ATOM 2538 N N . GLY A 1 313 ? 8.027 -7.265 6.013 1.00 97.69 313 GLY A N 1
ATOM 2539 C CA . GLY A 1 313 ? 6.984 -8.209 5.585 1.00 97.69 313 GLY A CA 1
ATOM 2540 C C . GLY A 1 313 ? 5.917 -8.463 6.649 1.00 97.69 313 GLY A C 1
ATOM 2541 O O . GLY A 1 313 ? 6.149 -9.238 7.571 1.00 97.69 313 GLY A O 1
ATOM 2542 N N . TYR A 1 314 ? 4.728 -7.870 6.513 1.00 97.81 314 TYR A N 1
ATOM 2543 C CA . TYR A 1 314 ? 3.637 -8.065 7.474 1.00 97.81 314 TYR A CA 1
ATOM 2544 C C . TYR A 1 314 ? 2.887 -9.378 7.205 1.00 97.81 314 TYR A C 1
ATOM 2546 O O . TYR A 1 314 ? 3.130 -10.370 7.889 1.00 97.81 314 TYR A O 1
ATOM 2554 N N . CYS A 1 315 ? 2.038 -9.421 6.174 1.00 97.00 315 CYS A N 1
ATOM 2555 C CA . CYS A 1 315 ? 1.219 -10.586 5.800 1.00 97.00 315 CYS A CA 1
ATOM 2556 C C . CYS A 1 315 ? 1.831 -11.429 4.668 1.00 97.00 315 CYS A C 1
ATOM 2558 O O . CYS A 1 315 ? 1.111 -12.070 3.906 1.00 97.00 315 CYS A O 1
ATOM 2560 N N . MET A 1 316 ? 3.156 -11.447 4.528 1.00 97.50 316 MET A N 1
ATOM 2561 C CA . MET A 1 316 ? 3.810 -12.258 3.499 1.00 97.50 316 MET A CA 1
ATOM 2562 C C . MET A 1 316 ? 3.704 -13.770 3.809 1.00 97.50 316 MET A C 1
ATOM 2564 O O . MET A 1 316 ? 3.491 -14.165 4.964 1.00 97.50 316 MET A O 1
ATOM 2568 N N . PRO A 1 317 ? 3.828 -14.651 2.798 1.00 95.06 317 PRO A N 1
ATOM 2569 C CA . PRO A 1 317 ? 3.815 -16.095 3.002 1.00 95.06 317 PRO A CA 1
ATOM 2570 C C . PRO A 1 317 ? 4.903 -16.515 3.998 1.00 95.06 317 PRO A C 1
ATOM 2572 O O . PRO A 1 317 ? 6.074 -16.181 3.843 1.00 95.06 317 PRO A O 1
ATOM 2575 N N . GLY A 1 318 ? 4.505 -17.224 5.055 1.00 92.88 318 GLY A N 1
ATOM 2576 C CA . GLY A 1 318 ? 5.407 -17.674 6.120 1.00 92.88 318 GLY A CA 1
ATOM 2577 C C . GLY A 1 318 ? 5.765 -16.637 7.198 1.00 92.88 318 GLY A C 1
ATOM 2578 O O . GLY A 1 318 ? 6.288 -17.048 8.231 1.00 92.88 318 GLY A O 1
ATOM 2579 N N . THR A 1 319 ? 5.460 -15.341 7.031 1.00 93.62 319 THR A N 1
ATOM 2580 C CA . THR A 1 319 ? 5.739 -14.313 8.062 1.00 93.62 319 THR A CA 1
ATOM 2581 C C . THR A 1 319 ? 4.588 -14.179 9.056 1.00 93.62 319 THR A C 1
ATOM 2583 O O . THR A 1 319 ? 4.796 -14.144 10.268 1.00 93.62 319 THR A O 1
ATOM 2586 N N . PHE A 1 320 ? 3.357 -14.162 8.546 1.00 96.44 320 PHE A N 1
ATOM 2587 C CA . PHE A 1 320 ? 2.125 -14.094 9.323 1.00 96.44 320 PHE A CA 1
ATOM 2588 C C . PHE A 1 320 ? 1.015 -14.840 8.574 1.00 96.44 320 PHE A C 1
ATOM 2590 O O . PHE A 1 320 ? 1.014 -14.913 7.337 1.00 96.44 320 PHE A O 1
ATOM 2597 N N . ASP A 1 321 ? 0.072 -15.430 9.311 1.00 96.00 321 ASP A N 1
ATOM 2598 C CA . ASP A 1 321 ? -1.046 -16.121 8.669 1.00 96.00 321 ASP A CA 1
ATOM 2599 C C . ASP A 1 321 ? -2.122 -15.132 8.197 1.00 96.00 321 ASP A C 1
ATOM 2601 O O . ASP A 1 321 ? -2.351 -14.101 8.827 1.00 96.00 321 ASP A O 1
ATOM 2605 N N . ALA A 1 322 ? -2.764 -15.450 7.084 1.00 98.00 322 ALA A N 1
ATOM 2606 C CA . ALA A 1 322 ? -3.811 -14.701 6.388 1.00 98.00 322 ALA A CA 1
ATOM 2607 C C . ALA A 1 322 ? -4.428 -15.653 5.351 1.00 98.00 322 ALA A C 1
ATOM 2609 O O . ALA A 1 322 ? -3.820 -16.683 5.026 1.00 98.00 322 ALA A O 1
ATOM 2610 N N . ASP A 1 323 ? -5.616 -15.354 4.834 1.00 98.06 323 ASP A N 1
ATOM 2611 C CA . ASP A 1 323 ? -6.262 -16.243 3.874 1.00 98.06 323 ASP A CA 1
ATOM 2612 C C . ASP A 1 323 ? -5.765 -16.024 2.439 1.00 98.06 323 ASP A C 1
ATOM 2614 O O . ASP A 1 323 ? -5.141 -16.921 1.868 1.00 98.06 323 ASP A O 1
ATOM 2618 N N . LYS A 1 324 ? -5.958 -14.815 1.904 1.00 98.19 324 LYS A N 1
ATOM 2619 C CA . LYS A 1 324 ? -5.457 -14.359 0.599 1.00 98.19 324 LYS A CA 1
ATOM 2620 C C . LYS A 1 324 ? -4.572 -13.114 0.690 1.00 98.19 324 LYS A C 1
ATOM 2622 O O . LYS A 1 324 ? -3.710 -12.952 -0.163 1.00 98.19 324 LYS A O 1
ATOM 2627 N N . LEU A 1 325 ? -4.746 -12.267 1.707 1.00 98.69 325 LEU A N 1
ATOM 2628 C CA . LEU A 1 325 ? -4.044 -10.988 1.866 1.00 98.69 325 LEU A CA 1
ATOM 2629 C C . LEU A 1 325 ? -2.524 -11.155 2.037 1.00 98.69 325 LEU A C 1
ATOM 2631 O O . LEU A 1 325 ? -2.064 -11.827 2.964 1.00 98.69 325 LEU A O 1
ATOM 2635 N N . LEU A 1 326 ? -1.748 -10.456 1.206 1.00 98.81 326 LEU A N 1
ATOM 2636 C CA . LEU A 1 326 ? -0.328 -10.185 1.411 1.00 98.81 326 LEU A CA 1
ATOM 2637 C C . LEU A 1 326 ? -0.120 -8.678 1.610 1.00 98.81 326 LEU A C 1
ATOM 2639 O O . LEU A 1 326 ? -0.709 -7.856 0.908 1.00 98.81 326 LEU A O 1
ATOM 2643 N N . VAL A 1 327 ? 0.742 -8.315 2.561 1.00 98.88 327 VAL A N 1
ATOM 2644 C CA . VAL A 1 327 ? 1.131 -6.920 2.815 1.00 98.88 327 VAL A CA 1
ATOM 2645 C C . VAL A 1 327 ? 2.609 -6.864 3.170 1.00 98.88 327 VAL A C 1
ATOM 2647 O O . VAL A 1 327 ? 3.057 -7.551 4.094 1.00 98.88 327 VAL A O 1
ATOM 2650 N N . CYS A 1 328 ? 3.344 -5.994 2.490 1.00 98.62 328 CYS A N 1
ATOM 2651 C CA . CYS A 1 328 ? 4.691 -5.581 2.862 1.00 98.62 328 CYS A CA 1
ATOM 2652 C C . CYS A 1 328 ? 4.867 -4.083 2.616 1.00 98.62 328 CYS A C 1
ATOM 2654 O O . CYS A 1 328 ? 4.087 -3.465 1.900 1.00 98.62 328 CYS A O 1
ATOM 2656 N N . GLU A 1 329 ? 5.900 -3.497 3.200 1.00 98.38 329 GLU A N 1
ATOM 2657 C CA . GLU A 1 329 ? 6.313 -2.127 2.900 1.00 98.38 329 GLU A CA 1
ATOM 2658 C C . GLU A 1 329 ? 7.798 -2.077 2.538 1.00 98.38 329 GLU A C 1
ATOM 2660 O O . GLU A 1 329 ? 8.582 -2.937 2.954 1.00 98.38 329 GLU A O 1
ATOM 2665 N N . VAL A 1 330 ? 8.186 -1.069 1.762 1.00 98.75 330 VAL A N 1
ATOM 2666 C CA . VAL A 1 330 ? 9.542 -0.903 1.234 1.00 98.75 330 VAL A CA 1
ATOM 2667 C C . VAL A 1 330 ? 10.021 0.522 1.484 1.00 98.75 330 VAL A C 1
ATOM 2669 O O . VAL A 1 330 ? 9.307 1.470 1.172 1.00 98.75 330 VAL A O 1
ATOM 2672 N N . VAL A 1 331 ? 11.246 0.681 1.993 1.00 98.75 331 VAL A N 1
ATOM 2673 C CA . VAL A 1 331 ? 11.955 1.970 2.053 1.00 98.75 331 VAL A CA 1
ATOM 2674 C C . VAL A 1 331 ? 13.147 1.938 1.103 1.00 98.75 331 VAL A C 1
ATOM 2676 O O . VAL A 1 331 ? 14.038 1.092 1.209 1.00 98.75 331 VAL A O 1
ATOM 2679 N N . THR A 1 332 ? 13.147 2.884 0.171 1.00 98.69 332 THR A N 1
ATOM 2680 C CA . THR A 1 332 ? 14.111 3.044 -0.917 1.00 98.69 332 THR A CA 1
ATOM 2681 C C . THR A 1 332 ? 14.881 4.346 -0.698 1.00 98.69 332 THR A C 1
ATOM 2683 O O . THR A 1 332 ? 14.259 5.408 -0.756 1.00 98.69 332 THR A O 1
ATOM 2686 N N . PRO A 1 333 ? 16.203 4.300 -0.453 1.00 98.50 333 PRO A N 1
ATOM 2687 C CA . PRO A 1 333 ? 17.005 5.507 -0.267 1.00 98.50 333 PRO A CA 1
ATOM 2688 C C . PRO A 1 333 ? 16.945 6.455 -1.474 1.00 98.50 333 PRO A C 1
ATOM 2690 O O . PRO A 1 333 ? 16.855 5.998 -2.615 1.00 98.50 333 PRO A O 1
ATOM 2693 N N . GLY A 1 334 ? 17.042 7.763 -1.251 1.00 98.44 334 GLY A N 1
ATOM 2694 C CA . GLY A 1 334 ? 16.963 8.764 -2.316 1.00 98.44 334 GLY A CA 1
ATOM 2695 C C . GLY A 1 334 ? 18.022 8.579 -3.406 1.00 98.44 334 GLY A C 1
ATOM 2696 O O . GLY A 1 334 ? 19.224 8.641 -3.145 1.00 98.44 334 GLY A O 1
ATOM 2697 N N . GLY A 1 335 ? 17.574 8.383 -4.649 1.00 97.88 335 GLY A N 1
ATOM 2698 C CA . GLY A 1 335 ? 18.406 8.025 -5.803 1.00 97.88 335 GLY A CA 1
ATOM 2699 C C . GLY A 1 335 ? 18.472 6.520 -6.111 1.00 97.88 335 GLY A C 1
ATOM 2700 O O . GLY A 1 335 ? 18.950 6.154 -7.187 1.00 97.88 335 GLY A O 1
ATOM 2701 N N . ASN A 1 336 ? 17.976 5.647 -5.225 1.00 98.38 336 ASN A N 1
ATOM 2702 C CA . ASN A 1 336 ? 17.889 4.205 -5.474 1.00 98.38 336 ASN A CA 1
ATOM 2703 C C . ASN A 1 336 ? 16.603 3.809 -6.221 1.00 98.38 336 ASN A C 1
ATOM 2705 O O . ASN A 1 336 ? 15.609 4.535 -6.273 1.00 98.38 336 ASN A O 1
ATOM 2709 N N . TRP A 1 337 ? 16.658 2.624 -6.829 1.00 97.88 337 TRP A N 1
ATOM 2710 C CA . TRP A 1 337 ? 15.622 2.028 -7.665 1.00 97.88 337 TRP A CA 1
ATOM 2711 C C . TRP A 1 337 ? 15.137 0.726 -7.015 1.00 97.88 337 TRP A C 1
ATOM 2713 O O . TRP A 1 337 ? 15.910 -0.210 -6.789 1.00 97.88 337 TRP A O 1
ATOM 2723 N N . SER A 1 338 ? 13.846 0.659 -6.708 1.00 97.62 338 SER A N 1
ATOM 2724 C CA . SER A 1 338 ? 13.176 -0.483 -6.075 1.00 97.62 338 SER A CA 1
ATOM 2725 C C . SER A 1 338 ? 12.027 -1.005 -6.942 1.00 97.62 338 SER A C 1
ATOM 2727 O O . SER A 1 338 ? 11.794 -0.504 -8.041 1.00 97.62 338 SER A O 1
ATOM 2729 N N . SER A 1 339 ? 11.436 -2.139 -6.545 1.00 93.19 339 SER A N 1
ATOM 2730 C CA . SER A 1 339 ? 10.766 -3.076 -7.471 1.00 93.19 339 SER A CA 1
ATOM 2731 C C . SER A 1 339 ? 11.593 -3.297 -8.757 1.00 93.19 339 SER A C 1
ATOM 2733 O O . SER A 1 339 ? 11.066 -3.356 -9.860 1.00 93.19 339 SER A O 1
ATOM 2735 N N . TYR A 1 340 ? 12.924 -3.370 -8.596 1.00 93.88 340 TYR A N 1
ATOM 2736 C CA . TYR A 1 340 ? 13.900 -3.514 -9.678 1.00 93.88 340 TYR A CA 1
ATOM 2737 C C . TYR A 1 340 ? 14.828 -4.731 -9.438 1.00 93.88 340 TYR A C 1
ATOM 2739 O O . TYR A 1 340 ? 15.288 -4.891 -8.296 1.00 93.88 340 TYR A O 1
ATOM 2747 N N . PRO A 1 341 ? 15.133 -5.579 -10.445 1.00 94.94 341 PRO A N 1
ATOM 2748 C CA . PRO A 1 341 ? 14.549 -5.594 -11.792 1.00 94.94 341 PRO A CA 1
ATOM 2749 C C . PRO A 1 341 ? 13.013 -5.643 -11.793 1.00 94.94 341 PRO A C 1
ATOM 2751 O O . PRO A 1 341 ? 12.430 -6.090 -10.798 1.00 94.94 341 PRO A O 1
ATOM 2754 N N . PRO A 1 342 ? 12.356 -5.111 -12.841 1.00 96.38 342 PRO A N 1
ATOM 2755 C CA . PRO A 1 342 ? 10.903 -5.098 -12.925 1.00 96.38 342 PRO A CA 1
ATOM 2756 C C . PRO A 1 342 ? 10.414 -6.534 -12.970 1.00 96.38 342 PRO A C 1
ATOM 2758 O O . PRO A 1 342 ? 11.040 -7.379 -13.609 1.00 96.38 342 PRO A O 1
ATOM 2761 N N . HIS A 1 343 ? 9.312 -6.815 -12.295 1.00 97.00 343 HIS A N 1
ATOM 2762 C CA . HIS A 1 343 ? 8.760 -8.160 -12.200 1.00 97.00 343 HIS A CA 1
ATOM 2763 C C . HIS A 1 343 ? 7.248 -8.117 -12.371 1.00 97.00 343 HIS A C 1
ATOM 2765 O O . HIS A 1 343 ? 6.647 -7.045 -12.313 1.00 97.00 343 HIS A O 1
ATOM 2771 N N . LYS A 1 344 ? 6.656 -9.277 -12.648 1.00 97.50 344 LYS A N 1
ATOM 2772 C CA . LYS A 1 344 ? 5.214 -9.463 -12.764 1.00 97.50 344 LYS A CA 1
ATOM 2773 C C . LYS A 1 344 ? 4.745 -10.695 -11.991 1.00 97.50 344 LYS A C 1
ATOM 2775 O O . LYS A 1 344 ? 5.522 -11.622 -11.748 1.00 97.50 344 LYS A O 1
ATOM 2780 N N . HIS A 1 345 ? 3.466 -10.669 -11.644 1.00 97.44 345 HIS A N 1
ATOM 2781 C CA . HIS A 1 345 ? 2.703 -11.741 -11.009 1.00 97.44 345 HIS A CA 1
ATOM 2782 C C . HIS A 1 345 ? 1.247 -11.630 -11.493 1.00 97.44 345 HIS A C 1
ATOM 2784 O O . HIS A 1 345 ? 0.363 -11.148 -10.790 1.00 97.44 345 HIS A O 1
ATOM 2790 N N . ASP A 1 346 ? 1.020 -11.934 -12.772 1.00 95.88 346 ASP A N 1
ATOM 2791 C CA . ASP A 1 346 ? -0.250 -11.717 -13.476 1.00 95.88 346 ASP A CA 1
ATOM 2792 C C . ASP A 1 346 ? -0.728 -12.918 -14.321 1.00 95.88 346 ASP A C 1
ATOM 2794 O O . ASP A 1 346 ? -1.818 -12.852 -14.903 1.00 95.88 346 ASP A O 1
ATOM 2798 N N . GLU A 1 347 ? 0.035 -14.016 -14.332 1.00 94.31 347 GLU A N 1
ATOM 2799 C CA . GLU A 1 347 ? -0.295 -15.329 -14.901 1.00 94.31 347 GLU A CA 1
ATOM 2800 C C . GLU A 1 347 ? -0.131 -16.446 -13.851 1.00 94.31 347 GLU A C 1
ATOM 2802 O O . GLU A 1 347 ? 0.855 -16.467 -13.121 1.00 94.31 347 GLU A O 1
ATOM 2807 N N . GLU A 1 348 ? -1.050 -17.418 -13.819 1.00 94.19 348 GLU A N 1
ATOM 2808 C CA . GLU A 1 348 ? -0.948 -18.604 -12.950 1.00 94.19 348 GLU A CA 1
ATOM 2809 C C . GLU A 1 348 ? -0.148 -19.697 -13.675 1.00 94.19 348 GLU A C 1
ATOM 2811 O O . GLU A 1 348 ? -0.648 -20.308 -14.627 1.00 94.19 348 GLU A O 1
ATOM 2816 N N . ARG A 1 349 ? 1.101 -19.941 -13.262 1.00 93.88 349 ARG A N 1
ATOM 2817 C CA . ARG A 1 349 ? 1.970 -20.974 -13.858 1.00 93.88 349 ARG A CA 1
ATOM 2818 C C . ARG A 1 349 ? 3.081 -21.415 -12.902 1.00 93.88 349 ARG A C 1
ATOM 2820 O O . ARG A 1 349 ? 3.263 -20.851 -11.831 1.00 93.88 349 ARG A O 1
ATOM 2827 N N . ASP A 1 350 ? 3.870 -22.410 -13.302 1.00 93.00 350 ASP A N 1
ATOM 2828 C CA . ASP A 1 350 ? 5.072 -22.765 -12.540 1.00 93.00 350 ASP A CA 1
ATOM 2829 C C . ASP A 1 350 ? 6.018 -21.551 -12.439 1.00 93.00 350 ASP A C 1
ATOM 2831 O O . ASP A 1 350 ? 6.367 -20.932 -13.449 1.00 93.00 350 ASP A O 1
ATOM 2835 N N . GLY A 1 351 ? 6.369 -21.174 -11.208 1.00 93.62 351 GLY A N 1
ATOM 2836 C CA . GLY A 1 351 ? 7.163 -19.982 -10.894 1.00 93.62 351 GLY A CA 1
ATOM 2837 C C . GLY A 1 351 ? 6.436 -18.624 -10.893 1.00 93.62 351 GLY A C 1
ATOM 2838 O O . GLY A 1 351 ? 7.094 -17.628 -10.600 1.00 93.62 351 GLY A O 1
ATOM 2839 N N . GLU A 1 352 ? 5.127 -18.530 -11.166 1.00 97.00 352 GLU A N 1
ATOM 2840 C CA . GLU A 1 352 ? 4.383 -17.255 -11.092 1.00 97.00 352 GLU A CA 1
ATOM 2841 C C . GLU A 1 352 ? 2.942 -17.432 -10.573 1.00 97.00 352 GLU A C 1
ATOM 2843 O O . GLU A 1 352 ? 2.228 -18.346 -10.979 1.00 97.00 352 GLU A O 1
ATOM 2848 N N . SER A 1 353 ? 2.518 -16.540 -9.676 1.00 97.19 353 SER A N 1
ATOM 2849 C CA . SER A 1 353 ? 1.162 -16.479 -9.107 1.00 97.19 353 SER A CA 1
ATOM 2850 C C . SER A 1 353 ? 0.391 -15.282 -9.664 1.00 97.19 353 SER A C 1
ATOM 2852 O O . SER A 1 353 ? 0.992 -14.230 -9.863 1.00 97.19 353 SER A O 1
ATOM 2854 N N . VAL A 1 354 ? -0.934 -15.366 -9.819 1.00 97.69 354 VAL A N 1
ATOM 2855 C CA . VAL A 1 354 ? -1.752 -14.173 -10.133 1.00 97.69 354 VAL A CA 1
ATOM 2856 C C . VAL A 1 354 ? -1.995 -13.341 -8.872 1.00 97.69 354 VAL A C 1
ATOM 2858 O O . VAL A 1 354 ? -2.684 -13.805 -7.964 1.00 97.69 354 VAL A O 1
ATOM 2861 N N . LEU A 1 355 ? -1.503 -12.099 -8.843 1.00 98.44 355 LEU A N 1
ATOM 2862 C CA . LEU A 1 355 ? -1.750 -11.122 -7.779 1.00 98.44 355 LEU A CA 1
ATOM 2863 C C . LEU A 1 355 ? -2.070 -9.729 -8.350 1.00 98.44 355 LEU A C 1
ATOM 2865 O O . LEU A 1 355 ? -1.326 -9.177 -9.161 1.00 98.44 355 LEU A O 1
ATOM 2869 N N . GLU A 1 356 ? -3.163 -9.144 -7.870 1.00 98.50 356 GLU A N 1
ATOM 2870 C CA . GLU A 1 356 ? -3.496 -7.724 -8.013 1.00 98.50 356 GLU A CA 1
ATOM 2871 C C . GLU A 1 356 ? -2.688 -6.925 -6.984 1.00 98.50 356 GLU A C 1
ATOM 2873 O O . GLU A 1 356 ? -2.720 -7.290 -5.807 1.00 98.50 356 GLU A O 1
ATOM 2878 N N . GLU A 1 357 ? -2.022 -5.828 -7.362 1.00 98.69 357 GLU A N 1
ATOM 2879 C CA . GLU A 1 357 ? -1.205 -5.036 -6.425 1.00 98.69 357 GLU A CA 1
ATOM 2880 C C . GLU A 1 357 ? -1.593 -3.545 -6.363 1.00 98.69 357 GLU A C 1
ATOM 2882 O O . GLU A 1 357 ? -1.840 -2.887 -7.375 1.00 98.69 357 GLU A O 1
ATOM 2887 N N . ILE A 1 358 ? -1.609 -2.997 -5.145 1.00 98.88 358 ILE A N 1
ATOM 2888 C CA . ILE A 1 358 ? -1.722 -1.563 -4.846 1.00 98.88 358 ILE A CA 1
ATOM 2889 C C . ILE A 1 358 ? -0.383 -1.079 -4.279 1.00 98.88 358 ILE A C 1
ATOM 2891 O O . ILE A 1 358 ? 0.043 -1.583 -3.241 1.00 98.88 358 ILE A O 1
ATOM 2895 N N . TYR A 1 359 ? 0.221 -0.059 -4.895 1.00 98.88 359 TYR A N 1
ATOM 2896 C CA . TYR A 1 359 ? 1.297 0.742 -4.297 1.00 98.88 359 TYR A CA 1
ATOM 2897 C C . TYR A 1 359 ? 0.700 2.013 -3.689 1.00 98.88 359 TYR A C 1
ATOM 2899 O O . TYR A 1 359 ? 0.097 2.798 -4.414 1.00 98.88 359 TYR A O 1
ATOM 2907 N N . TYR A 1 360 ? 0.910 2.260 -2.397 1.00 98.88 360 TYR A N 1
ATOM 2908 C CA . TYR A 1 360 ? 0.627 3.544 -1.738 1.00 98.88 360 TYR A CA 1
ATOM 2909 C C . TYR A 1 360 ? 1.940 4.209 -1.312 1.00 98.88 360 TYR A C 1
ATOM 2911 O O . TYR A 1 360 ? 2.735 3.563 -0.629 1.00 98.88 360 TYR A O 1
ATOM 2919 N N . PHE A 1 361 ? 2.177 5.468 -1.690 1.00 98.81 361 PHE A N 1
ATOM 2920 C CA . PHE A 1 361 ? 3.484 6.129 -1.569 1.00 98.81 361 PHE A CA 1
ATOM 2921 C C . PHE A 1 361 ? 3.573 7.161 -0.430 1.00 98.81 361 PHE A C 1
ATOM 2923 O O . PHE A 1 361 ? 2.623 7.885 -0.130 1.00 98.81 361 PHE A O 1
ATOM 2930 N N . GLU A 1 362 ? 4.763 7.273 0.169 1.00 98.81 362 GLU A N 1
ATOM 2931 C CA . GLU A 1 362 ? 5.163 8.349 1.090 1.00 98.81 362 GLU A CA 1
ATOM 2932 C C . GLU A 1 362 ? 6.605 8.797 0.795 1.00 98.81 362 GLU A C 1
ATOM 2934 O O . GLU A 1 362 ? 7.435 7.989 0.376 1.00 98.81 362 GLU A O 1
ATOM 2939 N N . THR A 1 363 ? 6.934 10.065 1.042 1.00 98.62 363 THR A N 1
ATOM 2940 C CA . THR A 1 363 ? 8.299 10.610 0.912 1.00 98.62 363 THR A CA 1
ATOM 2941 C C . THR A 1 363 ? 8.758 11.258 2.218 1.00 98.62 363 THR A C 1
ATOM 2943 O O . THR A 1 363 ? 7.945 11.821 2.947 1.00 98.62 363 THR A O 1
ATOM 2946 N N . ASP A 1 364 ? 10.059 11.213 2.541 1.00 98.06 364 ASP A N 1
ATOM 2947 C CA . ASP A 1 364 ? 10.572 11.773 3.812 1.00 98.06 364 ASP A CA 1
ATOM 2948 C C . ASP A 1 364 ? 10.450 13.309 3.909 1.00 98.06 364 ASP A C 1
ATOM 2950 O O . ASP A 1 364 ? 10.592 13.889 4.991 1.00 98.06 364 ASP A O 1
ATOM 2954 N N . ARG A 1 365 ? 10.157 13.972 2.781 1.00 96.31 365 ARG A N 1
ATOM 2955 C CA . ARG A 1 365 ? 9.871 15.408 2.668 1.00 96.31 365 ARG A CA 1
ATOM 2956 C C . ARG A 1 365 ? 8.546 15.673 1.948 1.00 96.31 365 ARG A C 1
ATOM 2958 O O . ARG A 1 365 ? 8.239 14.946 1.000 1.00 96.31 365 ARG A O 1
ATOM 2965 N N . PRO A 1 366 ? 7.825 16.759 2.294 1.00 93.12 366 PRO A N 1
ATOM 2966 C CA . PRO A 1 366 ? 6.664 17.237 1.535 1.00 93.12 366 PRO A CA 1
ATOM 2967 C C . PRO A 1 366 ? 6.976 17.606 0.076 1.00 93.12 366 PRO A C 1
ATOM 2969 O O . PRO A 1 366 ? 6.106 17.511 -0.783 1.00 93.12 366 PRO A O 1
ATOM 2972 N N . GLU A 1 367 ? 8.207 18.037 -0.210 1.00 95.25 367 GLU A N 1
ATOM 2973 C CA . GLU A 1 367 ? 8.684 18.381 -1.556 1.00 95.25 367 GLU A CA 1
ATOM 2974 C C . GLU A 1 367 ? 9.191 17.161 -2.347 1.00 95.25 367 GLU A C 1
ATOM 2976 O O . GLU A 1 367 ? 9.535 17.285 -3.525 1.00 95.25 367 GLU A O 1
ATOM 2981 N N . GLY A 1 368 ? 9.263 15.993 -1.700 1.00 97.75 368 GLY A N 1
ATOM 2982 C CA . GLY A 1 368 ? 9.780 14.763 -2.283 1.00 97.75 368 GLY A CA 1
ATOM 2983 C C . GLY A 1 368 ? 8.877 14.186 -3.370 1.00 97.75 368 GLY A C 1
ATOM 2984 O O . GLY A 1 368 ? 7.671 14.431 -3.421 1.00 97.75 368 GLY A O 1
ATOM 2985 N N . PHE A 1 369 ? 9.486 13.407 -4.259 1.00 98.62 369 PHE A N 1
ATOM 2986 C CA . PHE A 1 369 ? 8.794 12.677 -5.316 1.00 98.62 369 PHE A CA 1
ATOM 2987 C C . PHE A 1 369 ? 9.612 11.459 -5.762 1.00 98.62 369 PHE A C 1
ATOM 2989 O O . PHE A 1 369 ? 10.796 11.321 -5.444 1.00 98.62 369 PHE A O 1
ATOM 2996 N N . ALA A 1 370 ? 8.983 10.590 -6.541 1.00 98.62 370 ALA A N 1
ATOM 2997 C CA . ALA A 1 370 ? 9.633 9.506 -7.263 1.00 98.62 370 ALA A CA 1
ATOM 2998 C C . ALA A 1 370 ? 8.972 9.307 -8.630 1.00 98.62 370 ALA A C 1
ATOM 3000 O O . ALA A 1 370 ? 7.883 9.821 -8.879 1.00 98.62 370 ALA A O 1
ATOM 3001 N N . PHE A 1 371 ? 9.601 8.522 -9.503 1.00 98.44 371 PHE A N 1
ATOM 3002 C CA . PHE A 1 371 ? 8.937 8.001 -10.698 1.00 98.44 371 PHE A CA 1
ATOM 3003 C C . PHE A 1 371 ? 8.610 6.523 -10.512 1.00 98.44 371 PHE A C 1
ATOM 3005 O O . PHE A 1 371 ? 9.479 5.747 -10.121 1.00 98.44 371 PHE A O 1
ATOM 3012 N N . HIS A 1 372 ? 7.379 6.123 -10.823 1.00 98.44 372 HIS A N 1
ATOM 3013 C CA . HIS A 1 372 ? 6.961 4.722 -10.842 1.00 98.44 372 HIS A CA 1
ATOM 3014 C C . HIS A 1 372 ? 6.467 4.333 -12.239 1.00 98.44 372 HIS A C 1
ATOM 3016 O O . HIS A 1 372 ? 5.741 5.099 -12.883 1.00 98.44 372 HIS A O 1
ATOM 3022 N N . ARG A 1 373 ? 6.845 3.136 -12.706 1.00 97.75 373 ARG A N 1
ATOM 3023 C CA . ARG A 1 373 ? 6.444 2.598 -14.013 1.00 97.75 373 ARG A CA 1
ATOM 3024 C C . ARG A 1 373 ? 5.711 1.257 -13.887 1.00 97.75 373 ARG A C 1
ATOM 3026 O O . ARG A 1 373 ? 6.112 0.400 -13.107 1.00 97.75 373 ARG A O 1
ATOM 3033 N N . VAL A 1 374 ? 4.678 1.083 -14.714 1.00 98.25 374 VAL A N 1
ATOM 3034 C CA . VAL A 1 374 ? 3.977 -0.191 -14.960 1.00 98.25 374 VAL A CA 1
ATOM 3035 C C . VAL A 1 374 ? 3.855 -0.371 -16.471 1.00 98.25 374 VAL A C 1
ATOM 3037 O O . VAL A 1 374 ? 3.457 0.572 -17.157 1.00 98.25 374 VAL A O 1
ATOM 3040 N N . TYR A 1 375 ? 4.202 -1.537 -17.012 1.00 97.62 375 TYR A N 1
ATOM 3041 C CA . TYR A 1 375 ? 4.143 -1.794 -18.452 1.00 97.62 375 TYR A CA 1
ATOM 3042 C C . TYR A 1 375 ? 3.781 -3.244 -18.796 1.00 97.62 375 TYR A C 1
ATOM 3044 O O . TYR A 1 375 ? 4.274 -4.201 -18.206 1.00 97.62 375 TYR A O 1
ATOM 3052 N N . GLY A 1 376 ? 2.870 -3.398 -19.754 1.00 95.88 376 GLY A N 1
ATOM 3053 C CA . GLY A 1 376 ? 2.267 -4.680 -20.114 1.00 95.88 376 GLY A CA 1
ATOM 3054 C C . GLY A 1 376 ? 2.995 -5.445 -21.215 1.00 95.88 376 GLY A C 1
ATOM 3055 O O . GLY A 1 376 ? 3.985 -4.992 -21.790 1.00 95.88 376 GLY A O 1
ATOM 3056 N N . THR A 1 377 ? 2.434 -6.602 -21.559 1.00 92.25 377 THR A N 1
ATOM 3057 C CA . THR A 1 377 ? 2.827 -7.368 -22.749 1.00 92.25 377 THR A CA 1
ATOM 3058 C C . THR A 1 377 ? 2.004 -6.918 -23.967 1.00 92.25 377 THR A C 1
ATOM 3060 O O . THR A 1 377 ? 0.931 -6.332 -23.799 1.00 92.25 377 THR A O 1
ATOM 3063 N N . PRO A 1 378 ? 2.415 -7.234 -25.212 1.00 92.19 378 PRO A N 1
ATOM 3064 C CA . PRO A 1 378 ? 1.614 -6.926 -26.402 1.00 92.19 378 PRO A CA 1
ATOM 3065 C C . PRO A 1 378 ? 0.201 -7.538 -26.401 1.00 92.19 378 PRO A C 1
ATOM 3067 O O . PRO A 1 378 ? -0.686 -7.008 -27.063 1.00 92.19 378 PRO A O 1
ATOM 3070 N N . GLY A 1 379 ? -0.014 -8.641 -25.670 1.00 93.06 379 GLY A N 1
ATOM 3071 C CA . GLY A 1 379 ? -1.326 -9.284 -25.520 1.00 93.06 379 GLY A CA 1
ATOM 3072 C C . GLY A 1 379 ? -2.177 -8.736 -24.367 1.00 93.06 379 GLY A C 1
ATOM 3073 O O . GLY A 1 379 ? -3.391 -8.925 -24.369 1.00 93.06 379 GLY A O 1
ATOM 3074 N N . ARG A 1 380 ? -1.565 -8.047 -23.394 1.00 93.81 380 ARG A N 1
ATOM 3075 C CA . ARG A 1 380 ? -2.233 -7.465 -22.218 1.00 93.81 380 ARG A CA 1
ATOM 3076 C C . ARG A 1 380 ? -1.614 -6.084 -21.920 1.00 93.81 380 ARG A C 1
ATOM 3078 O O . ARG A 1 380 ? -0.768 -5.969 -21.030 1.00 93.81 380 ARG A O 1
ATOM 3085 N N . PRO A 1 381 ? -1.943 -5.057 -22.731 1.00 95.19 381 PRO A N 1
ATOM 3086 C CA . PRO A 1 381 ? -1.222 -3.790 -22.731 1.00 95.19 381 PRO A CA 1
ATOM 3087 C C . PRO A 1 381 ? -1.654 -2.850 -21.598 1.00 95.19 381 PRO A C 1
ATOM 3089 O O . PRO A 1 381 ? -2.826 -2.501 -21.452 1.00 95.19 381 PRO A O 1
ATOM 3092 N N . ILE A 1 382 ? -0.655 -2.351 -20.877 1.00 95.81 382 ILE A N 1
ATOM 3093 C CA . ILE A 1 382 ? -0.729 -1.239 -19.926 1.00 95.81 382 ILE A CA 1
ATOM 3094 C C . ILE A 1 382 ? 0.542 -0.395 -20.096 1.00 95.81 382 ILE A C 1
ATOM 3096 O O . ILE A 1 382 ? 1.596 -0.933 -20.437 1.00 95.81 382 ILE A O 1
ATOM 3100 N N . ASP A 1 383 ? 0.443 0.919 -19.904 1.00 95.94 383 ASP A N 1
ATOM 3101 C CA . ASP A 1 383 ? 1.588 1.833 -19.842 1.00 95.94 383 ASP A CA 1
ATOM 3102 C C . ASP A 1 383 ? 1.262 2.934 -18.824 1.00 95.94 383 ASP A C 1
ATOM 3104 O O . ASP A 1 383 ? 0.336 3.732 -19.001 1.00 95.94 383 ASP A O 1
ATOM 3108 N N . VAL A 1 384 ? 1.980 2.927 -17.706 1.00 96.94 384 VAL A N 1
ATOM 3109 C CA . VAL A 1 384 ? 1.894 3.920 -16.634 1.00 96.94 384 VAL A CA 1
ATOM 3110 C C . VAL A 1 384 ? 3.295 4.447 -16.403 1.00 96.94 384 VAL A C 1
ATOM 3112 O O . VAL A 1 384 ? 4.238 3.681 -16.233 1.00 96.94 384 VAL A O 1
ATOM 3115 N N . THR A 1 385 ? 3.453 5.763 -16.385 1.00 96.81 385 THR A N 1
ATOM 3116 C CA . THR A 1 385 ? 4.647 6.427 -15.857 1.00 96.81 385 THR A CA 1
ATOM 3117 C C . THR A 1 385 ? 4.149 7.605 -15.048 1.00 96.81 385 THR A C 1
ATOM 3119 O O . THR A 1 385 ? 3.656 8.581 -15.609 1.00 96.81 385 THR A O 1
ATOM 3122 N N . ALA A 1 386 ? 4.190 7.443 -13.731 1.00 96.88 386 ALA A N 1
ATOM 3123 C CA . ALA A 1 386 ? 3.642 8.378 -12.765 1.00 96.88 386 ALA A CA 1
ATOM 3124 C C . ALA A 1 386 ? 4.780 9.067 -12.011 1.00 96.88 386 ALA A C 1
ATOM 3126 O O . ALA A 1 386 ? 5.739 8.414 -11.596 1.00 96.88 386 ALA A O 1
ATOM 3127 N N . GLU A 1 387 ? 4.658 10.378 -11.818 1.00 97.94 387 GLU A N 1
ATOM 3128 C CA . GLU A 1 387 ? 5.439 11.114 -10.827 1.00 97.94 387 GLU A CA 1
ATOM 3129 C C . GLU A 1 387 ? 4.647 11.074 -9.515 1.00 97.94 387 GLU A C 1
ATOM 3131 O O . GLU A 1 387 ? 3.602 11.718 -9.411 1.00 97.94 387 GLU A O 1
ATOM 3136 N N . VAL A 1 388 ? 5.101 10.261 -8.560 1.00 98.31 388 VAL A N 1
ATOM 3137 C CA . VAL A 1 388 ? 4.361 9.911 -7.337 1.00 98.31 388 VAL A CA 1
ATOM 3138 C C . VAL A 1 388 ? 4.885 10.669 -6.119 1.00 98.31 388 VAL A C 1
ATOM 3140 O O . VAL A 1 388 ? 6.081 10.962 -6.024 1.00 98.31 388 VAL A O 1
ATOM 3143 N N . ARG A 1 389 ? 3.984 10.987 -5.184 1.00 98.50 389 ARG A N 1
ATOM 3144 C CA . ARG A 1 389 ? 4.248 11.752 -3.948 1.00 98.50 389 ARG A CA 1
ATOM 3145 C C . ARG A 1 389 ? 3.565 11.128 -2.728 1.00 98.50 389 ARG A C 1
ATOM 3147 O O . ARG A 1 389 ? 2.799 10.178 -2.860 1.00 98.50 389 ARG A O 1
ATOM 3154 N N . THR A 1 390 ? 3.810 11.693 -1.544 1.00 98.56 390 THR A N 1
ATOM 3155 C CA . THR A 1 390 ? 3.059 11.379 -0.317 1.00 98.56 390 THR A CA 1
ATOM 3156 C C . THR A 1 390 ? 1.546 11.385 -0.539 1.00 98.56 390 THR A C 1
ATOM 3158 O O . THR A 1 390 ? 0.964 12.400 -0.922 1.00 98.56 390 THR A O 1
ATOM 3161 N N . GLY A 1 391 ? 0.915 10.240 -0.269 1.00 98.44 391 GLY A N 1
ATOM 3162 C CA . GLY A 1 391 ? -0.523 10.018 -0.401 1.00 98.44 391 GLY A CA 1
ATOM 3163 C C . GLY A 1 391 ? -0.992 9.510 -1.767 1.00 98.44 391 GLY A C 1
ATOM 3164 O O . GLY A 1 391 ? -2.162 9.138 -1.878 1.00 98.44 391 GLY A O 1
ATOM 3165 N N . ASP A 1 392 ? -0.131 9.477 -2.788 1.00 98.69 392 ASP A N 1
ATOM 3166 C CA . ASP A 1 392 ? -0.477 8.927 -4.102 1.00 98.69 392 ASP A CA 1
ATOM 3167 C C . ASP A 1 392 ? -0.601 7.397 -4.057 1.00 98.69 392 ASP A C 1
ATOM 3169 O O . ASP A 1 392 ? 0.105 6.709 -3.314 1.00 98.69 392 ASP A O 1
ATOM 3173 N N . VAL A 1 393 ? -1.449 6.856 -4.933 1.00 98.88 393 VAL A N 1
ATOM 3174 C CA . VAL A 1 393 ? -1.567 5.418 -5.193 1.00 98.88 393 VAL A CA 1
ATOM 3175 C C . VAL A 1 393 ? -1.291 5.103 -6.661 1.00 98.88 393 VAL A C 1
ATOM 3177 O O . VAL A 1 393 ? -1.737 5.830 -7.551 1.00 98.88 393 VAL A O 1
ATOM 3180 N N . VAL A 1 394 ? -0.617 3.980 -6.925 1.00 98.75 394 VAL A N 1
ATOM 3181 C CA . VAL A 1 394 ? -0.617 3.327 -8.241 1.00 98.75 394 VAL A CA 1
ATOM 3182 C C . VAL A 1 394 ? -1.244 1.934 -8.147 1.00 98.75 394 VAL A C 1
ATOM 3184 O O . VAL A 1 394 ? -0.935 1.153 -7.249 1.00 98.75 394 VAL A O 1
ATOM 3187 N N . LEU A 1 395 ? -2.137 1.634 -9.089 1.00 98.69 395 LEU A N 1
ATOM 3188 C CA . LEU A 1 395 ? -2.827 0.357 -9.242 1.00 98.69 395 LEU A CA 1
ATOM 3189 C C . LEU A 1 395 ? -2.121 -0.507 -10.294 1.00 98.69 395 LEU A C 1
ATOM 3191 O O . LEU A 1 395 ? -1.900 -0.066 -11.423 1.00 98.69 395 LEU A O 1
ATOM 3195 N N . VAL A 1 396 ? -1.826 -1.758 -9.948 1.00 98.38 396 VAL A N 1
ATOM 3196 C CA . VAL A 1 396 ? -1.135 -2.727 -10.804 1.00 98.38 396 VAL A CA 1
ATOM 3197 C C . VAL A 1 396 ? -2.058 -3.927 -11.062 1.00 98.38 396 VAL A C 1
ATOM 3199 O O . VAL A 1 396 ? -2.071 -4.891 -10.297 1.00 98.38 396 VAL A O 1
ATOM 3202 N N . PRO A 1 397 ? -2.871 -3.882 -12.136 1.00 96.62 397 PRO A N 1
ATOM 3203 C CA . PRO A 1 397 ? -3.777 -4.973 -12.500 1.00 96.62 397 PRO A CA 1
ATOM 3204 C C . PRO A 1 397 ? -3.104 -6.090 -13.318 1.00 96.62 397 PRO A C 1
ATOM 3206 O O . PRO A 1 397 ? -3.763 -7.088 -13.616 1.00 96.62 397 PRO A O 1
ATOM 3209 N N . HIS A 1 398 ? -1.883 -5.848 -13.819 1.00 97.06 398 HIS A N 1
ATOM 3210 C CA . HIS A 1 398 ? -1.039 -6.739 -14.629 1.00 97.06 398 HIS A CA 1
ATOM 3211 C C . HIS A 1 398 ? 0.230 -6.013 -15.107 1.00 97.06 398 HIS A C 1
ATOM 3213 O O . HIS A 1 398 ? 0.362 -4.801 -14.929 1.00 97.06 398 HIS A O 1
ATOM 3219 N N . GLY A 1 399 ? 1.109 -6.744 -15.797 1.00 97.31 399 GLY A N 1
ATOM 3220 C CA . GLY A 1 399 ? 2.337 -6.231 -16.394 1.00 97.31 399 GLY A CA 1
ATOM 3221 C C . GLY A 1 399 ? 3.516 -6.194 -15.426 1.00 97.31 399 GLY A C 1
ATOM 3222 O O . GLY A 1 399 ? 3.378 -6.428 -14.222 1.00 97.31 399 GLY A O 1
ATOM 3223 N N . TRP A 1 400 ? 4.688 -5.885 -15.976 1.00 98.19 400 TRP A N 1
ATOM 3224 C CA . TRP A 1 400 ? 5.875 -5.603 -15.183 1.00 98.19 400 TRP A CA 1
ATOM 3225 C C . TRP A 1 400 ? 5.705 -4.272 -14.462 1.00 98.19 400 TRP A C 1
ATOM 3227 O O . TRP A 1 400 ? 5.323 -3.267 -15.066 1.00 98.19 400 TRP A O 1
ATOM 3237 N N . HIS A 1 401 ? 5.981 -4.278 -13.167 1.00 96.81 401 HIS A N 1
ATOM 3238 C CA . HIS A 1 401 ? 5.781 -3.142 -12.282 1.00 96.81 401 HIS A CA 1
ATOM 3239 C C . HIS A 1 401 ? 7.039 -2.862 -11.466 1.00 96.81 401 HIS A C 1
ATOM 3241 O O . HIS A 1 401 ? 7.859 -3.740 -11.177 1.00 96.81 401 HIS A O 1
ATOM 3247 N N . GLY A 1 402 ? 7.215 -1.579 -11.164 1.00 80.06 402 GLY A N 1
ATOM 3248 C CA . GLY A 1 402 ? 8.544 -1.025 -10.986 1.00 80.06 402 GLY A CA 1
ATOM 3249 C C . GLY A 1 402 ? 9.254 -0.786 -12.335 1.00 80.06 402 GLY A C 1
ATOM 3250 O O . GLY A 1 402 ? 8.825 -1.271 -13.385 1.00 80.06 402 GLY A O 1
ATOM 3251 N N . PRO A 1 403 ? 10.360 -0.025 -12.340 1.00 92.31 403 PRO A N 1
ATOM 3252 C CA . PRO A 1 403 ? 11.021 0.532 -11.166 1.00 92.31 403 PRO A CA 1
ATOM 3253 C C . PRO A 1 403 ? 10.216 1.637 -10.474 1.00 92.31 403 PRO A C 1
ATOM 3255 O O . PRO A 1 403 ? 9.564 2.453 -11.123 1.00 92.31 403 PRO A O 1
ATOM 3258 N N . SER A 1 404 ? 10.329 1.669 -9.149 1.00 97.81 404 SER A N 1
ATOM 3259 C CA . SER A 1 404 ? 10.126 2.856 -8.320 1.00 97.81 404 SER A CA 1
ATOM 3260 C C . SER A 1 404 ? 11.490 3.534 -8.160 1.00 97.81 404 SER A C 1
ATOM 3262 O O . SER A 1 404 ? 12.350 3.039 -7.432 1.00 97.81 404 SER A O 1
ATOM 3264 N N . ALA A 1 405 ? 11.723 4.628 -8.879 1.00 98.25 405 ALA A N 1
ATOM 3265 C CA . ALA A 1 405 ? 12.964 5.396 -8.856 1.00 98.25 405 ALA A CA 1
ATOM 3266 C C . ALA A 1 405 ? 12.818 6.598 -7.909 1.00 98.25 405 ALA A C 1
ATOM 3268 O O . ALA A 1 405 ? 12.169 7.589 -8.256 1.00 98.25 405 ALA A O 1
ATOM 3269 N N . ALA A 1 406 ? 13.407 6.506 -6.714 1.00 98.50 406 ALA A N 1
ATOM 3270 C CA . ALA A 1 406 ? 13.391 7.578 -5.722 1.00 98.50 406 ALA A CA 1
ATOM 3271 C C . ALA A 1 406 ? 14.223 8.776 -6.207 1.00 98.50 406 ALA A C 1
ATOM 3273 O O . ALA A 1 406 ? 15.351 8.597 -6.679 1.00 98.50 406 ALA A O 1
ATOM 3274 N N . ALA A 1 407 ? 13.707 10.003 -6.085 1.00 98.25 407 ALA A N 1
ATOM 3275 C CA . ALA A 1 407 ? 14.469 11.185 -6.476 1.00 98.25 407 ALA A CA 1
ATOM 3276 C C . ALA A 1 407 ? 15.714 11.371 -5.572 1.00 98.25 407 ALA A C 1
ATOM 3278 O O . ALA A 1 407 ? 15.646 11.117 -4.367 1.00 98.25 407 ALA A O 1
ATOM 3279 N N . PRO A 1 408 ? 16.870 11.816 -6.108 1.00 97.88 408 PRO A N 1
ATOM 3280 C CA . PRO A 1 408 ? 18.066 12.042 -5.298 1.00 97.88 408 PRO A CA 1
ATOM 3281 C C . PRO A 1 408 ? 17.809 13.025 -4.148 1.00 97.88 408 PRO A C 1
ATOM 3283 O O . PRO A 1 408 ? 17.374 14.152 -4.377 1.00 97.88 408 PRO A O 1
ATOM 3286 N N . GLY A 1 409 ? 18.111 12.600 -2.919 1.00 96.88 409 GLY A N 1
ATOM 3287 C CA . GLY A 1 409 ? 17.894 13.395 -1.705 1.00 96.88 409 GLY A CA 1
ATOM 3288 C C . GLY A 1 409 ? 16.510 13.261 -1.054 1.00 96.88 409 GLY A C 1
ATOM 3289 O O . GLY A 1 409 ? 16.283 13.940 -0.057 1.00 96.88 409 GLY A O 1
ATOM 3290 N N . TYR A 1 410 ? 15.630 12.397 -1.574 1.00 98.19 410 TYR A N 1
ATOM 3291 C CA . TYR A 1 410 ? 14.320 12.094 -0.991 1.00 98.19 410 TYR A CA 1
ATOM 3292 C C . TYR A 1 410 ? 14.142 10.585 -0.822 1.00 98.19 410 TYR A C 1
ATOM 3294 O O . TYR A 1 410 ? 14.112 9.854 -1.813 1.00 98.19 410 TYR A O 1
ATOM 3302 N N . ASP A 1 411 ? 14.005 10.112 0.415 1.00 98.69 411 ASP A N 1
ATOM 3303 C CA . ASP A 1 411 ? 13.755 8.692 0.669 1.00 98.69 411 ASP A CA 1
ATOM 3304 C C . ASP A 1 411 ? 12.290 8.367 0.337 1.00 98.69 411 ASP A C 1
ATOM 3306 O O . ASP A 1 411 ? 11.362 9.062 0.763 1.00 98.69 411 ASP A O 1
ATOM 3310 N N . LEU A 1 412 ? 12.082 7.300 -0.440 1.00 98.81 412 LEU A N 1
ATOM 3311 C CA . LEU A 1 412 ? 10.770 6.849 -0.897 1.00 98.81 412 LEU A CA 1
ATOM 3312 C C . LEU A 1 412 ? 10.317 5.638 -0.087 1.00 98.81 412 LEU A C 1
ATOM 3314 O O . LEU A 1 412 ? 10.967 4.590 -0.096 1.00 98.81 412 LEU A O 1
ATOM 3318 N N . PHE A 1 413 ? 9.155 5.753 0.536 1.00 98.81 413 PHE A N 1
ATOM 3319 C CA . PHE A 1 413 ? 8.414 4.637 1.098 1.00 98.81 413 PHE A CA 1
ATOM 3320 C C . PHE A 1 413 ? 7.282 4.228 0.153 1.00 98.81 413 PHE A C 1
ATOM 3322 O O . PHE A 1 413 ? 6.651 5.078 -0.480 1.00 98.81 413 PHE A O 1
ATOM 3329 N N . TYR A 1 414 ? 6.963 2.936 0.121 1.00 98.81 414 TYR A N 1
ATOM 3330 C CA . TYR A 1 414 ? 5.641 2.494 -0.305 1.00 98.81 414 TYR A CA 1
ATOM 3331 C C . TYR A 1 414 ? 5.129 1.284 0.478 1.00 98.81 414 TYR A C 1
ATOM 3333 O O . TYR A 1 414 ? 5.897 0.425 0.912 1.00 98.81 414 TYR A O 1
ATOM 3341 N N . LEU A 1 415 ? 3.807 1.232 0.640 1.00 98.94 415 LEU A N 1
ATOM 3342 C CA . LEU A 1 415 ? 3.051 0.090 1.143 1.00 98.94 415 LEU A CA 1
ATOM 3343 C C . LEU A 1 415 ? 2.485 -0.684 -0.053 1.00 98.94 415 LEU A C 1
ATOM 3345 O O . LEU A 1 415 ? 1.804 -0.097 -0.894 1.00 98.94 415 LEU A O 1
ATOM 3349 N N . ASN A 1 416 ? 2.743 -1.987 -0.092 1.00 98.88 416 ASN A N 1
ATOM 3350 C CA . ASN A 1 416 ? 2.204 -2.928 -1.066 1.00 98.88 416 ASN A CA 1
ATOM 3351 C C . ASN A 1 416 ? 1.037 -3.699 -0.442 1.00 98.88 416 ASN A C 1
ATOM 3353 O O . ASN A 1 416 ? 1.197 -4.314 0.617 1.00 98.88 416 ASN A O 1
ATOM 3357 N N . VAL A 1 417 ? -0.115 -3.710 -1.112 1.00 98.94 417 VAL A N 1
ATOM 3358 C CA . VAL A 1 417 ? -1.246 -4.587 -0.772 1.00 98.94 417 VAL A CA 1
ATOM 3359 C C . VAL A 1 417 ? -1.525 -5.496 -1.957 1.00 98.94 417 VAL A C 1
ATOM 3361 O O . VAL A 1 417 ? -1.783 -4.999 -3.052 1.00 98.94 417 VAL A O 1
ATOM 3364 N N . MET A 1 418 ? -1.466 -6.810 -1.734 1.00 98.81 418 MET A N 1
ATOM 3365 C CA . MET A 1 418 ? -1.656 -7.824 -2.770 1.00 98.81 418 MET A CA 1
ATOM 3366 C C . MET A 1 418 ? -2.654 -8.902 -2.348 1.00 98.81 418 MET A C 1
ATOM 3368 O O . MET A 1 418 ? -2.724 -9.275 -1.175 1.00 98.81 418 MET A O 1
ATOM 3372 N N . ALA A 1 419 ? -3.367 -9.449 -3.327 1.00 98.69 419 ALA A N 1
ATOM 3373 C CA . ALA A 1 419 ? -4.208 -10.634 -3.214 1.00 98.69 419 ALA A CA 1
ATOM 3374 C C . ALA A 1 419 ? -4.543 -11.172 -4.614 1.00 98.69 419 ALA A C 1
ATOM 3376 O O . ALA A 1 419 ? -4.337 -10.494 -5.621 1.00 98.69 419 ALA A O 1
ATOM 3377 N N . GLY A 1 420 ? -5.067 -12.394 -4.690 1.00 97.94 420 GLY A N 1
ATOM 3378 C CA . GLY A 1 420 ? -5.420 -13.024 -5.959 1.00 97.94 420 GLY A CA 1
ATOM 3379 C C . GLY A 1 420 ? -6.202 -14.327 -5.788 1.00 97.94 420 GLY A C 1
ATOM 3380 O O . GLY A 1 420 ? -6.414 -14.775 -4.658 1.00 97.94 420 GLY A O 1
ATOM 3381 N N . PRO A 1 421 ? -6.638 -14.952 -6.896 1.00 96.31 421 PRO A N 1
ATOM 3382 C CA . PRO A 1 421 ? -7.541 -16.102 -6.863 1.00 96.31 421 PRO A CA 1
ATOM 3383 C C . PRO A 1 421 ? -6.857 -17.421 -6.472 1.00 96.31 421 PRO A C 1
ATOM 3385 O O . PRO A 1 421 ? -7.539 -18.342 -6.018 1.00 96.31 421 PRO A O 1
ATOM 3388 N N . GLY A 1 422 ? -5.539 -17.523 -6.676 1.00 92.00 422 GLY A N 1
ATOM 3389 C CA . GLY A 1 422 ? -4.749 -18.739 -6.479 1.00 92.00 422 GLY A CA 1
ATOM 3390 C C . GLY A 1 422 ? -4.394 -19.038 -5.018 1.00 92.00 422 GLY A C 1
ATOM 3391 O O . GLY A 1 422 ? -5.074 -18.638 -4.069 1.00 92.00 422 GLY A O 1
ATOM 3392 N N . ARG A 1 423 ? -3.295 -19.774 -4.823 1.00 91.69 423 ARG A N 1
ATOM 3393 C CA . ARG A 1 423 ? -2.712 -20.003 -3.492 1.00 91.69 423 ARG A CA 1
ATOM 3394 C C . ARG A 1 423 ? -2.041 -18.713 -2.992 1.00 91.69 423 ARG A C 1
ATOM 3396 O O . ARG A 1 423 ? -1.463 -17.979 -3.787 1.00 91.69 423 ARG A O 1
ATOM 3403 N N . ARG A 1 424 ? -2.077 -18.447 -1.675 1.00 95.62 424 ARG A N 1
ATOM 3404 C CA . ARG A 1 424 ? -1.373 -17.308 -1.045 1.00 95.62 424 ARG A CA 1
ATOM 3405 C C . ARG A 1 424 ? 0.147 -17.525 -1.022 1.00 95.62 424 ARG A C 1
ATOM 3407 O O . ARG A 1 424 ? 0.736 -17.807 0.021 1.00 95.62 424 ARG A O 1
ATOM 3414 N N . ASP A 1 425 ? 0.756 -17.389 -2.190 1.00 95.56 425 ASP A N 1
ATOM 3415 C CA . ASP A 1 425 ? 2.195 -17.314 -2.425 1.00 95.56 425 ASP A CA 1
ATOM 3416 C C . ASP A 1 425 ? 2.533 -15.981 -3.115 1.00 95.56 425 ASP A C 1
ATOM 3418 O O . ASP A 1 425 ? 1.660 -15.324 -3.672 1.00 95.56 425 ASP A O 1
ATOM 3422 N N . TRP A 1 426 ? 3.805 -15.581 -3.078 1.00 96.88 426 TRP A N 1
ATOM 3423 C CA . TRP A 1 426 ? 4.328 -14.436 -3.830 1.00 96.88 426 TRP A CA 1
ATOM 3424 C C . TRP A 1 426 ? 5.399 -14.960 -4.787 1.00 96.88 426 TRP A C 1
ATOM 3426 O O . TRP A 1 426 ? 6.577 -15.038 -4.432 1.00 96.88 426 TRP A O 1
ATOM 3436 N N . LEU A 1 427 ? 4.964 -15.423 -5.961 1.00 97.19 427 LEU A N 1
ATOM 3437 C CA . LEU A 1 427 ? 5.823 -15.985 -7.004 1.00 97.19 427 LEU A CA 1
ATOM 3438 C C . LEU A 1 427 ? 5.869 -15.018 -8.187 1.00 97.19 427 LEU A C 1
ATOM 3440 O O . LEU A 1 427 ? 4.826 -14.625 -8.710 1.00 97.19 427 LEU A O 1
ATOM 3444 N N . ILE A 1 428 ? 7.079 -14.624 -8.584 1.00 96.56 428 ILE A N 1
ATOM 3445 C CA . ILE A 1 428 ? 7.314 -13.506 -9.502 1.00 96.56 428 ILE A CA 1
ATOM 3446 C C . ILE A 1 428 ? 8.191 -13.926 -10.682 1.00 96.56 428 ILE A C 1
ATOM 3448 O O . ILE A 1 428 ? 9.152 -14.675 -10.515 1.00 96.56 428 ILE A O 1
ATOM 3452 N N . THR A 1 429 ? 7.915 -13.374 -11.863 1.00 96.50 429 THR A N 1
ATOM 3453 C CA . THR A 1 429 ? 8.823 -13.447 -13.019 1.00 96.50 429 THR A CA 1
ATOM 3454 C C . THR A 1 429 ? 9.394 -12.062 -13.320 1.00 96.50 429 THR A C 1
ATOM 3456 O O . THR A 1 429 ? 8.642 -11.120 -13.564 1.00 96.50 429 THR A O 1
ATOM 3459 N N . ASP A 1 430 ? 10.723 -11.931 -13.318 1.00 95.94 430 ASP A N 1
ATOM 3460 C CA . ASP A 1 430 ? 11.418 -10.718 -13.772 1.00 95.94 430 ASP A CA 1
ATOM 3461 C C . ASP A 1 430 ? 11.188 -10.451 -15.271 1.00 95.94 430 ASP A C 1
ATOM 3463 O O . ASP A 1 430 ? 10.951 -11.371 -16.053 1.00 95.94 430 ASP A O 1
ATOM 3467 N N . ASP A 1 431 ? 11.342 -9.202 -15.706 1.00 96.19 431 ASP A N 1
ATOM 3468 C CA . ASP A 1 431 ? 11.512 -8.869 -17.122 1.00 96.19 431 ASP A CA 1
ATOM 3469 C C . ASP A 1 431 ? 12.805 -9.524 -17.658 1.00 96.19 431 ASP A C 1
ATOM 3471 O O . ASP A 1 431 ? 13.897 -9.199 -17.171 1.00 96.19 431 ASP A O 1
ATOM 3475 N N . PRO A 1 432 ? 12.739 -10.413 -18.672 1.00 95.44 432 PRO A N 1
ATOM 3476 C CA . PRO A 1 432 ? 13.920 -11.058 -19.244 1.00 95.44 432 PRO A CA 1
ATOM 3477 C C . PRO A 1 432 ? 14.984 -10.084 -19.778 1.00 95.44 432 PRO A C 1
ATOM 3479 O O . PRO A 1 432 ? 16.164 -10.433 -19.803 1.00 95.44 432 PRO A O 1
ATOM 3482 N N . ALA A 1 433 ? 14.613 -8.855 -20.160 1.00 95.50 433 ALA A N 1
ATOM 3483 C CA . ALA A 1 433 ? 15.558 -7.818 -20.585 1.00 95.50 433 ALA A CA 1
ATOM 3484 C C . ALA A 1 433 ? 16.392 -7.236 -19.422 1.00 95.50 433 ALA A C 1
ATOM 34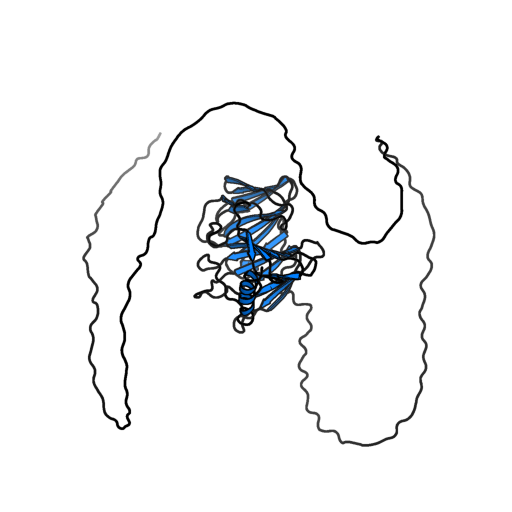86 O O . ALA A 1 433 ? 17.408 -6.567 -19.646 1.00 95.50 433 ALA A O 1
ATOM 3487 N N . HIS A 1 434 ? 15.975 -7.470 -18.174 1.00 95.19 434 HIS A N 1
ATOM 3488 C CA . HIS A 1 434 ? 16.541 -6.857 -16.968 1.00 95.19 434 HIS A CA 1
ATOM 3489 C C . HIS A 1 434 ? 16.930 -7.871 -15.875 1.00 95.19 434 HIS A C 1
ATOM 3491 O O . HIS A 1 434 ? 17.719 -7.534 -14.991 1.00 95.19 434 HIS A O 1
ATOM 3497 N N . ALA A 1 435 ? 16.460 -9.120 -15.954 1.00 93.50 435 ALA A N 1
ATOM 3498 C CA . ALA A 1 435 ? 16.735 -10.193 -14.992 1.00 93.50 435 ALA A CA 1
ATOM 3499 C C . ALA A 1 435 ? 18.239 -10.429 -14.725 1.00 93.50 435 ALA A C 1
ATOM 3501 O O . ALA A 1 435 ? 18.631 -10.712 -13.591 1.00 93.50 435 ALA A O 1
ATOM 3502 N N . TRP A 1 436 ? 19.098 -10.226 -15.736 1.00 94.56 436 TRP A N 1
ATOM 3503 C CA . TRP A 1 436 ? 20.564 -10.342 -15.630 1.00 94.56 436 TRP A CA 1
ATOM 3504 C C . TRP A 1 436 ? 21.183 -9.461 -14.532 1.00 94.56 436 TRP A C 1
ATOM 3506 O O . TRP A 1 436 ? 22.281 -9.739 -14.053 1.00 94.56 436 TRP A O 1
ATOM 3516 N N . ILE A 1 437 ? 20.494 -8.401 -14.102 1.00 93.00 437 ILE A N 1
ATOM 3517 C CA . ILE A 1 437 ? 20.989 -7.489 -13.069 1.00 93.00 437 ILE A CA 1
ATOM 3518 C C . ILE A 1 437 ? 21.053 -8.184 -11.699 1.00 93.00 437 ILE A C 1
ATOM 3520 O O . ILE A 1 437 ? 21.933 -7.840 -10.906 1.00 93.00 437 ILE A O 1
ATOM 3524 N N . ARG A 1 438 ? 20.214 -9.199 -11.421 1.00 90.38 438 ARG A N 1
ATOM 3525 C CA . ARG A 1 438 ? 20.249 -9.924 -10.134 1.00 90.38 438 ARG A CA 1
ATOM 3526 C C . ARG A 1 438 ? 21.585 -10.630 -9.896 1.00 90.38 438 ARG A C 1
ATOM 3528 O O . ARG A 1 438 ? 22.155 -10.468 -8.823 1.00 90.38 438 ARG A O 1
ATOM 3535 N N . SER A 1 439 ? 22.160 -11.289 -10.906 1.00 89.31 439 SER A N 1
ATOM 3536 C CA . SER A 1 439 ? 23.465 -11.964 -10.768 1.00 89.31 439 SER A CA 1
ATOM 3537 C C . SER A 1 439 ? 24.643 -10.999 -10.561 1.00 89.31 439 SER A C 1
ATOM 3539 O O . SER A 1 439 ? 25.752 -11.426 -10.251 1.00 89.31 439 SER A O 1
ATOM 3541 N N . THR A 1 440 ? 24.434 -9.682 -10.707 1.00 90.00 440 THR A N 1
ATOM 3542 C CA . THR A 1 440 ? 25.444 -8.662 -10.358 1.00 90.00 440 THR A CA 1
ATOM 3543 C C . THR A 1 440 ? 25.494 -8.342 -8.860 1.00 90.00 440 THR A C 1
ATOM 3545 O O . THR A 1 440 ? 26.338 -7.544 -8.435 1.00 90.00 440 THR A O 1
ATOM 3548 N N . TRP A 1 441 ? 24.577 -8.903 -8.063 1.00 86.69 441 TRP A N 1
ATOM 3549 C CA . TRP A 1 441 ? 24.498 -8.691 -6.619 1.00 86.69 441 TRP A CA 1
ATOM 3550 C C . TRP A 1 441 ? 25.333 -9.734 -5.869 1.00 86.69 441 TRP A C 1
ATOM 3552 O O . TRP A 1 441 ? 26.196 -9.341 -5.087 1.00 86.69 441 TRP A O 1
ATOM 3562 N N . ASP A 1 442 ? 25.179 -11.019 -6.199 1.00 72.50 442 ASP A N 1
ATOM 3563 C CA . ASP A 1 442 ? 25.928 -12.140 -5.603 1.00 72.50 442 ASP A CA 1
ATOM 3564 C C . ASP A 1 442 ? 27.451 -11.911 -5.686 1.00 72.50 442 ASP A C 1
ATOM 3566 O O . ASP A 1 442 ? 28.182 -12.012 -4.700 1.00 72.50 442 ASP A O 1
ATOM 3570 N N . ALA A 1 443 ? 27.925 -11.468 -6.857 1.00 58.16 443 ALA A N 1
ATOM 3571 C CA . ALA A 1 443 ? 29.331 -11.160 -7.128 1.00 58.16 443 ALA A CA 1
ATOM 3572 C C . ALA A 1 443 ? 29.915 -9.994 -6.295 1.00 58.16 443 ALA A C 1
ATOM 3574 O O . ALA A 1 443 ? 31.124 -9.765 -6.331 1.00 58.16 443 ALA A O 1
ATOM 3575 N N . LYS A 1 444 ? 29.088 -9.233 -5.564 1.00 51.41 444 LYS A N 1
ATOM 3576 C CA . LYS A 1 444 ? 29.529 -8.133 -4.683 1.00 51.41 444 LYS A CA 1
ATOM 3577 C C . LYS A 1 444 ? 29.614 -8.533 -3.214 1.00 51.41 444 LYS A C 1
ATOM 3579 O O . LYS A 1 444 ? 30.220 -7.800 -2.435 1.00 51.41 444 LYS A O 1
ATOM 3584 N N . GLU A 1 445 ? 29.047 -9.674 -2.831 1.00 44.84 445 GLU A N 1
ATOM 3585 C CA . GLU A 1 445 ? 29.164 -10.195 -1.467 1.00 44.84 445 GLU A CA 1
ATOM 3586 C C . GLU A 1 445 ? 30.529 -10.872 -1.241 1.00 44.84 445 GLU A C 1
ATOM 3588 O O . GLU A 1 445 ? 31.081 -10.810 -0.148 1.00 44.84 445 GLU A O 1
ATOM 3593 N N . THR A 1 446 ? 31.150 -11.398 -2.305 1.00 40.44 446 THR A N 1
ATOM 3594 C CA . THR A 1 446 ? 32.506 -11.990 -2.291 1.00 40.44 446 THR A CA 1
ATOM 3595 C C . THR A 1 446 ? 33.652 -10.960 -2.306 1.00 40.44 446 THR A C 1
ATOM 3597 O O . THR A 1 446 ? 34.815 -11.342 -2.408 1.00 40.44 446 THR A O 1
ATOM 3600 N N . ALA A 1 447 ? 33.347 -9.658 -2.257 1.00 39.19 447 ALA A N 1
ATOM 3601 C CA . ALA A 1 447 ? 34.296 -8.562 -2.491 1.00 39.19 447 ALA A CA 1
ATOM 3602 C C . ALA A 1 447 ? 34.394 -7.575 -1.304 1.00 39.19 447 ALA A C 1
ATOM 3604 O O . ALA A 1 447 ? 34.516 -6.363 -1.508 1.00 39.19 447 ALA A O 1
ATOM 3605 N N . ARG A 1 448 ? 34.290 -8.085 -0.069 1.00 34.53 448 ARG A N 1
ATOM 3606 C CA . ARG A 1 448 ? 34.357 -7.328 1.194 1.00 34.53 448 ARG A CA 1
ATOM 3607 C C . ARG A 1 448 ? 35.325 -7.959 2.188 1.00 34.53 448 ARG A C 1
ATOM 3609 O O . ARG A 1 448 ? 35.376 -9.205 2.223 1.00 34.53 448 ARG A O 1
#

Foldseek 3Di:
DDDDDDDDDDDDDDDDDDDDDDDDDDDDDDDDDDDDDDDDDDDDDDDDDDDDDDDDDDDDDDDDDDDDDDDDDDDDDDDDDDDDDDDDDDDDDDDDDDDDDDDDDDDDDDDDDDDDDDDDDDDDDDDDDDDDDDDDDDDDDDDDDDDDDDDDDDDPDDPPPPPDDPPPDDPDPALQKQAFQNQDDDQWRDWDDCVSLVHAWWIKTKGWAAAQGKDKDAQAQKKKKKAFQAAWKWKAKQNDIDTKAHHHHPVRAGTKMKIHFHGIMMMITHNHIGIIMTIITRFDDGDDIDIDGRVQFDWDFDDDDLATKIKTWDPAVPSDDDGFKTKMKIKHAAQHWYCPPWKWQCDDDVQHHRKKKKKFKEKPDQPWWWWWWFAADPVGGDTDTDTGYHRMMGTDNTGTIDGTGTHHPIMMMIMMIMGDDDGRHHGIDGDPVGPVSNVVGVVVVVVD

pLDDT: mean 73.45, std 29.55, range [27.44, 98.94]

Secondary structure (DSSP, 8-state):
---------------PPPP-----------------------------------------------------------------------------------------PPP-----------------------------------------PPPP------PPPPP--S----TTEE-TTTT-BTTEEEEE-HHHHTSSSEEEEEEEE-TTEEEEEE-TTEEEEEEEEEEEEEEEETTEEEEEEEESSTTS----EEEE-TT-EEEEEESS-EEEEEEEEE-S--PPPEEEPGGGS-EEEES-GGG-EEEEESS-TTTS--SS-EEEEEEE-TT-EES-S-EE--S-BTTB---EEEEEEEESSTT--EEEEEEEETTEEEEEEEEE-TT-EEEESSSEEEEEEEPTT-PEEEEEEEE-SS-S----EE-TTTGGGTHHHHHHHT--

InterPro domains:
  IPR011051 RmlC-like cupin domain superfamily [SSF51182] (174-423)
  IPR014710 RmlC-like jelly roll fold [G3DSA:2.60.120.10] (190-293)
  IPR014710 RmlC-like jelly roll fold [G3DSA:2.60.120.10] (294-442)
  IPR021120 KduI/IolB isomerase [PF04962] (182-437)
  IPR024203 5-deoxy-glucuronate isomerase, IolB [PTHR39193] (176-439)
  IPR024203 5-deoxy-glucuronate isomerase, IolB [TIGR04378] (191-438)

Radius of gyration: 37.97 Å; chains: 1; bounding box: 111×115×113 Å

Organism: NCBI:txid2656774